Protein AF-0000000074320192 (afdb_homodimer)

Foldseek 3Di:
DDQLQVLLLCLLLVLLVVLLVLLPDPVDDPLVNLVSNLLSLLLNLLSLLQQVVPFPCSVVLNVLSVVLNVLSVVLNLLVLLLVLVVVLCVVCVVPDDNCQCVLVSVVSVVVSVVVPDPVSVNVSSVSSNVSSVVVSVVSVVDDDDRALVSRLVSQLVLLVQLLVLLVVCVVPVDLVSLVSNLSSLSSNLSVLVSLCVLPVVPSVVLSVLSVLLNVLSSSLNSLVSSLVVCVVPVVSGPDNVSSVVSNVSSVVSSVVSSVVSSVSSCVSSVDRSVVVSVVSNVSND/DDFLQVLLLCLLLVLLVVLLVLLPDPVDDPLVNLVSNLLSLLLNLLSLLQQVVPFPCSVVLNVLSVVLNVLSVVLNLLVLLLVLVVVLCVVCVVPDDNCQCVLVSVVSVVVSVVVPDPVSVNVSSVSSNVSSVVVSVVSVVDDDDRDLVSRLVSQLVLLVQLLVLLVVCVVPVDLVSLVSNLSSLSSNLSVLVSLCVLPVVPSVVLSVLSVLLSVLSSSLNSLVSSLVVCVVPVVSGPDNVSSVVSNVSSVVSSVVSSVVSSVSSCVSSVDRSVVVSVVSNVSND

pLDDT: mean 94.77, std 5.46, range [62.8, 98.77]

Sequence (570 aa):
MLNISIQIRTYLNDNAESIIEIIDDPESDLKTKIHEIRKCLKKLRGALRLIRGNFDDYKKYNVVYRDAGRMLSDVRDATSVIEAIEDLKSTYSNQLYKNTFKPFTNFLIEKRDRLQEMKRMENIFQEIKNDVAETLEKMKTWEIENSFEFIIPGLIKVYKRGKKAYSRVSEDPSPPKLHEWRKRVKYLRYQLDILTPLWPEIIDPLEDEYHKLTDFLGDDRDLFMLKNVIDNNEHRFESEEDSKLLKAIISSQRMEYQQEAIKYGKKLYSLPKKEFVNFLESSWSMLNISIQIRTYLNDNAESIIEIIDDPESDLKTKIHEIRKCLKKLRGALRLIRGNFDDYKKYNVVYRDAGRMLSDVRDATSVIEAIEDLKSTYSNQLYKNTFKPFTNFLIEKRDRLQEMKRMENIFQEIKNDVAETLEKMKTWEIENSFEFIIPGLIKVYKRGKKAYSRVSEDPSPPKLHEWRKRVKYLRYQLDILTPLWPEIIDPLEDEYHKLTDFLGDDRDLFMLKNVIDNNEHRFESEEDSKLLKAIISSQRMEYQQEAIKYGKKLYSLPKKEFVNFLESSWS

Secondary structure (DSSP, 8-state):
---HHHHHHHHHHHHHHHHHHHHH-TTS-HHHHHHHHHHHHHHHHHHHHHHGGG-TTHHHHHHHHHHHHHTTHHHHHHHHHHHHHHHHHHHTTTTS-TTTTHHHHHHHHHHHHHHT-HHHHHHHHHHHHHHHHHHHHHHTT----SSHHHHHHHHHHHHHHHHHHHHHHHH---HHHHHHHHHHHHHHHHHHHHHGGGSHHHHHHHHHHHHHHHHHHHHHHHHHHHHHHHHH-GGGSS-HHHHHHHHHHHHHHHHHHHHHHHHHHHHHT-S-HHHHHHHHHTTT-/---HHHHHHHHHHHHHHHHHHHHH-TTS-HHHHHHHHHHHHHHHHHHHHHHGGG-TTHHHHHHHHHHHHHTTHHHHHHHHHHHHHHHHHHHTTTTS-TTTTHHHHHHHHHHHHHHT-HHHHHHHHHHHHHHHHHHHHHHTT----SSHHHHHHHHHHHHHHHHHHHHHHHH---HHHHHHHHHHHHHHHHHHHHHGGGSHHHHHHHHHHHHHHHHHHHHHHHHHHHHHHHHH-GGGSS-HHHHHHHHHHHHHHHHHHHHHHHHHHHHHT-S-HHHHHHHHHTTT-

Solvent-accessible surface area (backbone atoms only — not comparable to full-atom values): 29380 Å² total; per-residue (Å²): 127,89,53,59,30,56,42,52,50,49,54,48,50,53,33,49,50,46,41,46,50,50,71,68,38,83,83,59,52,68,69,59,41,54,52,51,39,43,50,30,40,49,42,44,44,15,52,45,44,30,35,38,67,66,35,90,60,35,67,63,56,43,48,53,40,51,53,48,43,54,76,46,43,65,54,50,50,41,50,42,28,54,50,42,54,52,50,50,48,66,76,38,48,91,78,43,64,93,66,69,56,47,64,41,51,50,50,49,53,52,55,37,54,63,64,56,36,61,73,60,48,51,52,52,49,50,53,42,42,50,56,44,52,55,49,57,62,52,54,76,70,60,80,64,62,76,46,70,75,49,32,44,57,15,48,39,50,43,50,42,51,27,42,53,30,44,56,48,27,75,76,47,72,44,70,73,45,45,51,53,27,38,54,31,44,49,32,47,29,41,43,35,58,62,48,16,82,53,40,47,73,53,37,43,43,52,30,49,53,43,47,54,36,41,46,28,44,48,53,30,50,29,42,49,52,36,49,54,51,44,75,76,43,59,83,48,42,95,41,72,67,54,54,53,49,50,51,52,52,44,54,53,50,34,52,52,26,50,53,50,30,50,47,44,44,49,38,76,52,47,54,55,48,68,56,50,48,43,44,57,52,25,37,74,101,127,89,52,58,30,56,41,50,49,49,54,46,50,52,33,49,51,45,40,47,49,50,72,67,38,82,84,61,52,70,69,58,41,54,53,52,41,43,50,31,38,49,43,45,45,16,52,43,45,31,36,39,68,66,37,90,60,34,66,63,55,45,49,54,40,52,53,50,43,54,76,46,44,65,53,51,51,42,50,42,30,53,50,43,54,50,50,49,47,64,76,38,49,91,77,43,65,93,66,70,57,46,64,41,51,51,50,48,52,52,56,38,52,63,62,58,36,60,73,61,48,51,52,51,49,50,52,41,41,52,55,43,54,54,48,56,63,53,53,75,71,59,77,63,61,75,45,69,75,48,32,43,57,16,48,39,50,43,49,42,51,27,42,52,31,44,55,50,27,75,76,47,74,43,70,71,46,45,52,52,25,38,54,31,45,48,31,46,29,40,42,36,58,60,49,16,84,52,38,48,69,55,37,43,42,50,28,49,54,42,48,54,36,41,48,27,44,48,54,31,50,30,42,51,53,37,49,54,50,43,75,75,42,58,81,49,41,95,40,73,66,54,54,53,49,53,51,52,52,45,53,53,51,34,52,53,27,50,53,51,28,51,49,46,46,50,37,76,52,47,56,55,50,68,55,49,49,42,44,57,52,25,38,74,99

Organism: NCBI:txid2715131

InterPro domains:
  IPR007899 CHAD domain [PF05235] (33-227)
  IPR007899 CHAD domain [SM00880] (7-264)
  IPR038186 CHAD domain superfamily [G3DSA:1.40.20.10] (8-281)

Structure (mmCIF, N/CA/C/O backbone):
data_AF-0000000074320192-model_v1
#
loop_
_entity.id
_entity.type
_entity.pdbx_description
1 polymer 'CHAD domain-containing protein'
#
loop_
_atom_site.group_PDB
_atom_site.id
_atom_site.type_symbol
_atom_site.label_atom_id
_atom_site.label_alt_id
_atom_site.label_comp_id
_atom_site.label_asym_id
_atom_site.label_entity_id
_atom_site.label_seq_id
_atom_site.pdbx_PDB_ins_code
_atom_site.Cartn_x
_atom_site.Cartn_y
_atom_site.Cartn_z
_atom_site.occupancy
_atom_site.B_iso_or_equiv
_atom_site.auth_seq_id
_atom_site.auth_comp_id
_atom_site.auth_asym_id
_atom_site.auth_atom_id
_atom_site.pdbx_PDB_model_num
ATOM 1 N N . MET A 1 1 ? -21.113 -5.84 -0.209 1 63.88 1 MET A N 1
ATOM 2 C CA . MET A 1 1 ? -20.221 -4.82 -0.755 1 63.88 1 MET A CA 1
ATOM 3 C C . MET A 1 1 ? -20.105 -3.634 0.196 1 63.88 1 MET A C 1
ATOM 5 O O . MET A 1 1 ? -21.053 -3.316 0.917 1 63.88 1 MET A O 1
ATOM 9 N N . LEU A 1 2 ? -18.947 -3.2 0.459 1 79.5 2 LEU A N 1
ATOM 10 C CA . LEU A 1 2 ? -18.759 -2.076 1.369 1 79.5 2 LEU A CA 1
ATOM 11 C C . LEU A 1 2 ? -19.562 -0.864 0.909 1 79.5 2 LEU A C 1
ATOM 13 O O . LEU A 1 2 ? -19.666 -0.602 -0.292 1 79.5 2 LEU A O 1
ATOM 17 N N . ASN A 1 3 ? -20.393 -0.34 1.843 1 90.4 3 ASN A N 1
ATOM 18 C CA . ASN A 1 3 ? -21.254 0.817 1.617 1 90.4 3 ASN A CA 1
ATOM 19 C C . ASN A 1 3 ? -20.535 2.123 1.942 1 90.4 3 ASN A C 1
ATOM 21 O O . ASN A 1 3 ? -20.336 2.453 3.112 1 90.4 3 ASN A O 1
ATOM 25 N N . ILE A 1 4 ? -20.182 2.818 0.933 1 92.83 4 ILE A N 1
ATOM 26 C CA . ILE A 1 4 ? -19.387 4.031 1.093 1 92.83 4 ILE A CA 1
ATOM 27 C C . ILE A 1 4 ? -20.218 5.104 1.793 1 92.83 4 ILE A C 1
ATOM 29 O O . ILE A 1 4 ? -19.691 5.887 2.587 1 92.83 4 ILE A O 1
ATOM 33 N N . SER A 1 5 ? -21.544 5.156 1.501 1 94.84 5 SER A N 1
ATOM 34 C CA . SER A 1 5 ? -22.428 6.126 2.138 1 94.84 5 SER A CA 1
ATOM 35 C C . SER A 1 5 ? -22.458 5.937 3.65 1 94.84 5 SER A C 1
ATOM 37 O O . SER A 1 5 ? -22.373 6.908 4.405 1 94.84 5 SER A O 1
ATOM 39 N N . ILE A 1 6 ? -22.499 4.718 4.032 1 94.18 6 ILE A N 1
ATOM 40 C CA . ILE A 1 6 ? -22.522 4.404 5.457 1 94.18 6 ILE A CA 1
ATOM 41 C C . ILE A 1 6 ? -21.184 4.781 6.09 1 94.18 6 ILE A C 1
ATOM 43 O O . ILE A 1 6 ? -21.145 5.319 7.199 1 94.18 6 ILE A O 1
ATOM 47 N N . GLN A 1 7 ? -20.134 4.481 5.365 1 94.4 7 GLN A N 1
ATOM 48 C CA . GLN A 1 7 ? -18.803 4.799 5.871 1 94.4 7 GLN A CA 1
ATOM 49 C C . GLN A 1 7 ? -18.643 6.3 6.093 1 94.4 7 GLN A C 1
ATOM 51 O O . GLN A 1 7 ? -18.113 6.727 7.121 1 94.4 7 GLN A O 1
ATOM 56 N N . ILE A 1 8 ? -19.058 7.091 5.176 1 97.25 8 ILE A N 1
ATOM 57 C CA . ILE A 1 8 ? -18.94 8.543 5.256 1 97.25 8 ILE A CA 1
ATOM 58 C C . ILE A 1 8 ? -19.81 9.07 6.395 1 97.25 8 ILE A C 1
ATOM 60 O O . ILE A 1 8 ? -19.366 9.903 7.189 1 97.25 8 ILE A O 1
ATOM 64 N N . ARG A 1 9 ? -21 8.541 6.525 1 96.46 9 ARG A N 1
ATOM 65 C CA . ARG A 1 9 ? -21.919 8.966 7.576 1 96.46 9 ARG A CA 1
ATOM 66 C C . ARG A 1 9 ? -21.363 8.634 8.957 1 96.46 9 ARG A C 1
ATOM 68 O O . ARG A 1 9 ? -21.421 9.46 9.871 1 96.46 9 ARG A O 1
ATOM 75 N N . THR A 1 10 ? -20.891 7.443 9.03 1 96.56 10 THR A N 1
ATOM 76 C CA . THR A 1 10 ? -20.317 7.012 10.3 1 96.56 10 THR A CA 1
ATOM 77 C C . THR A 1 10 ? -19.121 7.882 10.676 1 96.56 10 THR A C 1
ATOM 79 O O . THR A 1 10 ? -18.983 8.293 11.83 1 96.56 10 THR A O 1
ATOM 82 N N . TYR A 1 11 ? -18.276 8.153 9.713 1 97.61 11 TYR A N 1
ATOM 83 C CA . TYR A 1 11 ? -17.099 8.988 9.925 1 97.61 11 TYR A CA 1
ATOM 84 C C . TYR A 1 11 ? -17.497 10.383 10.394 1 97.61 11 TYR A C 1
ATOM 86 O O . TYR A 1 11 ? -16.918 10.914 11.344 1 97.61 11 TYR A O 1
ATOM 94 N N . LEU A 1 12 ? -18.504 10.982 9.746 1 98.14 12 LEU A N 1
ATOM 95 C CA . LEU A 1 12 ? -19.002 12.306 10.102 1 98.14 12 LEU A CA 1
ATOM 96 C C . LEU A 1 12 ? -19.606 12.302 11.502 1 98.14 12 LEU A C 1
ATOM 98 O O . LEU A 1 12 ? -19.241 13.128 12.342 1 98.14 12 LEU A O 1
ATOM 102 N N . ASN A 1 13 ? -20.408 11.338 11.786 1 97.95 13 ASN A N 1
ATOM 103 C CA . ASN A 1 13 ? -21.086 11.248 13.075 1 97.95 13 ASN A CA 1
ATOM 104 C C . ASN A 1 13 ? -20.097 11.007 14.212 1 97.95 13 ASN A C 1
ATOM 106 O O . ASN A 1 13 ? -20.169 11.663 15.253 1 97.95 13 ASN A O 1
ATOM 110 N N . ASP A 1 14 ? -19.216 10.114 13.977 1 98.19 14 ASP A N 1
ATOM 111 C CA . ASP A 1 14 ? -18.259 9.745 15.016 1 98.19 14 ASP A CA 1
ATOM 112 C C . ASP A 1 14 ? -17.379 10.933 15.399 1 98.19 14 ASP A C 1
ATOM 114 O O . ASP A 1 14 ? -17.106 11.154 16.581 1 98.19 14 ASP A O 1
ATOM 118 N N . ASN A 1 15 ? -16.939 11.667 14.414 1 98.55 15 ASN A N 1
ATOM 119 C CA . ASN A 1 15 ? -16.054 12.791 14.7 1 98.55 15 ASN A CA 1
ATOM 120 C C . ASN A 1 15 ? -16.807 13.946 15.355 1 98.55 15 ASN A C 1
ATOM 122 O O . ASN A 1 15 ? -16.281 14.605 16.253 1 98.55 15 ASN A O 1
ATOM 126 N N . ALA A 1 16 ? -18.016 14.212 14.946 1 98.44 16 ALA A N 1
ATOM 127 C CA . ALA A 1 16 ? -18.823 15.252 15.578 1 98.44 16 ALA A CA 1
ATOM 128 C C . ALA A 1 16 ? -19.149 14.892 17.024 1 98.44 16 ALA A C 1
ATOM 130 O O . ALA A 1 16 ? -19.002 15.72 17.926 1 98.44 16 ALA A O 1
ATOM 131 N N . GLU A 1 17 ? -19.518 13.655 17.241 1 98.48 17 GLU A N 1
ATOM 132 C CA . GLU A 1 17 ? -19.84 13.195 18.589 1 98.48 17 GLU A CA 1
ATOM 133 C C . GLU A 1 17 ? -18.606 13.205 19.486 1 98.48 17 GLU A C 1
ATOM 135 O O . GLU A 1 17 ? -18.7 13.512 20.676 1 98.48 17 GLU A O 1
ATOM 140 N N . SER A 1 18 ? -17.532 12.839 18.905 1 98.46 18 SER A N 1
ATOM 141 C CA . SER A 1 18 ? -16.286 12.827 19.664 1 98.46 18 SER A CA 1
ATOM 142 C C . SER A 1 18 ? -15.944 14.217 20.188 1 98.46 18 SER A C 1
ATOM 144 O O . SER A 1 18 ? -15.438 14.359 21.304 1 98.46 18 SER A O 1
ATOM 146 N N . ILE A 1 19 ? -16.161 15.217 19.383 1 98.47 19 ILE A N 1
ATOM 147 C CA . ILE A 1 19 ? -15.888 16.585 19.812 1 98.47 19 ILE A CA 1
ATOM 148 C C . ILE A 1 19 ? -16.695 16.902 21.069 1 98.47 19 ILE A C 1
ATOM 150 O O . ILE A 1 19 ? -16.154 17.428 22.045 1 98.47 19 ILE A O 1
ATOM 154 N N . ILE A 1 20 ? -17.961 16.544 21.071 1 98.15 20 ILE A N 1
ATOM 155 C CA . ILE A 1 20 ? -18.849 16.805 22.198 1 98.15 20 ILE A CA 1
ATOM 156 C C . ILE A 1 20 ? -18.374 16.024 23.421 1 98.15 20 ILE A C 1
ATOM 158 O O . ILE A 1 20 ? -18.301 16.57 24.525 1 98.15 20 ILE A O 1
ATOM 162 N N . GLU A 1 21 ? -17.983 14.814 23.182 1 98.19 21 GLU A N 1
ATOM 163 C CA . GLU A 1 21 ? -17.506 13.964 24.269 1 98.19 21 GLU A CA 1
ATOM 164 C C . GLU A 1 21 ? -16.221 14.518 24.878 1 98.19 21 GLU A C 1
ATOM 166 O O . GLU A 1 21 ? -16.046 14.496 26.098 1 98.19 21 GLU A O 1
ATOM 171 N N . ILE A 1 22 ? -15.332 14.929 24.031 1 97.96 22 ILE A N 1
ATOM 172 C CA . ILE A 1 22 ? -14.054 15.471 24.481 1 97.96 22 ILE A CA 1
ATOM 173 C C . ILE A 1 22 ? -14.292 16.728 25.316 1 97.96 22 ILE A C 1
ATOM 175 O O . ILE A 1 22 ? -13.675 16.908 26.368 1 97.96 22 ILE A O 1
ATOM 179 N N . ILE A 1 23 ? -15.15 17.63 24.86 1 97.09 23 ILE A N 1
ATOM 180 C CA . ILE A 1 23 ? -15.457 18.872 25.56 1 97.09 23 ILE A CA 1
ATOM 181 C C . ILE A 1 23 ? -16.054 18.559 26.93 1 97.09 23 ILE A C 1
ATOM 183 O O . ILE A 1 23 ? -15.709 19.199 27.926 1 97.09 23 ILE A O 1
ATOM 187 N N . ASP A 1 24 ? -16.827 17.505 27.027 1 95.93 24 ASP A N 1
ATOM 188 C CA . ASP A 1 24 ? -17.559 17.185 28.248 1 95.93 24 ASP A CA 1
ATOM 189 C C . ASP A 1 24 ? -16.716 16.321 29.183 1 95.93 24 ASP A C 1
ATOM 191 O O . ASP A 1 24 ? -17.112 16.061 30.322 1 95.93 24 ASP A O 1
ATOM 195 N N . ASP A 1 25 ? -15.635 15.822 28.695 1 95.39 25 ASP A N 1
ATOM 196 C CA . ASP A 1 25 ? -14.779 14.965 29.51 1 95.39 25 ASP A CA 1
ATOM 197 C C . ASP A 1 25 ? -14.021 15.78 30.555 1 95.39 25 ASP A C 1
ATOM 199 O O . ASP A 1 25 ? -13.106 16.534 30.218 1 95.39 25 ASP A O 1
ATOM 203 N N . PRO A 1 26 ? -14.267 15.63 31.769 1 91.23 26 PRO A N 1
ATOM 204 C CA . PRO A 1 26 ? -13.6 16.421 32.806 1 91.23 26 PRO A CA 1
ATOM 205 C C . PRO A 1 26 ? -12.178 15.942 33.09 1 91.23 26 PRO A C 1
ATOM 207 O O . PRO A 1 26 ? -11.384 16.673 33.688 1 91.23 26 PRO A O 1
ATOM 210 N N . GLU A 1 27 ? -11.846 14.777 32.644 1 92.79 27 GLU A N 1
ATOM 211 C CA . GLU A 1 27 ? -10.562 14.175 32.988 1 92.79 27 GLU A CA 1
ATOM 212 C C . GLU A 1 27 ? -9.476 14.589 32 1 92.79 27 GLU A C 1
ATOM 214 O O . GLU A 1 27 ? -8.285 14.496 32.303 1 92.79 27 GLU A O 1
ATOM 219 N N . SER A 1 28 ? -9.789 15.052 30.863 1 90.58 28 SER A N 1
ATOM 220 C CA . SER A 1 28 ? -8.816 15.407 29.836 1 90.58 28 SER A CA 1
ATOM 221 C C . SER A 1 28 ? -8.213 16.784 30.098 1 90.58 28 SER A C 1
ATOM 223 O O . SER A 1 28 ? -8.923 17.715 30.483 1 90.58 28 SER A O 1
ATOM 225 N N . ASP A 1 29 ? -6.934 16.843 29.967 1 91.56 29 ASP A N 1
ATOM 226 C CA . ASP A 1 29 ? -6.296 18.144 30.146 1 91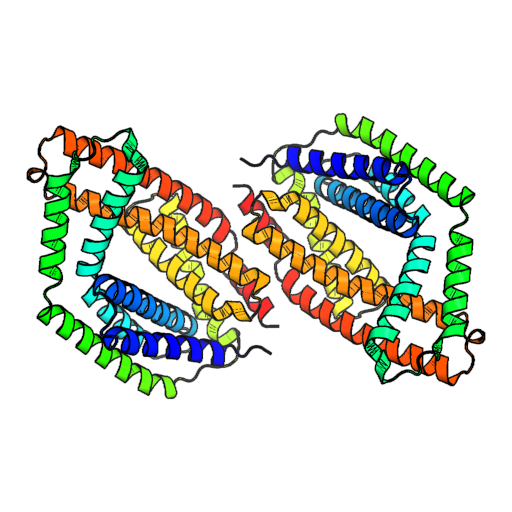.56 29 ASP A CA 1
ATOM 227 C C . ASP A 1 29 ? -6.562 19.056 28.951 1 91.56 29 ASP A C 1
ATOM 229 O O . ASP A 1 29 ? -6.889 18.581 27.862 1 91.56 29 ASP A O 1
ATOM 233 N N . LEU A 1 30 ? -6.371 20.309 29.093 1 92.75 30 LEU A N 1
ATOM 234 C CA . LEU A 1 30 ? -6.735 21.333 28.12 1 92.75 30 LEU A CA 1
ATOM 235 C C . LEU A 1 30 ? -5.971 21.14 26.815 1 92.75 30 LEU A C 1
ATOM 237 O O . LEU A 1 30 ? -6.546 21.256 25.731 1 92.75 30 LEU A O 1
ATOM 241 N N . LYS A 1 31 ? -4.699 20.861 26.863 1 91.55 31 LYS A N 1
ATOM 242 C CA . LYS A 1 31 ? -3.859 20.651 25.687 1 91.55 31 LYS A CA 1
ATOM 243 C C . LYS A 1 31 ? -4.387 19.503 24.832 1 91.55 31 LYS A C 1
ATOM 245 O O . LYS A 1 31 ? -4.539 19.646 23.617 1 91.55 31 LYS A O 1
ATOM 250 N N . THR A 1 32 ? -4.626 18.484 25.464 1 93.83 32 THR A N 1
ATOM 251 C CA . THR A 1 32 ? -5.122 17.298 24.775 1 93.83 32 THR A CA 1
ATOM 252 C C . THR A 1 32 ? -6.493 17.563 24.16 1 93.83 32 THR A C 1
ATOM 254 O O . THR A 1 32 ? -6.758 17.163 23.025 1 93.83 32 THR A O 1
ATOM 257 N N . LYS A 1 33 ? -7.357 18.241 24.903 1 95.92 33 LYS A N 1
ATOM 258 C CA . LYS A 1 33 ? -8.685 18.577 24.399 1 95.92 33 LYS A CA 1
ATOM 259 C C . LYS A 1 33 ? -8.595 19.391 23.111 1 95.92 33 LYS A C 1
ATOM 261 O O . LYS A 1 33 ? -9.234 19.054 22.112 1 95.92 33 LYS A O 1
ATOM 266 N N . ILE A 1 34 ? -7.79 20.411 23.139 1 96.74 34 ILE A N 1
ATOM 267 C CA . ILE A 1 34 ? -7.662 21.315 22.001 1 96.74 34 ILE A CA 1
ATOM 268 C C . ILE A 1 34 ? -7.13 20.549 20.791 1 96.74 34 ILE A C 1
ATOM 270 O O . ILE A 1 34 ? -7.657 20.682 19.684 1 96.74 34 ILE A O 1
ATOM 274 N N . HIS A 1 35 ? -6.185 19.757 21.015 1 95.77 35 HIS A N 1
ATOM 275 C CA . HIS A 1 35 ? -5.559 18.992 19.943 1 95.77 35 HIS A CA 1
ATOM 276 C C . HIS A 1 35 ? -6.548 18.017 19.311 1 95.77 35 HIS A C 1
ATOM 278 O O . HIS A 1 35 ? -6.645 17.932 18.085 1 95.77 35 HIS A O 1
ATOM 284 N N . GLU A 1 36 ? -7.229 17.351 20.112 1 97.3 36 GLU A N 1
ATOM 285 C CA . GLU A 1 36 ? -8.154 16.33 19.63 1 97.3 36 GLU A CA 1
ATOM 286 C C . GLU A 1 36 ? -9.364 16.96 18.945 1 97.3 36 GLU A C 1
ATOM 288 O O . GLU A 1 36 ? -9.846 16.448 17.932 1 97.3 36 GLU A O 1
ATOM 293 N N . ILE A 1 37 ? -9.821 17.986 19.521 1 98.4 37 ILE A N 1
ATOM 294 C CA . ILE A 1 37 ? -10.948 18.682 18.909 1 98.4 37 ILE A CA 1
ATOM 295 C C . ILE A 1 37 ? -10.555 19.178 17.519 1 98.4 37 ILE A C 1
ATOM 297 O O . ILE A 1 37 ? -11.293 18.98 16.551 1 98.4 37 ILE A O 1
ATOM 301 N N . ARG A 1 38 ? -9.438 19.754 17.372 1 97.49 38 ARG A N 1
ATOM 302 C CA . ARG A 1 38 ? -8.98 20.265 16.084 1 97.49 38 ARG A CA 1
ATOM 303 C C . ARG A 1 38 ? -8.814 19.134 15.074 1 97.49 38 ARG A C 1
ATOM 305 O O . ARG A 1 38 ? -9.135 19.295 13.895 1 97.49 38 ARG A O 1
ATOM 312 N N . LYS A 1 39 ? -8.346 18.082 15.496 1 97.47 39 LYS A N 1
ATOM 313 C CA . LYS A 1 39 ? -8.21 16.911 14.635 1 97.47 39 LYS A CA 1
ATOM 314 C C . LYS A 1 39 ? -9.567 16.457 14.106 1 97.47 39 LYS A C 1
ATOM 316 O O . LYS A 1 39 ? -9.721 16.208 12.909 1 97.47 39 LYS A O 1
ATOM 321 N N . CYS A 1 40 ? -10.485 16.402 14.997 1 98.63 40 CYS A N 1
ATOM 322 C CA . CYS A 1 40 ? -11.828 15.992 14.602 1 98.63 40 CYS A CA 1
ATOM 323 C C . CYS A 1 40 ? -12.441 16.994 13.632 1 98.63 40 CYS A C 1
ATOM 325 O O . CYS A 1 40 ? -13.093 16.606 12.66 1 98.63 40 CYS A O 1
ATOM 327 N N . LEU A 1 41 ? -12.255 18.247 13.941 1 98.66 41 LEU A N 1
ATOM 328 C CA . LEU A 1 41 ? -12.782 19.283 13.059 1 98.66 41 LEU A CA 1
ATOM 329 C C . LEU A 1 41 ? -12.178 19.168 11.663 1 98.66 41 LEU A C 1
ATOM 331 O O . LEU A 1 41 ? -12.88 19.331 10.663 1 98.66 41 LEU A O 1
ATOM 335 N N . LYS A 1 42 ? -10.943 18.842 11.562 1 98.14 42 LYS A N 1
ATOM 336 C CA . LYS A 1 42 ? -10.282 18.67 10.272 1 98.14 42 LYS A CA 1
ATOM 337 C C . LYS A 1 42 ? -10.796 17.425 9.553 1 98.14 42 LYS A C 1
ATOM 339 O O . LYS A 1 42 ? -10.952 17.428 8.33 1 98.14 42 LYS A O 1
ATOM 344 N N . LYS A 1 43 ? -10.978 16.454 10.308 1 98.58 43 LYS A N 1
ATOM 345 C CA . LYS A 1 43 ? -11.542 15.23 9.747 1 98.58 43 LYS A CA 1
ATOM 346 C C . LYS A 1 43 ? -12.93 15.48 9.165 1 98.58 43 LYS A C 1
ATOM 348 O O . LYS A 1 43 ? -13.256 14.979 8.086 1 98.58 43 LYS A O 1
ATOM 353 N N . LEU A 1 44 ? -13.721 16.231 9.875 1 98.65 44 LEU A N 1
ATOM 354 C CA . LEU A 1 44 ? -15.046 16.596 9.386 1 98.65 44 LEU A CA 1
ATOM 355 C C . LEU A 1 44 ? -14.947 17.371 8.076 1 98.65 44 LEU A C 1
ATOM 357 O O . LEU A 1 44 ? -15.675 17.083 7.123 1 98.65 44 LEU A O 1
ATOM 361 N N . ARG A 1 45 ? -14.048 18.257 8.041 1 98.66 45 ARG A N 1
ATOM 362 C CA . ARG A 1 45 ? -13.878 19.042 6.822 1 98.66 45 ARG A CA 1
ATOM 363 C C . ARG A 1 45 ? -13.358 18.176 5.68 1 98.66 45 ARG A C 1
ATOM 365 O O . ARG A 1 45 ? -13.736 18.372 4.524 1 98.66 45 ARG A O 1
ATOM 372 N N . GLY A 1 46 ? -12.47 17.214 5.994 1 98.44 46 GLY A N 1
ATOM 373 C CA . GLY A 1 46 ? -12.012 16.267 4.99 1 98.44 46 GLY A CA 1
ATOM 374 C C . GLY A 1 46 ? -13.138 15.455 4.378 1 98.44 46 GLY A C 1
ATOM 375 O O . GLY A 1 46 ? -13.182 15.264 3.161 1 98.44 46 GLY A O 1
ATOM 376 N N . ALA A 1 47 ? -14.028 15.047 5.223 1 98.51 47 ALA A N 1
ATOM 377 C CA . ALA A 1 47 ? -15.18 14.277 4.761 1 98.51 47 ALA A CA 1
ATOM 378 C C . ALA A 1 47 ? -16.11 15.137 3.91 1 98.51 47 ALA A C 1
ATOM 380 O O . ALA A 1 47 ? -16.634 14.675 2.893 1 98.51 47 ALA A O 1
ATOM 381 N N . LEU A 1 48 ? -16.338 16.372 4.315 1 98.43 48 LEU A N 1
ATOM 382 C CA . LEU A 1 48 ? -17.189 17.279 3.552 1 98.43 48 LEU A CA 1
ATOM 383 C C . LEU A 1 48 ? -16.588 17.563 2.18 1 98.43 48 LEU A C 1
ATOM 385 O O . LEU A 1 48 ? -17.312 17.639 1.184 1 98.43 48 LEU A O 1
ATOM 389 N N . ARG A 1 49 ? -15.302 17.667 2.156 1 98.45 49 ARG A N 1
ATOM 390 C CA . ARG A 1 49 ? -14.621 17.912 0.889 1 98.45 49 ARG A CA 1
ATOM 391 C C . ARG A 1 49 ? -14.748 16.711 -0.042 1 98.45 49 ARG A C 1
ATOM 393 O O . ARG A 1 49 ? -14.767 16.866 -1.265 1 98.45 49 ARG A O 1
ATOM 400 N N . LEU A 1 50 ? -14.885 15.556 0.507 1 98.38 50 LEU A N 1
ATOM 401 C CA . LEU A 1 50 ? -15.045 14.332 -0.272 1 98.38 50 LEU A CA 1
ATOM 402 C C . LEU A 1 50 ? -16.377 14.331 -1.015 1 98.38 50 LEU A C 1
ATOM 404 O O . LEU A 1 50 ? -16.457 13.865 -2.153 1 98.38 50 LEU A O 1
ATOM 408 N N . ILE A 1 51 ? -17.41 14.918 -0.459 1 98.11 51 ILE A N 1
ATOM 409 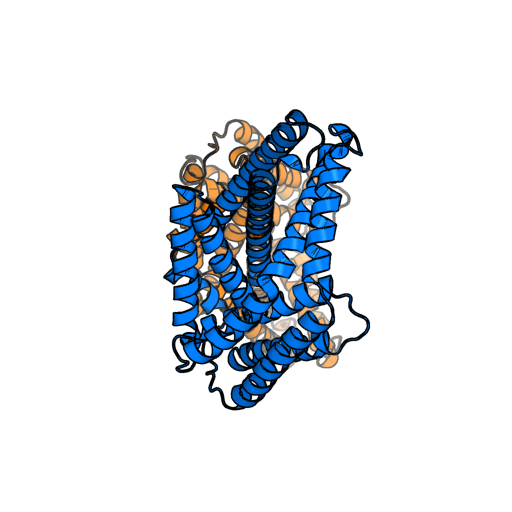C CA . ILE A 1 51 ? -18.735 14.822 -1.061 1 98.11 51 ILE A CA 1
ATOM 410 C C . ILE A 1 51 ? -19.112 16.159 -1.695 1 98.11 51 ILE A C 1
ATOM 412 O O . ILE A 1 51 ? -20.221 16.319 -2.209 1 98.11 51 ILE A O 1
ATOM 416 N N . ARG A 1 52 ? -18.237 17.112 -1.709 1 97.54 52 ARG A N 1
ATOM 417 C CA . ARG A 1 52 ? -18.526 18.498 -2.063 1 97.54 52 ARG A CA 1
ATOM 418 C C . ARG A 1 52 ? -19.114 18.592 -3.467 1 97.54 52 ARG A C 1
ATOM 420 O O . ARG A 1 52 ? -19.893 19.502 -3.759 1 97.54 52 ARG A O 1
ATOM 427 N N . GLY A 1 53 ? -18.762 17.657 -4.369 1 96.27 53 GLY A N 1
ATOM 428 C CA . GLY A 1 53 ? -19.225 17.713 -5.746 1 96.27 53 GLY A CA 1
ATOM 429 C C . GLY A 1 53 ? -20.716 17.47 -5.885 1 96.27 53 GLY A C 1
ATOM 430 O O . GLY A 1 53 ? -21.333 17.904 -6.861 1 96.27 53 GLY A O 1
ATOM 431 N N . ASN A 1 54 ? -21.317 16.817 -4.898 1 96.34 54 ASN A N 1
ATOM 432 C CA . ASN A 1 54 ? -22.726 16.443 -4.968 1 96.34 54 ASN A CA 1
ATOM 433 C C . ASN A 1 54 ? -23.461 16.785 -3.675 1 96.34 54 ASN A C 1
ATOM 435 O O . ASN A 1 54 ? -24.428 16.113 -3.311 1 96.34 54 ASN A O 1
ATOM 439 N N . PHE A 1 55 ? -22.944 17.746 -3.017 1 96.23 55 PHE A N 1
ATOM 440 C CA . PHE A 1 55 ? -23.512 18.217 -1.759 1 96.23 55 PHE A CA 1
ATOM 441 C C . PHE A 1 55 ? -23.595 19.739 -1.739 1 96.23 55 PHE A C 1
ATOM 443 O O . PHE A 1 55 ? -22.624 20.414 -1.391 1 96.23 55 PHE A O 1
ATOM 450 N N . ASP A 1 56 ? -24.667 20.323 -1.828 1 94.96 56 ASP A N 1
ATOM 451 C CA . ASP A 1 56 ? -24.884 21.746 -2.069 1 94.96 56 ASP A CA 1
ATOM 452 C C . ASP A 1 56 ? -24.547 22.57 -0.829 1 94.96 56 ASP A C 1
ATOM 454 O O . ASP A 1 56 ? -24.169 23.739 -0.938 1 94.96 56 ASP A O 1
ATOM 458 N N . ASP A 1 57 ? -24.666 21.943 0.299 1 95.59 57 ASP A N 1
ATOM 459 C CA . ASP A 1 57 ? -24.463 22.702 1.53 1 95.59 57 ASP A CA 1
ATOM 460 C C . ASP A 1 57 ? -23.009 22.627 1.988 1 95.59 57 ASP A C 1
ATOM 462 O O . ASP A 1 57 ? -22.692 22.983 3.125 1 95.59 57 ASP A O 1
ATOM 466 N N . TYR A 1 58 ? -22.146 22.132 1.203 1 96.8 58 TYR A N 1
ATOM 467 C CA . TYR A 1 58 ? -20.734 21.971 1.529 1 96.8 58 TYR A CA 1
ATOM 468 C C . TYR A 1 58 ? -20.158 23.258 2.108 1 96.8 58 TYR A C 1
ATOM 470 O O . TYR A 1 58 ? -19.544 23.245 3.177 1 96.8 58 TYR A O 1
ATOM 478 N N . LYS A 1 59 ? -20.305 24.37 1.436 1 97.47 59 LYS A N 1
ATOM 479 C CA . LYS A 1 59 ? -19.693 25.631 1.846 1 97.47 59 LYS A CA 1
ATOM 480 C C . LYS A 1 59 ? -20.161 26.042 3.239 1 97.47 59 LYS A C 1
ATOM 482 O O . LYS A 1 59 ? -19.359 26.486 4.063 1 97.47 59 LYS A O 1
ATOM 487 N N . LYS A 1 60 ? -21.433 25.885 3.431 1 97.55 60 LYS A N 1
ATOM 488 C CA . LYS A 1 60 ? -22.043 26.275 4.698 1 97.55 60 LYS A CA 1
ATOM 489 C C . LYS A 1 60 ? -21.387 25.55 5.87 1 97.55 60 LYS A C 1
ATOM 491 O O . LYS A 1 60 ? -20.893 26.187 6.803 1 97.55 60 LYS A O 1
ATOM 496 N N . TYR A 1 61 ? -21.33 24.295 5.742 1 97.43 61 TYR A N 1
ATOM 497 C CA . TYR A 1 61 ? -20.864 23.516 6.884 1 97.43 61 TYR A CA 1
ATOM 498 C C . TYR A 1 61 ? -19.342 23.508 6.955 1 97.43 61 TYR A C 1
ATOM 500 O O . TYR A 1 61 ? -18.765 23.416 8.041 1 97.43 61 TYR A O 1
ATOM 508 N N . ASN A 1 62 ? -18.657 23.614 5.818 1 97.91 62 ASN A N 1
ATOM 509 C CA . ASN A 1 62 ? -17.208 23.781 5.84 1 97.91 62 ASN A CA 1
ATOM 510 C C . ASN A 1 62 ? -16.798 25.023 6.626 1 97.91 62 ASN A C 1
ATOM 512 O O . ASN A 1 62 ? -15.806 25.001 7.356 1 97.91 62 ASN A O 1
ATOM 516 N N . VAL A 1 63 ? -17.497 26.109 6.504 1 98.1 63 VAL A N 1
ATOM 517 C CA . VAL A 1 63 ? -17.213 27.361 7.198 1 98.1 63 VAL A CA 1
ATOM 518 C C . VAL A 1 63 ? -17.421 27.179 8.699 1 98.1 63 VAL A C 1
ATOM 520 O O . VAL A 1 63 ? -16.63 27.672 9.506 1 98.1 63 VAL A O 1
ATOM 523 N N . VAL A 1 64 ? -18.467 26.459 9.048 1 97.83 64 VAL A N 1
ATOM 524 C CA . VAL A 1 64 ? -18.766 26.214 10.455 1 97.83 64 VAL A CA 1
ATOM 525 C C . VAL A 1 64 ? -17.574 25.536 11.126 1 97.83 64 VAL A C 1
ATOM 527 O O . VAL A 1 64 ? -17.081 26.007 12.153 1 97.83 64 VAL A O 1
ATOM 530 N N . TYR A 1 65 ? -17.099 24.492 10.536 1 98.19 65 TYR A N 1
ATOM 531 C CA . TYR A 1 65 ? -16.017 23.726 11.145 1 98.19 65 TYR A CA 1
ATOM 532 C C . TYR A 1 65 ? -14.691 24.469 11.031 1 98.19 65 TYR A C 1
ATOM 534 O O . TYR A 1 65 ? -13.842 24.376 11.92 1 98.19 65 TYR A O 1
ATOM 542 N N . ARG A 1 66 ? -14.466 25.151 9.923 1 97.91 66 ARG A N 1
ATOM 543 C CA . ARG A 1 66 ? -13.268 25.97 9.772 1 97.91 66 ARG A CA 1
ATOM 544 C C . ARG A 1 66 ? -13.183 27.024 10.871 1 97.91 66 ARG A C 1
ATOM 546 O O . ARG A 1 66 ? -12.139 27.181 11.508 1 97.91 66 ARG A O 1
ATOM 553 N N . ASP A 1 67 ? -14.248 27.754 11.101 1 97.88 67 ASP A N 1
ATOM 554 C CA . ASP A 1 67 ? -14.279 28.843 12.073 1 97.88 67 ASP A CA 1
ATOM 555 C C . ASP A 1 67 ? -14.137 28.311 13.498 1 97.88 67 ASP A C 1
ATOM 557 O O . ASP A 1 67 ? -13.502 28.946 14.342 1 97.88 67 ASP A O 1
ATOM 561 N N . ALA A 1 68 ? -14.754 27.163 13.738 1 97.76 68 ALA A N 1
ATOM 562 C CA . ALA A 1 68 ? -14.569 26.515 15.034 1 97.76 68 ALA A CA 1
ATOM 563 C C . ALA A 1 68 ? -13.095 26.218 15.293 1 97.76 68 ALA A C 1
ATOM 565 O O . ALA A 1 68 ? -12.59 26.461 16.392 1 97.76 68 ALA A O 1
ATOM 566 N N . GLY A 1 69 ? -12.411 25.714 14.287 1 97.17 69 GLY A N 1
ATOM 567 C CA . GLY A 1 69 ? -10.991 25.43 14.417 1 97.17 69 GLY A CA 1
ATOM 568 C C . GLY A 1 69 ? -10.15 26.674 14.63 1 97.17 69 GLY A C 1
ATOM 569 O O . GLY A 1 69 ? -9.162 26.644 15.366 1 97.17 69 GLY A O 1
ATOM 570 N N . ARG A 1 70 ? -10.546 27.744 14.036 1 96.55 70 ARG A N 1
ATOM 571 C CA . ARG A 1 70 ? -9.825 29.009 14.136 1 96.55 70 ARG A CA 1
ATOM 572 C C . ARG A 1 70 ? -9.854 29.543 15.564 1 96.55 70 ARG A C 1
ATOM 574 O O . ARG A 1 70 ? -8.891 30.165 16.019 1 96.55 70 ARG A O 1
ATOM 581 N N . MET A 1 71 ? -10.917 29.296 16.233 1 96.39 71 MET A N 1
ATOM 582 C CA . MET A 1 71 ? -11.064 29.771 17.606 1 96.39 71 MET A CA 1
ATOM 583 C C . MET A 1 71 ? -9.999 29.16 18.51 1 96.39 71 MET A C 1
ATOM 585 O O . MET A 1 71 ? -9.652 29.734 19.544 1 96.39 71 MET A O 1
ATOM 589 N N . LEU A 1 72 ? -9.471 28.019 18.052 1 96.37 72 LEU A N 1
ATOM 590 C CA . LEU A 1 72 ? -8.531 27.282 18.891 1 96.37 72 LEU A CA 1
ATOM 591 C C . LEU A 1 72 ? -7.101 27.465 18.395 1 96.37 72 LEU A C 1
ATOM 593 O O . LEU A 1 72 ? -6.156 26.974 19.016 1 96.37 72 LEU A O 1
ATOM 597 N N . SER A 1 73 ? -6.872 28.2 17.332 1 94.86 73 SER A N 1
ATOM 598 C CA . SER A 1 73 ? -5.614 28.211 16.593 1 94.86 73 SER A CA 1
ATOM 599 C C . SER A 1 73 ? -4.492 28.829 17.42 1 94.86 73 SER A C 1
ATOM 601 O O . SER A 1 73 ? -3.374 28.311 17.446 1 94.86 73 SER A O 1
ATOM 603 N N . ASP A 1 74 ? -4.787 29.896 18.122 1 93.11 74 ASP A N 1
ATOM 604 C CA . ASP A 1 74 ? -3.755 30.622 18.856 1 93.11 74 ASP A CA 1
ATOM 605 C C . ASP A 1 74 ? -3.193 29.776 19.996 1 93.11 74 ASP A C 1
ATOM 607 O O . ASP A 1 74 ? -1.979 29.726 20.199 1 93.11 74 ASP A O 1
ATOM 611 N N . VAL A 1 75 ? -4.087 29.19 20.69 1 93.86 75 VAL A N 1
ATOM 612 C CA . VAL A 1 75 ? -3.677 28.372 21.827 1 93.86 75 VAL A CA 1
ATOM 613 C C . VAL A 1 75 ? -2.893 27.158 21.334 1 93.86 75 VAL A C 1
ATOM 615 O O . VAL A 1 75 ? -1.86 26.804 21.907 1 93.86 75 VAL A O 1
ATOM 618 N N . ARG A 1 76 ? -3.38 26.584 20.304 1 94.64 76 ARG A N 1
ATOM 619 C CA . ARG A 1 76 ? -2.7 25.423 19.739 1 94.64 76 ARG A CA 1
ATOM 620 C C . ARG A 1 76 ? -1.3 25.789 19.257 1 94.64 76 ARG A C 1
ATOM 622 O O . ARG A 1 76 ? -0.35 25.03 19.459 1 94.64 76 ARG A O 1
ATOM 629 N N . ASP A 1 77 ? -1.187 26.853 18.559 1 94.34 77 ASP A N 1
ATOM 630 C CA . ASP A 1 77 ? 0.105 27.278 18.029 1 94.34 77 ASP A CA 1
ATOM 631 C C . ASP A 1 77 ? 1.101 27.542 19.156 1 94.34 77 ASP A C 1
ATOM 633 O O . ASP A 1 77 ? 2.274 27.18 19.053 1 94.34 77 ASP A O 1
ATOM 637 N N . ALA A 1 78 ? 0.611 28.176 20.239 1 95.19 78 ALA A N 1
ATOM 638 C CA . ALA A 1 78 ? 1.47 28.447 21.389 1 95.19 78 ALA A CA 1
ATOM 639 C C . ALA A 1 78 ? 1.988 27.15 22.004 1 95.19 78 ALA A C 1
ATOM 641 O O . ALA A 1 78 ? 3.149 27.07 22.413 1 95.19 78 ALA A O 1
ATOM 642 N N . THR A 1 79 ? 1.145 26.167 22.022 1 95.08 79 THR A N 1
ATOM 643 C CA . THR A 1 79 ? 1.525 24.87 22.573 1 95.08 79 THR A CA 1
ATOM 644 C C . THR A 1 79 ? 2.52 24.164 21.657 1 95.08 79 THR A C 1
ATOM 646 O O . THR A 1 79 ? 3.496 23.576 22.128 1 95.08 79 THR A O 1
ATOM 649 N N . SER A 1 80 ? 2.318 24.254 20.414 1 95.82 80 SER A N 1
ATOM 650 C CA . SER A 1 80 ? 3.159 23.565 19.44 1 95.82 80 SER A CA 1
ATOM 651 C C . SER A 1 80 ? 4.572 24.137 19.429 1 95.82 80 SER A C 1
ATOM 653 O O . SER A 1 80 ? 5.542 23.403 19.225 1 95.82 80 SER A O 1
ATOM 655 N N . VAL A 1 81 ? 4.698 25.403 19.616 1 95.79 81 VAL A N 1
ATOM 656 C CA . VAL A 1 81 ? 6.001 26.059 19.636 1 95.79 81 VAL A CA 1
ATOM 657 C C . VAL A 1 81 ? 6.807 25.57 20.838 1 95.79 81 VAL A C 1
ATOM 659 O O . VAL A 1 81 ? 8.018 25.361 20.737 1 95.79 81 VAL A O 1
ATOM 662 N N . ILE A 1 82 ? 6.15 25.369 21.937 1 95.29 82 ILE A N 1
ATOM 663 C CA . ILE A 1 82 ? 6.799 24.864 23.142 1 95.29 82 ILE A CA 1
ATOM 664 C C . ILE A 1 82 ? 7.282 23.434 22.908 1 95.29 82 ILE A C 1
ATOM 666 O O . ILE A 1 82 ? 8.408 23.085 23.271 1 95.29 82 ILE A O 1
ATOM 670 N N . GLU A 1 83 ? 6.432 22.686 22.272 1 95.53 83 GLU A N 1
ATOM 671 C CA . GLU A 1 83 ? 6.815 21.312 21.962 1 95.53 83 GLU A CA 1
ATOM 672 C C . GLU A 1 83 ? 8 21.272 21.001 1 95.53 83 GLU A C 1
ATOM 674 O O . GLU A 1 83 ? 8.886 20.426 21.135 1 95.53 83 GLU A O 1
ATOM 679 N N . ALA A 1 84 ? 7.986 22.16 20.048 1 95.85 84 ALA A N 1
ATOM 680 C CA . ALA A 1 84 ? 9.057 22.215 19.057 1 95.85 84 ALA A CA 1
ATOM 681 C C . ALA A 1 84 ? 10.404 22.492 19.718 1 95.85 84 ALA A C 1
ATOM 683 O O . ALA A 1 84 ? 11.407 21.854 19.391 1 95.85 84 ALA A O 1
ATOM 684 N N . ILE A 1 85 ? 10.478 23.457 20.646 1 93.83 85 ILE A N 1
ATOM 685 C CA . ILE A 1 85 ? 11.74 23.796 21.296 1 93.83 85 ILE A CA 1
ATOM 686 C C . ILE A 1 85 ? 12.174 22.651 22.208 1 93.83 85 ILE A C 1
ATOM 688 O O . ILE A 1 85 ? 13.367 22.36 22.325 1 93.83 85 ILE A O 1
ATOM 692 N N . GLU A 1 86 ? 11.208 22.013 22.841 1 91.88 86 GLU A N 1
ATOM 693 C CA . GLU A 1 86 ? 11.534 20.871 23.689 1 91.88 86 GLU A CA 1
ATOM 694 C C . GLU A 1 86 ? 12.11 19.72 22.868 1 91.88 86 GLU A C 1
ATOM 696 O O . GLU A 1 86 ? 13.058 19.059 23.297 1 91.88 86 GLU A O 1
ATOM 701 N N . ASP A 1 87 ? 11.54 19.524 21.78 1 9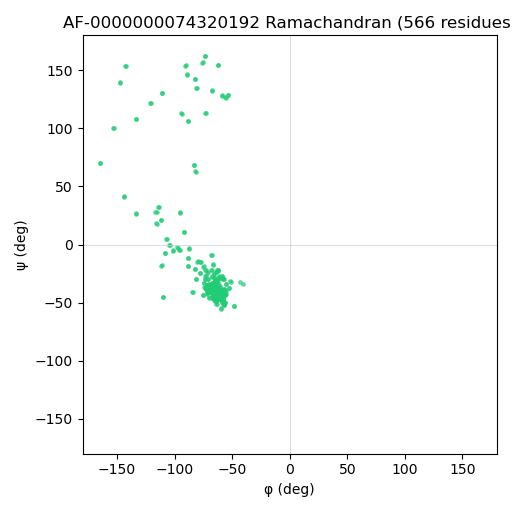2.35 87 ASP A N 1
ATOM 702 C CA . ASP A 1 87 ? 12.029 18.479 20.885 1 92.35 87 ASP A CA 1
ATOM 703 C C . ASP A 1 87 ? 13.446 18.787 20.406 1 92.35 87 ASP A C 1
ATOM 705 O O . ASP A 1 87 ? 14.28 17.885 20.298 1 92.35 87 ASP A O 1
ATOM 709 N N . LEU A 1 88 ? 13.722 19.99 20.093 1 90.37 88 LEU A N 1
ATOM 710 C CA . LEU A 1 88 ? 15.053 20.399 19.656 1 90.37 88 LEU A CA 1
ATOM 711 C C . LEU A 1 88 ? 16.079 20.179 20.763 1 90.37 88 LEU A C 1
ATOM 713 O O . LEU A 1 88 ? 17.181 19.689 20.505 1 90.37 88 LEU A O 1
ATOM 717 N N . LYS A 1 89 ? 15.663 20.536 21.949 1 87.51 89 LYS A N 1
ATOM 718 C CA . LYS A 1 89 ? 16.545 20.349 23.096 1 87.51 89 LYS A CA 1
ATOM 719 C C . LYS A 1 89 ? 16.891 18.875 23.291 1 87.51 89 LYS A C 1
ATOM 721 O O . LYS A 1 89 ? 18.031 18.537 23.613 1 87.51 89 LYS A O 1
ATOM 726 N N . SER A 1 90 ? 15.875 18.088 23.125 1 87.68 90 SER A N 1
ATOM 727 C CA . SER A 1 90 ? 16.072 16.651 23.289 1 87.68 90 SER A CA 1
ATOM 728 C C . SER A 1 90 ? 16.98 16.09 22.2 1 87.68 90 SER A C 1
ATOM 730 O O . SER A 1 90 ? 17.832 15.241 22.472 1 87.68 90 SER A O 1
ATOM 732 N N . THR A 1 91 ? 16.86 16.537 20.997 1 86.55 91 THR A N 1
ATOM 733 C CA . THR A 1 91 ? 17.63 16.066 19.851 1 86.55 91 THR A CA 1
ATOM 734 C C . THR A 1 91 ? 19.088 16.502 19.962 1 86.55 91 THR A C 1
ATOM 736 O O . THR A 1 91 ? 19.996 15.748 19.606 1 86.55 91 THR A O 1
ATOM 739 N N . TYR A 1 92 ? 19.336 17.696 20.544 1 84.46 92 TYR A N 1
ATOM 740 C CA . TYR A 1 92 ? 20.683 18.255 20.586 1 84.46 92 TYR A CA 1
ATOM 741 C C . TYR A 1 92 ? 21.215 18.289 22.014 1 84.46 92 TYR A C 1
ATOM 743 O O . TYR A 1 92 ? 22.031 19.147 22.359 1 84.46 92 TYR A O 1
ATOM 751 N N . SER A 1 93 ? 20.729 17.538 22.893 1 81.08 93 SER A N 1
ATOM 752 C CA . SER A 1 93 ? 21.038 17.514 24.319 1 81.08 93 SER A CA 1
ATOM 753 C C . SER A 1 93 ? 22.541 17.417 24.558 1 81.08 93 SER A C 1
ATOM 755 O O . SER A 1 93 ? 23.051 17.933 25.554 1 81.08 93 SER A O 1
ATOM 757 N N . ASN A 1 94 ? 23.19 16.78 23.68 1 76.46 94 ASN A N 1
ATOM 758 C CA . ASN A 1 94 ? 24.627 16.598 23.856 1 76.46 94 ASN A CA 1
ATOM 759 C C . ASN A 1 94 ? 25.405 17.84 23.434 1 76.46 94 ASN A C 1
ATOM 761 O O . ASN A 1 94 ? 26.579 17.99 23.779 1 76.46 94 ASN A O 1
ATOM 765 N N . GLN A 1 95 ? 24.749 18.714 22.732 1 76.4 95 GLN A N 1
ATOM 766 C CA . GLN A 1 95 ? 25.453 19.857 22.16 1 76.4 95 GLN A CA 1
ATOM 767 C C . GLN A 1 95 ? 25.04 21.157 22.844 1 76.4 95 GLN A C 1
ATOM 769 O O . GLN A 1 95 ? 25.75 22.161 22.761 1 76.4 95 GLN A O 1
ATOM 774 N N . LEU A 1 96 ? 23.936 21.135 23.523 1 75.7 96 LEU A N 1
ATOM 775 C CA . LEU A 1 96 ? 23.395 22.341 24.141 1 75.7 96 LEU A CA 1
ATOM 776 C C . LEU A 1 96 ? 23.486 22.26 25.661 1 75.7 96 LEU A C 1
ATOM 778 O O . LEU A 1 96 ? 23.286 21.191 26.243 1 75.7 96 LEU A O 1
ATOM 782 N N . TYR A 1 97 ? 24.006 23.288 26.247 1 70.62 97 TYR A N 1
ATOM 783 C CA . TYR A 1 97 ? 23.935 23.325 27.703 1 70.62 97 TYR A CA 1
ATOM 784 C C . TYR A 1 97 ? 22.49 23.265 28.181 1 70.62 97 TYR A C 1
ATOM 786 O O . TYR A 1 97 ? 21.604 23.874 27.577 1 70.62 97 TYR A O 1
ATOM 794 N N . LYS A 1 98 ? 22.14 22.381 29.06 1 65.05 98 LYS A N 1
ATOM 795 C CA . LYS A 1 98 ? 20.814 22.016 29.551 1 65.05 98 LYS A CA 1
ATOM 796 C C . LYS A 1 98 ? 19.945 23.253 29.761 1 65.05 98 LYS A C 1
ATOM 798 O O . LYS A 1 98 ? 18.737 23.217 29.521 1 65.05 98 LYS A O 1
ATOM 803 N N . ASN A 1 99 ? 20.637 24.349 30.165 1 71.79 99 ASN A N 1
ATOM 804 C CA . ASN A 1 99 ? 19.796 25.476 30.554 1 71.79 99 ASN A CA 1
ATOM 805 C C . ASN A 1 99 ? 19.994 26.67 29.625 1 71.79 99 ASN A C 1
ATOM 807 O O . ASN A 1 99 ? 19.648 27.799 29.976 1 71.79 99 ASN A O 1
ATOM 811 N N . THR A 1 100 ? 20.35 26.343 28.467 1 77.57 100 THR A N 1
ATOM 812 C CA . THR A 1 100 ? 20.737 27.395 27.534 1 77.57 100 THR A CA 1
ATOM 813 C C . THR A 1 100 ? 19.525 28.222 27.117 1 77.57 100 THR A C 1
ATOM 815 O O . THR A 1 100 ? 19.604 29.449 27.027 1 77.57 100 THR A O 1
ATOM 818 N N . PHE A 1 101 ? 18.338 27.608 26.991 1 85.91 101 PHE A N 1
ATOM 819 C CA . PHE A 1 101 ? 17.193 28.338 26.459 1 85.91 101 PHE A CA 1
ATOM 820 C C . PHE A 1 101 ? 16.097 28.468 27.511 1 85.91 101 PHE A C 1
ATOM 822 O O . PHE A 1 101 ? 14.948 28.769 27.184 1 85.91 101 PHE A O 1
ATOM 829 N N . LYS A 1 102 ? 16.434 28.292 28.686 1 88.77 102 LYS A N 1
ATOM 830 C CA . LYS A 1 102 ? 15.45 28.184 29.76 1 88.77 102 LYS A CA 1
ATOM 831 C C . LYS A 1 102 ? 14.651 29.476 29.906 1 88.77 102 LYS A C 1
ATOM 833 O O . LYS A 1 102 ? 13.425 29.443 30.032 1 88.77 102 LYS A O 1
ATOM 838 N N . PRO A 1 103 ? 15.29 30.708 29.896 1 90.19 103 PRO A N 1
ATOM 839 C CA . PRO A 1 103 ? 14.509 31.94 30.029 1 90.19 103 PRO A CA 1
ATOM 840 C C . PRO A 1 103 ? 13.493 32.119 28.904 1 90.19 103 PRO A C 1
ATOM 842 O O . PRO A 1 103 ? 12.355 32.527 29.154 1 90.19 103 PRO A O 1
ATOM 845 N N . PHE A 1 104 ? 13.917 31.848 27.779 1 93.15 104 PHE A N 1
ATOM 846 C CA . PHE A 1 104 ? 13.026 31.974 26.632 1 93.15 104 PHE A CA 1
ATOM 847 C C . PHE A 1 104 ? 11.894 30.956 26.711 1 93.15 104 PHE A C 1
ATOM 849 O O . PHE A 1 104 ? 10.741 31.279 26.42 1 93.15 104 PHE A O 1
ATOM 856 N N . THR A 1 105 ? 12.143 29.714 27.067 1 93.6 105 THR A N 1
ATOM 857 C CA . THR A 1 105 ? 11.129 28.676 27.211 1 93.6 105 THR A CA 1
ATOM 858 C C . THR A 1 105 ? 10.101 29.066 28.27 1 93.6 105 THR A C 1
ATOM 860 O O . THR A 1 105 ? 8.904 28.829 28.097 1 93.6 105 THR A O 1
ATOM 863 N N . ASN A 1 106 ? 10.59 29.646 29.31 1 94.28 106 ASN A N 1
ATOM 864 C CA . ASN A 1 106 ? 9.688 30.115 30.356 1 94.28 106 ASN A CA 1
ATOM 865 C C . ASN A 1 106 ? 8.749 31.202 29.841 1 94.28 106 ASN A C 1
ATOM 867 O O . ASN A 1 106 ? 7.572 31.235 30.203 1 94.28 106 ASN A O 1
ATOM 871 N N . PHE A 1 107 ? 9.267 32.039 29.05 1 94.48 107 PHE A N 1
ATOM 872 C CA . PHE A 1 107 ? 8.464 33.084 28.427 1 94.48 107 PHE A CA 1
ATOM 873 C C . PHE A 1 107 ? 7.361 32.479 27.567 1 94.48 107 PHE A C 1
ATOM 875 O O . PHE A 1 107 ? 6.213 32.925 27.615 1 94.48 107 PHE A O 1
ATOM 882 N N . LEU A 1 108 ? 7.704 31.46 26.821 1 95.65 108 LEU A N 1
ATOM 883 C CA . LEU A 1 108 ? 6.732 30.786 25.969 1 95.65 108 LEU A CA 1
ATOM 884 C C . LEU A 1 108 ? 5.628 30.146 26.804 1 95.65 108 LEU A C 1
ATOM 886 O O . LEU A 1 108 ? 4.454 30.192 26.43 1 95.65 108 LEU A O 1
ATOM 890 N N . ILE A 1 109 ? 6.003 29.525 27.866 1 94.92 109 ILE A N 1
ATOM 891 C CA . ILE A 1 109 ? 5.062 28.85 28.753 1 94.92 109 ILE A CA 1
ATOM 892 C C . ILE A 1 109 ? 4.104 29.872 29.362 1 94.92 109 ILE A C 1
ATOM 894 O O . ILE A 1 109 ? 2.894 29.638 29.424 1 94.92 109 ILE A O 1
ATOM 898 N N . GLU A 1 110 ? 4.608 30.988 29.751 1 94.82 110 GLU A N 1
ATOM 899 C CA . GLU A 1 110 ? 3.784 32.052 30.316 1 94.82 110 GLU A CA 1
ATOM 900 C C . GLU A 1 110 ? 2.788 32.583 29.289 1 94.82 110 GLU A C 1
ATOM 902 O O . GLU A 1 110 ? 1.627 32.838 29.617 1 94.82 110 GLU A O 1
ATOM 907 N N . LYS A 1 111 ? 3.282 32.843 28.171 1 93.02 111 LYS A N 1
ATOM 908 C CA . LYS A 1 111 ? 2.426 33.323 27.091 1 93.02 111 LYS A CA 1
ATOM 909 C C . LYS A 1 111 ? 1.288 32.345 26.815 1 93.02 111 LYS A C 1
ATOM 911 O O . LYS A 1 111 ? 0.134 32.752 26.666 1 93.02 111 LYS A O 1
ATOM 916 N N . ARG A 1 112 ? 1.57 31.054 26.651 1 93.34 112 ARG A N 1
ATOM 917 C CA . ARG A 1 112 ? 0.566 30.017 26.436 1 93.34 112 ARG A CA 1
ATOM 918 C C . ARG A 1 112 ? -0.456 30.001 27.567 1 93.34 112 ARG A C 1
ATOM 920 O O . ARG A 1 112 ? -1.661 29.914 27.32 1 93.34 112 ARG A O 1
ATOM 927 N N . ASP A 1 113 ? -0 30.124 28.796 1 92.35 113 ASP A N 1
ATOM 928 C CA . ASP A 1 113 ? -0.868 30.07 29.969 1 92.35 113 ASP A CA 1
ATOM 929 C C . ASP A 1 113 ? -1.833 31.252 29.994 1 92.35 113 ASP A C 1
ATOM 931 O O . ASP A 1 113 ? -2.971 31.122 30.451 1 92.35 113 ASP A O 1
ATOM 935 N N . ARG A 1 114 ? -1.434 32.323 29.528 1 93.04 114 ARG A N 1
ATOM 936 C CA . ARG A 1 114 ? -2.304 33.49 29.434 1 93.04 114 ARG A CA 1
ATOM 937 C C . ARG A 1 114 ? -3.422 33.26 28.423 1 93.04 114 ARG A C 1
ATOM 939 O O . ARG A 1 114 ? -4.554 33.702 28.63 1 93.04 114 ARG A O 1
ATOM 946 N N . LEU A 1 115 ? -3.063 32.574 27.389 1 91.17 115 LEU A N 1
ATOM 947 C CA . LEU A 1 115 ? -4.038 32.273 26.346 1 91.17 115 LEU A CA 1
ATOM 948 C C . LEU A 1 115 ? -5.028 31.213 26.817 1 91.17 115 LEU A C 1
ATOM 950 O O . LEU A 1 115 ? -6.134 31.11 26.282 1 91.17 115 LEU A O 1
ATOM 954 N N . GLN A 1 116 ? -4.635 30.454 27.788 1 89.56 116 GLN A N 1
ATOM 955 C CA . GLN A 1 116 ? -5.44 29.333 28.262 1 89.56 116 GLN A CA 1
ATOM 956 C C . GLN A 1 116 ? -6.296 29.737 29.459 1 89.56 116 GLN A C 1
ATOM 958 O O . GLN A 1 116 ? -6.623 28.903 30.305 1 89.56 116 GLN A O 1
ATOM 963 N N . GLU A 1 117 ? -6.572 30.961 29.445 1 88.73 117 GLU A N 1
ATOM 964 C CA . GLU A 1 117 ? -7.477 31.396 30.505 1 88.73 117 GLU A CA 1
ATOM 965 C C . GLU A 1 117 ? -8.754 30.56 30.518 1 88.73 117 GLU A C 1
ATOM 967 O O . GLU A 1 117 ? -9.449 30.464 29.504 1 88.73 117 GLU A O 1
ATOM 972 N N . MET A 1 118 ? -9.09 30.048 31.643 1 84.66 118 MET A N 1
ATOM 973 C CA . MET A 1 118 ? -10.12 29.022 31.778 1 84.66 118 MET A CA 1
ATOM 974 C C . MET A 1 118 ? -11.463 29.528 31.261 1 84.66 118 MET A C 1
ATOM 976 O O . MET A 1 118 ? -12.134 28.841 30.489 1 84.66 118 MET A O 1
ATOM 980 N N . LYS A 1 119 ? -11.937 30.645 31.775 1 88.34 119 LYS A N 1
ATOM 981 C CA . LYS A 1 119 ? -13.244 31.164 31.382 1 88.34 119 LYS A CA 1
ATOM 982 C C . LYS A 1 119 ? -13.321 31.375 29.873 1 88.34 119 LYS A C 1
ATOM 984 O O . LYS A 1 119 ? -14.343 31.075 29.251 1 88.34 119 LYS A O 1
ATOM 989 N N . ARG A 1 120 ? -12.307 31.811 29.315 1 91.14 120 ARG A N 1
ATOM 990 C CA . ARG A 1 120 ? -12.255 32.029 27.873 1 91.14 120 ARG A CA 1
ATOM 991 C C . ARG A 1 120 ? -12.342 30.707 27.117 1 91.14 120 ARG A C 1
ATOM 993 O O . ARG A 1 120 ? -13.099 30.588 26.151 1 91.14 120 ARG A O 1
ATOM 1000 N N . MET A 1 121 ? -11.639 29.778 27.589 1 94.15 121 MET A N 1
ATOM 1001 C CA . MET A 1 121 ? -11.616 28.476 26.929 1 94.15 121 MET A CA 1
ATOM 1002 C C . MET A 1 121 ? -12.966 27.777 27.058 1 94.15 121 MET A C 1
ATOM 1004 O O . MET A 1 121 ? -13.43 27.136 26.114 1 94.15 121 MET A O 1
ATOM 1008 N N . GLU A 1 122 ? -13.526 27.896 28.142 1 93.65 122 GLU A N 1
ATOM 1009 C CA . GLU A 1 122 ? -14.85 27.317 28.352 1 93.65 122 GLU A CA 1
ATOM 1010 C C . GLU A 1 122 ? -15.867 27.898 27.374 1 93.65 122 GLU A C 1
ATOM 1012 O O . GLU A 1 122 ? -16.712 27.173 26.846 1 93.65 122 GLU A O 1
ATOM 1017 N N . ASN A 1 123 ? -15.811 29.161 27.216 1 96.06 123 ASN A N 1
ATOM 1018 C CA . ASN A 1 123 ? -16.715 29.816 26.275 1 96.06 123 ASN A CA 1
ATOM 1019 C C . ASN A 1 123 ? -16.489 29.325 24.848 1 96.06 123 ASN A C 1
ATOM 1021 O O . ASN A 1 123 ? -17.447 29.08 24.112 1 96.06 123 ASN A O 1
ATOM 1025 N N . ILE A 1 124 ? -15.276 29.211 24.505 1 96.84 124 ILE A N 1
ATOM 1026 C CA . ILE A 1 124 ? -14.92 28.745 23.169 1 96.84 124 ILE A CA 1
ATOM 1027 C C . ILE A 1 124 ? -15.426 27.319 22.968 1 96.84 124 ILE A C 1
ATOM 1029 O O . ILE A 1 124 ? -16.043 27.01 21.946 1 96.84 124 ILE A O 1
ATOM 1033 N N . PHE A 1 125 ? -15.225 26.437 23.949 1 97.39 125 PHE A N 1
ATOM 1034 C CA . PHE A 1 125 ? -15.657 25.046 23.864 1 97.39 125 PHE A CA 1
ATOM 1035 C C . PHE A 1 125 ? -17.172 24.957 23.731 1 97.39 125 PHE A C 1
ATOM 1037 O O . PHE A 1 125 ? -17.686 24.144 22.959 1 97.39 125 PHE A O 1
ATOM 1044 N N . GLN A 1 126 ? -17.809 25.787 24.475 1 97.29 126 GLN A N 1
ATOM 1045 C CA . GLN A 1 126 ? -19.267 25.76 24.421 1 97.29 126 GLN A CA 1
ATOM 1046 C C . GLN A 1 126 ? -19.775 26.217 23.056 1 97.29 126 GLN A C 1
ATOM 1048 O O . GLN A 1 126 ? -20.75 25.671 22.536 1 97.29 126 GLN A O 1
ATOM 1053 N N . GLU A 1 127 ? -19.184 27.232 22.565 1 97.98 127 GLU A N 1
ATOM 1054 C CA . GLU A 1 127 ? -19.555 27.698 21.232 1 97.98 127 GLU A CA 1
ATOM 1055 C C . GLU A 1 127 ? -19.339 26.607 20.187 1 97.98 127 GLU A C 1
ATOM 1057 O O . GLU A 1 127 ? -20.203 26.372 19.34 1 97.98 127 GLU A O 1
ATOM 1062 N N . ILE A 1 128 ? -18.232 25.942 20.224 1 98.47 128 ILE A N 1
ATOM 1063 C CA . ILE A 1 128 ? -17.917 24.858 19.301 1 98.47 128 ILE A CA 1
ATOM 1064 C C . ILE A 1 128 ? -18.925 23.724 19.473 1 98.47 128 ILE A C 1
ATOM 1066 O O . ILE A 1 128 ? -19.435 23.183 18.489 1 98.47 128 ILE A O 1
ATOM 1070 N N . LYS A 1 129 ? -19.189 23.342 20.696 1 98.27 129 LYS A N 1
ATOM 1071 C CA . LYS A 1 129 ? -20.142 22.277 20.995 1 98.27 129 LYS A CA 1
ATOM 1072 C C . LYS A 1 129 ? -21.511 22.579 20.392 1 98.27 129 LYS A C 1
ATOM 1074 O O . LYS A 1 129 ? -22.143 21.7 19.802 1 98.27 129 LYS A O 1
ATOM 1079 N N . ASN A 1 130 ? -21.925 23.839 20.545 1 97.95 130 ASN A N 1
ATOM 1080 C CA . ASN A 1 130 ? -23.22 24.237 20.001 1 97.95 130 ASN A CA 1
ATOM 1081 C C . ASN A 1 130 ? -23.247 24.124 18.48 1 97.95 130 ASN A C 1
ATOM 1083 O O . ASN A 1 130 ? -24.204 23.598 17.909 1 97.95 130 ASN A O 1
ATOM 1087 N N . ASP A 1 131 ? -22.231 24.648 17.869 1 97.39 131 ASP A N 1
ATOM 1088 C CA . ASP A 1 131 ? -22.137 24.583 16.414 1 97.39 131 ASP A CA 1
ATOM 1089 C C . ASP A 1 131 ? -22.144 23.135 15.927 1 97.39 131 ASP A C 1
ATOM 1091 O O . ASP A 1 131 ? -22.841 22.801 14.966 1 97.39 131 ASP A O 1
ATOM 1095 N N . VAL A 1 132 ? -21.433 22.266 16.591 1 98.07 132 VAL A N 1
ATOM 1096 C CA . VAL A 1 132 ? -21.282 20.87 16.193 1 98.07 132 VAL A CA 1
ATOM 1097 C C . VAL A 1 132 ? -22.587 20.118 16.441 1 98.07 132 VAL A C 1
ATOM 1099 O O . VAL A 1 132 ? -23.003 19.295 15.621 1 98.07 132 VAL A O 1
ATOM 1102 N N . ALA A 1 133 ? -23.21 20.374 17.561 1 97.45 133 ALA A N 1
ATOM 1103 C CA . ALA A 1 133 ? -24.485 19.737 17.88 1 97.45 133 ALA A CA 1
ATOM 1104 C C . ALA A 1 133 ? -25.55 20.094 16.848 1 97.45 133 ALA A C 1
ATOM 1106 O O . ALA A 1 133 ? -26.337 19.238 16.436 1 97.45 133 ALA A O 1
ATOM 1107 N N . GLU A 1 134 ? -25.579 21.308 16.495 1 96.95 134 GLU A N 1
ATOM 1108 C CA . GLU A 1 134 ? -26.54 21.75 15.49 1 96.95 134 GLU A CA 1
ATOM 1109 C C . GLU A 1 134 ? -26.305 21.048 14.155 1 96.95 134 GLU A C 1
ATOM 1111 O O . GLU A 1 134 ? -27.254 20.603 13.506 1 96.95 134 GLU A O 1
ATOM 1116 N N . THR A 1 135 ? -25.087 20.981 13.741 1 96.57 135 THR A N 1
ATOM 1117 C CA . THR A 1 135 ? -24.758 20.353 12.466 1 96.57 135 THR A CA 1
ATOM 1118 C C . THR A 1 135 ? -25.03 18.853 12.515 1 96.57 135 THR A C 1
ATOM 1120 O O . THR A 1 135 ? -25.423 18.255 11.511 1 96.57 135 THR A O 1
ATOM 1123 N N . LEU A 1 136 ? -24.777 18.232 13.656 1 96.3 136 LEU A N 1
ATOM 1124 C CA . LEU A 1 136 ? -25.037 16.81 13.853 1 96.3 136 LEU A CA 1
ATOM 1125 C C . LEU A 1 136 ? -26.502 16.483 13.587 1 96.3 136 LEU A C 1
ATOM 1127 O O . LEU A 1 136 ? -26.812 15.471 12.954 1 96.3 136 LEU A O 1
ATOM 1131 N N . GLU A 1 137 ? -27.339 17.314 14.013 1 95.75 137 GLU A N 1
ATOM 1132 C CA . GLU A 1 137 ? -28.769 17.13 13.785 1 95.75 137 GLU A CA 1
ATOM 1133 C C . GLU A 1 137 ? -29.11 17.24 12.301 1 95.75 137 GLU A C 1
ATOM 1135 O O . GLU A 1 137 ? -29.942 16.486 11.792 1 95.75 137 GLU A O 1
ATOM 1140 N N . LYS A 1 138 ? -28.479 18.121 11.65 1 95.96 138 LYS A N 1
ATOM 1141 C CA . LYS A 1 138 ? -28.738 18.349 10.231 1 95.96 138 LYS A CA 1
ATOM 1142 C C . LYS A 1 138 ? -28.167 17.218 9.38 1 95.96 138 LYS A C 1
ATOM 1144 O O . LYS A 1 138 ? -28.703 16.904 8.316 1 95.96 138 LYS A O 1
ATOM 1149 N N . MET A 1 139 ? -27.093 16.58 9.826 1 95.08 139 MET A N 1
ATOM 1150 C CA . MET A 1 139 ? -26.412 15.51 9.102 1 95.08 139 MET A CA 1
ATOM 1151 C C . MET A 1 139 ? -27.362 14.348 8.83 1 95.08 139 MET A C 1
ATOM 1153 O O . MET A 1 139 ? -27.217 13.645 7.828 1 95.08 139 MET A O 1
ATOM 1157 N N . LYS A 1 140 ? -28.308 14.207 9.651 1 92.29 140 LYS A N 1
ATOM 1158 C CA . LYS A 1 140 ? -29.273 13.118 9.531 1 92.29 140 LYS A CA 1
ATOM 1159 C C . LYS A 1 140 ? -30.063 13.224 8.23 1 92.29 140 LYS A C 1
ATOM 1161 O O . LYS A 1 140 ? -30.567 12.221 7.72 1 92.29 140 LYS A O 1
ATOM 1166 N N . THR A 1 141 ? -30.108 14.392 7.678 1 93.92 141 THR A N 1
ATOM 1167 C CA . THR A 1 141 ? -30.926 14.62 6.493 1 93.92 141 THR A CA 1
ATOM 1168 C C . THR A 1 141 ? -30.064 14.626 5.233 1 93.92 141 THR A C 1
ATOM 1170 O O . THR A 1 141 ? -30.583 14.731 4.12 1 93.92 141 THR A O 1
ATOM 1173 N N . TRP A 1 142 ? -28.782 14.54 5.438 1 95.41 142 TRP A N 1
ATOM 1174 C CA . TRP A 1 142 ? -27.894 14.606 4.281 1 95.41 142 TRP A CA 1
ATOM 1175 C C . TRP A 1 142 ? -28.061 13.376 3.396 1 95.41 142 TRP A C 1
ATOM 1177 O O . TRP A 1 142 ? -28.129 12.25 3.894 1 95.41 142 TRP A O 1
ATOM 1187 N N . GLU A 1 143 ? -28.186 13.619 2.14 1 94.58 143 GLU A N 1
ATOM 1188 C CA . GLU A 1 143 ? -28.277 12.531 1.17 1 94.58 143 GLU A CA 1
ATOM 1189 C C . GLU A 1 143 ? -26.91 12.206 0.576 1 94.58 143 GLU A C 1
ATOM 1191 O O . GLU A 1 143 ? -26.329 13.023 -0.142 1 94.58 143 GLU A O 1
ATOM 1196 N N . ILE A 1 144 ? -26.458 11.094 0.883 1 95.84 144 ILE A N 1
ATOM 1197 C CA . ILE A 1 144 ? -25.199 10.583 0.35 1 95.84 144 ILE A CA 1
ATOM 1198 C C . ILE A 1 144 ? -25.447 9.272 -0.392 1 95.84 144 ILE A C 1
ATOM 1200 O O . ILE A 1 144 ? -25.946 8.306 0.192 1 95.84 144 ILE A O 1
ATOM 1204 N N . GLU A 1 145 ? -25.079 9.271 -1.645 1 95.75 145 GLU A N 1
ATOM 1205 C CA . GLU A 1 145 ? -25.32 8.095 -2.476 1 95.75 145 GLU A CA 1
ATOM 1206 C C . GLU A 1 145 ? -24.237 7.041 -2.268 1 95.75 145 GLU A C 1
ATOM 1208 O O . GLU A 1 145 ? -23.064 7.376 -2.088 1 95.75 145 GLU A O 1
ATOM 1213 N N . ASN A 1 146 ? -24.725 5.836 -2.3 1 94.23 146 ASN A N 1
ATOM 1214 C CA . ASN A 1 146 ? -23.777 4.729 -2.226 1 94.23 146 ASN A CA 1
ATOM 1215 C C . ASN A 1 146 ? -23.178 4.412 -3.593 1 94.23 146 ASN A C 1
ATOM 1217 O O . ASN A 1 146 ? -23.409 3.334 -4.143 1 94.23 146 ASN A O 1
ATOM 1221 N N . SER A 1 147 ? -22.393 5.274 -4.103 1 94.37 147 SER A N 1
ATOM 1222 C CA . SER A 1 147 ? -21.697 5.143 -5.379 1 94.37 147 SER A CA 1
ATOM 1223 C C . SER A 1 147 ? -20.344 5.847 -5.346 1 94.37 147 SER A C 1
ATOM 1225 O O . SER A 1 147 ? -20.211 6.92 -4.753 1 94.37 147 SER A O 1
ATOM 1227 N N . PHE A 1 148 ? -19.434 5.237 -5.905 1 94.57 148 PHE A N 1
ATOM 1228 C CA . PHE A 1 148 ? -18.123 5.871 -5.973 1 94.57 148 PHE A CA 1
ATOM 1229 C C . PHE A 1 148 ? -18.175 7.134 -6.824 1 94.57 148 PHE A C 1
ATOM 1231 O O . PHE A 1 148 ? -17.454 8.098 -6.559 1 94.57 148 PHE A O 1
ATOM 1238 N N . GLU A 1 149 ? -19.047 7.126 -7.798 1 94.98 149 GLU A N 1
ATOM 1239 C CA . GLU A 1 149 ? -19.236 8.283 -8.668 1 94.98 149 GLU A CA 1
ATOM 1240 C C . GLU A 1 149 ? -19.617 9.522 -7.864 1 94.98 149 GLU A C 1
ATOM 1242 O O . GLU A 1 149 ? -19.255 10.642 -8.23 1 94.98 149 GLU A O 1
ATOM 1247 N N . PHE A 1 150 ? -20.267 9.285 -6.779 1 96.58 150 PHE A N 1
ATOM 1248 C CA . PHE A 1 150 ? -20.739 10.368 -5.925 1 96.58 150 PHE A CA 1
ATOM 1249 C C . PHE A 1 150 ? -19.566 11.132 -5.322 1 96.58 150 PHE A C 1
ATOM 1251 O O . PHE A 1 150 ? -19.657 12.34 -5.094 1 96.58 150 PHE A O 1
ATOM 1258 N N . ILE A 1 151 ? -18.42 10.449 -5.124 1 97.31 151 ILE A N 1
ATOM 1259 C CA . ILE A 1 151 ? -17.345 11.078 -4.364 1 97.31 151 ILE A CA 1
ATOM 1260 C C . ILE A 1 151 ? -16.197 11.445 -5.302 1 97.31 151 ILE A C 1
ATOM 1262 O O . ILE A 1 151 ? -15.262 12.145 -4.905 1 97.31 151 ILE A O 1
ATOM 1266 N N . ILE A 1 152 ? -16.199 11.074 -6.565 1 97.64 152 ILE A N 1
ATOM 1267 C CA . ILE A 1 152 ? -15.106 11.232 -7.518 1 97.64 152 ILE A CA 1
ATOM 1268 C C . ILE A 1 152 ? -14.756 12.711 -7.662 1 97.64 152 ILE A C 1
ATOM 1270 O O . ILE A 1 152 ? -13.585 13.089 -7.582 1 97.64 152 ILE A O 1
ATOM 1274 N N . PRO A 1 153 ? -15.736 13.629 -7.795 1 97.87 153 PRO A N 1
ATOM 1275 C CA . PRO A 1 153 ? -15.368 15.035 -7.978 1 97.87 153 PRO A CA 1
ATOM 1276 C C . PRO A 1 153 ? -14.578 15.597 -6.798 1 97.87 153 PRO A C 1
ATOM 1278 O O . PRO A 1 153 ? -13.611 16.337 -6.995 1 97.87 153 PRO A O 1
ATOM 1281 N N . GLY A 1 154 ? -15.008 15.247 -5.596 1 98.01 154 GLY A N 1
ATOM 1282 C CA . GLY A 1 154 ? -14.3 15.713 -4.414 1 98.01 154 GLY A CA 1
ATOM 1283 C C . GLY A 1 154 ? -12.904 15.134 -4.288 1 98.01 154 GLY A C 1
ATOM 1284 O O . GLY A 1 154 ? -11.954 15.853 -3.969 1 98.01 154 GLY A O 1
ATOM 1285 N N . LEU A 1 155 ? -12.779 13.879 -4.579 1 97.86 155 LEU A N 1
ATOM 1286 C CA . LEU A 1 155 ? -11.504 13.175 -4.495 1 97.86 155 LEU A CA 1
ATOM 1287 C C . LEU A 1 155 ? -10.511 13.726 -5.513 1 97.86 155 LEU A C 1
ATOM 1289 O O . LEU A 1 155 ? -9.348 13.969 -5.183 1 97.86 155 LEU A O 1
ATOM 1293 N N . ILE A 1 156 ? -10.955 13.927 -6.738 1 98.3 156 ILE A N 1
ATOM 1294 C CA . ILE A 1 156 ? -10.11 14.444 -7.809 1 98.3 156 ILE A CA 1
ATOM 1295 C C . ILE A 1 156 ? -9.616 15.843 -7.446 1 98.3 156 ILE A C 1
ATOM 1297 O O . ILE A 1 156 ? -8.438 16.158 -7.629 1 98.3 156 ILE A O 1
ATOM 1301 N N . LYS A 1 157 ? -10.481 16.651 -6.933 1 98.34 157 LYS A N 1
ATOM 1302 C CA . LYS A 1 157 ? -10.137 18.033 -6.608 1 98.34 157 LYS A CA 1
ATOM 1303 C C . LYS A 1 157 ? -9.08 18.092 -5.509 1 98.34 157 LYS A C 1
ATOM 1305 O O . LYS A 1 157 ? -8.122 18.862 -5.603 1 98.34 157 LYS A O 1
ATOM 1310 N N . VAL A 1 158 ? -9.273 17.311 -4.472 1 98.43 158 VAL A N 1
ATOM 1311 C CA . VAL A 1 158 ? -8.34 17.336 -3.35 1 98.43 158 VAL A CA 1
ATOM 1312 C C . VAL A 1 158 ? -6.972 16.832 -3.805 1 98.43 158 VAL A C 1
ATOM 1314 O O . VAL A 1 158 ? -5.946 17.444 -3.502 1 98.43 158 VAL A O 1
ATOM 1317 N N . TYR A 1 159 ? -6.947 15.771 -4.544 1 98.64 159 TYR A N 1
ATOM 1318 C CA . TYR A 1 159 ? -5.68 15.24 -5.036 1 98.64 159 TYR A CA 1
ATOM 1319 C C . TYR A 1 159 ? -4.999 16.233 -5.97 1 98.64 159 TYR A C 1
ATOM 1321 O O . TYR A 1 159 ? -3.795 16.473 -5.859 1 98.64 159 TYR A O 1
ATOM 1329 N N . LYS A 1 160 ? -5.748 16.768 -6.911 1 98.59 160 LYS A N 1
ATOM 1330 C CA . LYS A 1 160 ? -5.215 17.722 -7.879 1 98.59 160 LYS A CA 1
ATOM 1331 C C . LYS A 1 160 ? -4.594 18.927 -7.178 1 98.59 160 LYS A C 1
ATOM 1333 O O . LYS A 1 160 ? -3.502 19.368 -7.54 1 98.59 160 LYS A O 1
ATOM 1338 N N . ARG A 1 161 ? -5.242 19.44 -6.179 1 98.53 161 ARG A N 1
ATOM 1339 C CA . ARG A 1 161 ? -4.745 20.596 -5.441 1 98.53 161 ARG A CA 1
ATOM 1340 C C . ARG A 1 161 ? -3.5 20.239 -4.637 1 98.53 161 ARG A C 1
ATOM 1342 O O . ARG A 1 161 ? -2.594 21.062 -4.487 1 98.53 161 ARG A O 1
ATOM 1349 N N . GLY A 1 162 ? -3.535 19.02 -4.055 1 98.61 162 GLY A N 1
ATOM 1350 C CA . GLY A 1 162 ? -2.334 18.558 -3.379 1 98.61 162 GLY A CA 1
ATOM 1351 C C . GLY A 1 162 ? -1.136 18.442 -4.302 1 98.61 162 GLY A C 1
ATOM 1352 O O . GLY A 1 162 ? -0.032 18.865 -3.953 1 98.61 162 GLY A O 1
ATOM 1353 N N . LYS A 1 163 ? -1.359 17.962 -5.5 1 97.92 163 LYS A N 1
ATOM 1354 C CA . LYS A 1 163 ? -0.301 17.801 -6.493 1 97.92 163 LYS A CA 1
ATOM 1355 C C . LYS A 1 163 ? 0.235 19.156 -6.949 1 97.92 163 LYS A C 1
ATOM 1357 O O . LYS A 1 163 ? 1.446 19.335 -7.089 1 97.92 163 LYS A O 1
ATOM 1362 N N . LYS A 1 164 ? -0.655 20.043 -7.221 1 98.5 164 LYS A N 1
ATOM 1363 C CA . LYS A 1 164 ? -0.261 21.395 -7.61 1 98.5 164 LYS A CA 1
ATOM 1364 C C . LYS A 1 164 ? 0.542 22.072 -6.503 1 98.5 164 LYS A C 1
ATOM 1366 O O . LYS A 1 164 ? 1.537 22.747 -6.774 1 98.5 164 LYS A O 1
ATOM 1371 N N . ALA A 1 165 ? 0.063 21.927 -5.297 1 98.64 165 ALA A N 1
ATOM 1372 C CA . ALA A 1 165 ? 0.77 22.513 -4.162 1 98.64 165 ALA A CA 1
ATOM 1373 C C . ALA A 1 165 ? 2.168 21.917 -4.02 1 98.64 165 ALA A C 1
ATOM 1375 O O . ALA A 1 165 ? 3.133 22.638 -3.756 1 98.64 165 ALA A O 1
ATOM 1376 N N . TYR A 1 166 ? 2.269 20.674 -4.196 1 98.42 166 TYR A N 1
ATOM 1377 C CA . TYR A 1 166 ? 3.572 20.019 -4.174 1 98.42 166 TYR A CA 1
ATOM 1378 C C . TYR A 1 166 ? 4.499 20.612 -5.228 1 98.42 166 TYR A C 1
ATOM 1380 O O . TYR A 1 166 ? 5.663 20.906 -4.946 1 98.42 166 TYR A O 1
ATOM 1388 N N . SER A 1 167 ? 3.976 20.737 -6.449 1 98.04 167 SER A N 1
ATOM 1389 C CA . SER A 1 167 ? 4.774 21.291 -7.538 1 98.04 167 SER A CA 1
ATOM 1390 C C . SER A 1 167 ? 5.316 22.67 -7.179 1 98.04 167 SER A C 1
ATOM 1392 O O . SER A 1 167 ? 6.479 22.975 -7.451 1 98.04 167 SER A O 1
ATOM 1394 N N . ARG A 1 168 ? 4.546 23.48 -6.534 1 98.08 168 ARG A N 1
ATOM 1395 C CA . ARG A 1 168 ? 4.948 24.825 -6.136 1 98.08 168 ARG A CA 1
ATOM 1396 C C . ARG A 1 168 ? 6.039 24.778 -5.072 1 98.08 168 ARG A C 1
ATOM 1398 O O . ARG A 1 168 ? 6.988 25.563 -5.113 1 98.08 168 ARG A O 1
ATOM 1405 N N . VAL A 1 169 ? 5.868 23.884 -4.207 1 98.08 169 VAL A N 1
ATOM 1406 C CA . VAL A 1 169 ? 6.812 23.765 -3.101 1 98.08 169 VAL A CA 1
ATOM 1407 C C . VAL A 1 169 ? 8.149 23.237 -3.617 1 98.08 169 VAL A C 1
ATOM 1409 O O . VAL A 1 169 ? 9.21 23.652 -3.145 1 98.08 169 VAL A O 1
ATOM 1412 N N . SER A 1 170 ? 8.054 22.303 -4.56 1 95.57 170 SER A N 1
ATOM 1413 C CA . SER A 1 170 ? 9.27 21.735 -5.134 1 95.57 170 SER A CA 1
ATOM 1414 C C . SER A 1 170 ? 10.103 22.803 -5.834 1 95.57 170 SER A C 1
ATOM 1416 O O . SER A 1 170 ? 11.332 22.713 -5.873 1 95.57 170 SER A O 1
ATOM 1418 N N . GLU A 1 171 ? 9.436 23.818 -6.312 1 95.58 171 GLU A N 1
ATOM 1419 C CA . GLU A 1 171 ? 10.116 24.935 -6.961 1 95.58 171 GLU A CA 1
ATOM 1420 C C . GLU A 1 171 ? 10.617 25.947 -5.935 1 95.58 171 GLU A C 1
ATOM 1422 O O . GLU A 1 171 ? 11.726 26.47 -6.062 1 95.58 171 GLU A O 1
ATOM 1427 N N . ASP A 1 172 ? 9.785 26.19 -4.941 1 96.3 172 ASP A N 1
ATOM 1428 C CA . ASP A 1 172 ? 10.067 27.181 -3.907 1 96.3 172 ASP A CA 1
ATOM 1429 C C . ASP A 1 172 ? 9.356 26.831 -2.602 1 96.3 172 ASP A C 1
ATOM 1431 O O . ASP A 1 172 ? 8.195 27.196 -2.404 1 96.3 172 ASP A O 1
ATOM 1435 N N . PRO A 1 173 ? 10.098 26.257 -1.711 1 96.44 173 PRO A N 1
ATOM 1436 C CA . PRO A 1 173 ? 9.463 25.83 -0.462 1 96.44 173 PRO A CA 1
ATOM 1437 C C . PRO A 1 173 ? 9.311 26.97 0.542 1 96.44 173 PRO A C 1
ATOM 1439 O O . PRO A 1 173 ? 9.789 26.868 1.675 1 96.44 173 PRO A O 1
ATOM 1442 N N . SER A 1 174 ? 8.52 28.035 0.187 1 97.25 174 SER A N 1
ATOM 1443 C CA . SER A 1 174 ? 8.233 29.123 1.116 1 97.25 174 SER A CA 1
ATOM 1444 C C . SER A 1 174 ? 7.221 28.696 2.173 1 97.25 174 SER A C 1
ATOM 1446 O O . SER A 1 174 ? 6.41 27.798 1.936 1 97.25 174 SER A O 1
ATOM 1448 N N . PRO A 1 175 ? 7.172 29.344 3.356 1 96.67 175 PRO A N 1
ATOM 1449 C CA . PRO A 1 175 ? 6.295 28.934 4.456 1 96.67 175 PRO A CA 1
ATOM 1450 C C . PRO A 1 175 ? 4.818 28.946 4.068 1 96.67 175 PRO A C 1
ATOM 1452 O O . PRO A 1 175 ? 4.094 27.989 4.353 1 96.67 175 PRO A O 1
ATOM 1455 N N . PRO A 1 176 ? 4.36 29.991 3.39 1 97.19 176 PRO A N 1
ATOM 1456 C CA . PRO A 1 176 ? 2.948 29.952 3 1 97.19 176 PRO A CA 1
ATOM 1457 C C . PRO A 1 176 ? 2.628 28.792 2.06 1 97.19 176 PRO A C 1
ATOM 1459 O O . PRO A 1 176 ? 1.56 28.183 2.165 1 97.19 176 PRO A O 1
ATOM 1462 N N . LYS A 1 177 ? 3.485 28.46 1.137 1 98.37 177 LYS A N 1
ATOM 1463 C CA . LYS A 1 177 ? 3.281 27.355 0.205 1 98.37 177 LYS A CA 1
ATOM 1464 C C . LYS A 1 177 ? 3.315 26.012 0.929 1 98.37 177 LYS A C 1
ATOM 1466 O O . LYS A 1 177 ? 2.498 25.132 0.653 1 98.37 177 LYS A O 1
ATOM 1471 N N . LEU A 1 178 ? 4.243 25.912 1.832 1 98.58 178 LEU A N 1
ATOM 1472 C CA . LEU A 1 178 ? 4.35 24.691 2.623 1 98.58 178 LEU A CA 1
ATOM 1473 C C . LEU A 1 178 ? 3.1 24.482 3.471 1 98.58 178 LEU A C 1
ATOM 1475 O O . LEU A 1 178 ? 2.612 23.356 3.599 1 98.58 178 LEU A O 1
ATOM 1479 N N . HIS A 1 179 ? 2.651 25.535 3.987 1 97.45 179 HIS A N 1
ATOM 1480 C CA . HIS A 1 179 ? 1.453 25.473 4.817 1 97.45 179 HIS A CA 1
ATOM 1481 C C . HIS A 1 179 ? 0.238 25.046 4 1 97.45 179 HIS A C 1
ATOM 1483 O O . HIS A 1 179 ? -0.57 24.235 4.458 1 97.45 179 HIS A O 1
ATOM 1489 N N . GLU A 1 180 ? 0.096 25.582 2.886 1 97.87 180 GLU A N 1
ATOM 1490 C CA . GLU A 1 180 ? -1 25.209 1.996 1 97.87 180 GLU A CA 1
ATOM 1491 C C . GLU A 1 180 ? -0.916 23.736 1.604 1 97.87 180 GLU A C 1
ATOM 1493 O O . GLU A 1 180 ? -1.932 23.039 1.57 1 97.87 180 GLU A O 1
ATOM 1498 N N . TRP A 1 181 ? 0.246 23.319 1.261 1 98.73 181 TRP A N 1
ATOM 1499 C CA . TRP A 1 181 ? 0.448 21.919 0.901 1 98.73 181 TRP A CA 1
ATOM 1500 C C . TRP A 1 181 ? 0.065 20.999 2.056 1 98.73 181 TRP A C 1
ATOM 1502 O O . TRP A 1 181 ? -0.604 19.984 1.853 1 98.73 181 TRP A O 1
ATOM 1512 N N . ARG A 1 182 ? 0.407 21.34 3.241 1 98.43 182 ARG A N 1
ATOM 1513 C CA . ARG A 1 182 ? 0.066 20.546 4.417 1 98.43 182 ARG A CA 1
ATOM 1514 C C . ARG A 1 182 ? -1.444 20.37 4.54 1 98.43 182 ARG A C 1
ATOM 1516 O O . ARG A 1 182 ? -1.925 19.272 4.825 1 98.43 182 ARG A O 1
ATOM 1523 N N . LYS A 1 183 ? -2.113 21.406 4.373 1 97.72 183 LYS A N 1
ATOM 1524 C CA . LYS A 1 183 ? -3.569 21.344 4.457 1 97.72 183 LYS A CA 1
ATOM 1525 C C . LYS A 1 183 ? -4.136 20.346 3.452 1 97.72 183 LYS A C 1
ATOM 1527 O O . LYS A 1 183 ? -5.007 19.542 3.792 1 97.72 183 LYS A O 1
ATOM 1532 N N . ARG A 1 184 ? -3.611 20.443 2.233 1 98.42 184 ARG A N 1
ATOM 1533 C CA . ARG A 1 184 ? -4.094 19.564 1.174 1 98.42 184 ARG A CA 1
ATOM 1534 C C . ARG A 1 184 ? -3.782 18.104 1.489 1 98.42 184 ARG A C 1
ATOM 1536 O O . ARG A 1 184 ? -4.62 17.225 1.278 1 98.42 184 ARG A O 1
ATOM 1543 N N . VAL A 1 185 ? -2.588 17.857 1.998 1 98.76 185 VAL A N 1
ATOM 1544 C CA . VAL A 1 185 ? -2.165 16.503 2.342 1 98.76 185 VAL A CA 1
ATOM 1545 C C . VAL A 1 185 ? -3.063 15.945 3.443 1 98.76 185 VAL A C 1
ATOM 1547 O O . VAL A 1 185 ? -3.483 14.787 3.383 1 98.76 185 VAL A O 1
ATOM 1550 N N . LYS A 1 186 ? -3.403 16.705 4.401 1 98.46 186 LYS A N 1
ATOM 1551 C CA . LYS A 1 186 ? -4.229 16.256 5.517 1 98.46 186 LYS A CA 1
ATOM 1552 C C . LYS A 1 186 ? -5.626 15.863 5.044 1 98.46 186 LYS A C 1
ATOM 1554 O O . LYS A 1 186 ? -6.174 14.851 5.484 1 98.46 186 LYS A O 1
ATOM 1559 N N . TYR A 1 187 ? -6.116 16.712 4.195 1 98.39 187 TYR A N 1
ATOM 1560 C CA . TYR A 1 187 ? -7.454 16.404 3.704 1 98.39 187 TYR A CA 1
ATOM 1561 C C . TYR A 1 187 ? -7.462 15.09 2.931 1 98.39 187 TYR A C 1
ATOM 1563 O O . TYR A 1 187 ? -8.379 14.28 3.081 1 98.39 187 TYR A O 1
ATOM 1571 N N . LEU A 1 188 ? -6.483 14.918 2.113 1 98.74 188 LEU A N 1
ATOM 1572 C CA . LEU A 1 188 ? -6.41 13.664 1.37 1 98.74 188 LEU A CA 1
ATOM 1573 C C . LEU A 1 188 ? -6.238 12.481 2.316 1 98.74 188 LEU A C 1
ATOM 1575 O O . LEU A 1 188 ? -6.864 11.435 2.129 1 98.74 188 LEU A O 1
ATOM 1579 N N . ARG A 1 189 ? -5.402 12.658 3.28 1 98.61 189 ARG A N 1
ATOM 1580 C CA . ARG A 1 189 ? -5.179 11.608 4.269 1 98.61 189 ARG A CA 1
ATOM 1581 C C . ARG A 1 189 ? -6.488 11.191 4.93 1 98.61 189 ARG A C 1
ATOM 1583 O O . ARG A 1 189 ? -6.771 9.998 5.062 1 98.61 189 ARG A O 1
ATOM 1590 N N . TYR A 1 190 ? -7.297 12.124 5.262 1 98.32 190 TYR A N 1
ATOM 1591 C CA . TYR A 1 190 ? -8.551 11.828 5.947 1 98.32 190 TYR A CA 1
ATOM 1592 C C . TYR A 1 190 ? -9.544 11.162 5.002 1 98.32 190 TYR A C 1
ATOM 1594 O O . TYR A 1 190 ? -10.339 10.317 5.421 1 98.32 190 TYR A O 1
ATOM 1602 N N . GLN A 1 191 ? -9.475 11.588 3.775 1 98.47 191 GLN A N 1
ATOM 1603 C CA . GLN A 1 191 ? -10.333 10.922 2.8 1 98.47 191 GLN A CA 1
ATOM 1604 C C . GLN A 1 191 ? -9.907 9.471 2.593 1 98.47 191 GLN A C 1
ATOM 1606 O O . GLN A 1 191 ? -10.751 8.579 2.494 1 98.47 191 GLN A O 1
ATOM 1611 N N . LEU A 1 192 ? -8.622 9.235 2.569 1 98.28 192 LEU A N 1
ATOM 1612 C CA . LEU A 1 192 ? -8.128 7.864 2.49 1 98.28 192 LEU A CA 1
ATOM 1613 C C . LEU A 1 192 ? -8.543 7.065 3.721 1 98.28 192 LEU A C 1
ATOM 1615 O O . LEU A 1 192 ? -8.882 5.884 3.614 1 98.28 192 LEU A O 1
ATOM 1619 N N . ASP A 1 193 ? -8.506 7.712 4.827 1 97.75 193 ASP A N 1
ATOM 1620 C CA . ASP A 1 193 ? -8.947 7.075 6.065 1 97.75 193 ASP A CA 1
ATOM 1621 C C . ASP A 1 193 ? -10.387 6.581 5.945 1 97.75 193 ASP A C 1
ATOM 1623 O O . ASP A 1 193 ? -10.702 5.464 6.36 1 97.75 193 ASP A O 1
ATOM 1627 N N . ILE A 1 194 ? -11.221 7.352 5.341 1 97.32 194 ILE A N 1
ATOM 1628 C CA . ILE A 1 194 ? -12.622 7.005 5.13 1 97.32 194 ILE A CA 1
ATOM 1629 C C . ILE A 1 194 ? -12.721 5.797 4.201 1 97.32 194 ILE A C 1
ATOM 1631 O O . ILE A 1 194 ? -13.584 4.935 4.383 1 97.32 194 ILE A O 1
ATOM 1635 N N . LEU A 1 195 ? -11.805 5.659 3.277 1 96.34 195 LEU A N 1
ATOM 1636 C CA . LEU A 1 195 ? -11.905 4.67 2.209 1 96.34 195 LEU A CA 1
ATOM 1637 C C . LEU A 1 195 ? -11.141 3.401 2.571 1 96.34 195 LEU A C 1
ATOM 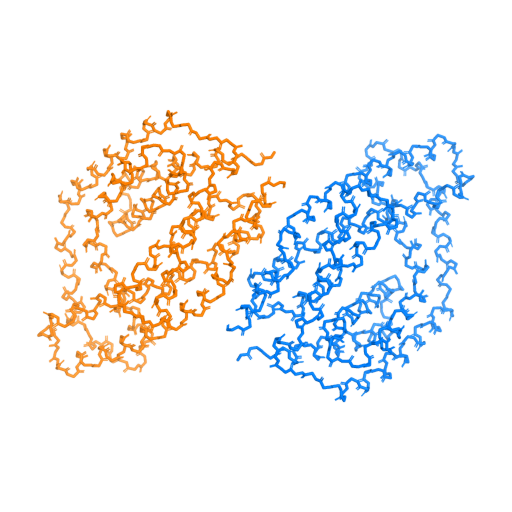1639 O O . LEU A 1 195 ? -11.197 2.409 1.84 1 96.34 195 LEU A O 1
ATOM 1643 N N . THR A 1 196 ? -10.439 3.356 3.665 1 95.96 196 THR A N 1
ATOM 1644 C CA . THR A 1 196 ? -9.562 2.263 4.068 1 95.96 196 THR A CA 1
ATOM 1645 C C . THR A 1 196 ? -10.307 0.932 4.035 1 95.96 196 THR A C 1
ATOM 1647 O O . THR A 1 196 ? -9.778 -0.07 3.547 1 95.96 196 THR A O 1
ATOM 1650 N N . PRO A 1 197 ? -11.577 0.873 4.411 1 94.59 197 PRO A N 1
ATOM 1651 C CA . PRO A 1 197 ? -12.276 -0.414 4.458 1 94.59 197 PRO A CA 1
ATOM 1652 C C . PRO A 1 197 ? -12.466 -1.033 3.076 1 94.59 197 PRO A C 1
ATOM 1654 O O . PRO A 1 197 ? -12.709 -2.237 2.963 1 94.59 197 PRO A O 1
ATOM 1657 N N . LEU A 1 198 ? -12.332 -0.257 2.053 1 91.73 198 LEU A N 1
ATOM 1658 C CA . LEU A 1 198 ? -12.525 -0.771 0.702 1 91.73 198 LEU A CA 1
ATOM 1659 C C . LEU A 1 198 ? -11.382 -1.7 0.306 1 91.73 198 LEU A C 1
ATOM 1661 O O . LEU A 1 198 ? -11.57 -2.613 -0.501 1 91.73 198 LEU A O 1
ATOM 1665 N N . TRP A 1 199 ? -10.23 -1.457 0.843 1 94.36 199 TRP A N 1
ATOM 1666 C CA . TRP A 1 199 ? -9.024 -2.23 0.567 1 94.36 199 TRP A CA 1
ATOM 1667 C C . TRP A 1 199 ? -7.946 -1.946 1.608 1 94.36 199 TRP A C 1
ATOM 1669 O O . TRP A 1 199 ? -6.909 -1.356 1.292 1 94.36 199 TRP A O 1
ATOM 1679 N N . PRO A 1 200 ? -8.175 -2.41 2.784 1 96.23 200 PRO A N 1
ATOM 1680 C CA . PRO A 1 200 ? -7.332 -2.036 3.922 1 96.23 200 PRO A CA 1
ATOM 1681 C C . PRO A 1 200 ? -5.852 -2.323 3.679 1 96.23 200 PRO A C 1
ATOM 1683 O O . PRO A 1 200 ? -4.992 -1.538 4.089 1 96.23 200 PRO A O 1
ATOM 1686 N N . GLU A 1 201 ? -5.514 -3.351 2.97 1 96.56 201 GLU A N 1
ATOM 1687 C CA . GLU A 1 201 ? -4.142 -3.809 2.778 1 96.56 201 GLU A CA 1
ATOM 1688 C C . GLU A 1 201 ? -3.324 -2.79 1.99 1 96.56 201 GLU A C 1
ATOM 1690 O O . GLU A 1 201 ? -2.103 -2.715 2.141 1 96.56 201 GLU A O 1
ATOM 1695 N N . ILE A 1 202 ? -4.027 -2.029 1.227 1 96.95 202 ILE A N 1
ATOM 1696 C CA . ILE A 1 202 ? -3.315 -1.102 0.354 1 96.95 202 ILE A CA 1
ATOM 1697 C C . ILE A 1 202 ? -3.532 0.33 0.836 1 96.95 202 ILE A C 1
ATOM 1699 O O . ILE A 1 202 ? -2.58 1.108 0.938 1 96.95 202 ILE A O 1
ATOM 1703 N N . ILE A 1 203 ? -4.777 0.675 1.171 1 96.82 203 ILE A N 1
ATOM 1704 C CA . ILE A 1 203 ? -5.122 2.064 1.453 1 96.82 203 ILE A CA 1
ATOM 1705 C C . ILE A 1 203 ? -4.578 2.463 2.823 1 96.82 203 ILE A C 1
ATOM 1707 O O . ILE A 1 203 ? -4.149 3.603 3.019 1 96.82 203 ILE A O 1
ATOM 1711 N N . ASP A 1 204 ? -4.549 1.505 3.734 1 97.69 204 ASP A N 1
ATOM 1712 C CA . ASP A 1 204 ? -4.045 1.816 5.068 1 97.69 204 ASP A CA 1
ATOM 1713 C C . ASP A 1 204 ? -2.57 2.208 5.019 1 97.69 204 ASP A C 1
ATOM 1715 O O . ASP A 1 204 ? -2.186 3.263 5.53 1 97.69 204 ASP A O 1
ATOM 1719 N N . PRO A 1 205 ? -1.734 1.424 4.391 1 97.99 205 PRO A N 1
ATOM 1720 C CA . PRO A 1 205 ? -0.339 1.855 4.274 1 97.99 205 PRO A CA 1
ATOM 1721 C C . PRO A 1 205 ? -0.189 3.167 3.508 1 97.99 205 PRO A C 1
ATOM 1723 O O . PRO A 1 205 ? 0.694 3.971 3.82 1 97.99 205 PRO A O 1
ATOM 1726 N N . LEU A 1 206 ? -0.984 3.335 2.484 1 97.44 206 LEU A N 1
ATOM 1727 C CA . LEU A 1 206 ? -0.944 4.577 1.72 1 97.44 206 LEU A CA 1
ATOM 1728 C C . LEU A 1 206 ? -1.291 5.771 2.604 1 97.44 206 LEU A C 1
ATOM 1730 O O . LEU A 1 206 ? -0.611 6.798 2.562 1 97.44 206 LEU A O 1
ATOM 1734 N N . GLU A 1 207 ? -2.346 5.633 3.364 1 98.43 207 GLU A N 1
ATOM 1735 C CA . GLU A 1 207 ? -2.726 6.668 4.321 1 98.43 207 GLU A CA 1
ATOM 1736 C C . GLU A 1 207 ? -1.598 6.944 5.311 1 98.43 207 GLU A C 1
ATOM 1738 O O . GLU A 1 207 ? -1.326 8.1 5.644 1 98.43 207 GLU A O 1
ATOM 1743 N N . ASP A 1 208 ? -0.924 5.951 5.765 1 98.36 208 ASP A N 1
ATOM 1744 C CA . ASP A 1 208 ? 0.201 6.082 6.686 1 98.36 208 ASP A CA 1
ATOM 1745 C C . ASP A 1 208 ? 1.331 6.895 6.06 1 98.36 208 ASP A C 1
ATOM 1747 O O . ASP A 1 208 ? 2.001 7.668 6.747 1 98.36 208 ASP A O 1
ATOM 1751 N N . GLU A 1 209 ? 1.566 6.639 4.834 1 98.1 209 GLU A N 1
ATOM 1752 C CA . GLU A 1 209 ? 2.61 7.393 4.146 1 98.1 209 GLU A CA 1
ATOM 1753 C C . GLU A 1 209 ? 2.263 8.877 4.075 1 98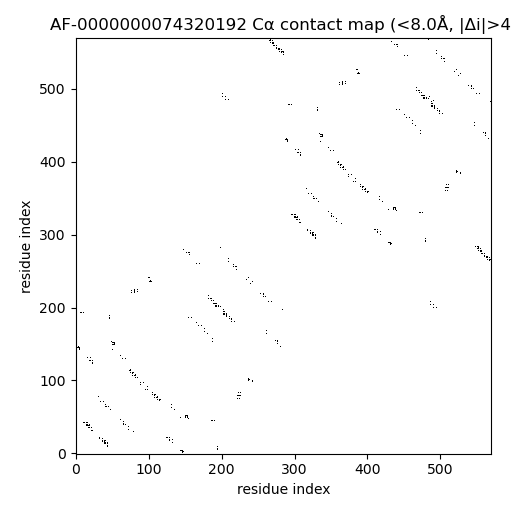.1 209 GLU A C 1
ATOM 1755 O O . GLU A 1 209 ? 3.133 9.733 4.249 1 98.1 209 GLU A O 1
ATOM 1760 N N . TYR A 1 210 ? 0.998 9.16 3.825 1 98.54 210 TYR A N 1
ATOM 1761 C CA . TYR A 1 210 ? 0.562 10.551 3.861 1 98.54 210 TYR A CA 1
ATOM 1762 C C . TYR A 1 210 ? 0.68 11.123 5.269 1 98.54 210 TYR A C 1
ATOM 1764 O O . TYR A 1 210 ? 0.977 12.307 5.442 1 98.54 210 TYR A O 1
ATOM 1772 N N . HIS A 1 211 ? 0.44 10.288 6.251 1 98.39 211 HIS A N 1
ATOM 1773 C CA . HIS A 1 211 ? 0.587 10.715 7.638 1 98.39 211 HIS A CA 1
ATOM 1774 C C . HIS A 1 211 ? 2.026 11.118 7.941 1 98.39 211 HIS A C 1
ATOM 1776 O O . HIS A 1 211 ? 2.266 12.143 8.584 1 98.39 211 HIS A O 1
ATOM 1782 N N . LYS A 1 212 ? 2.969 10.405 7.537 1 98.24 212 LYS A N 1
ATOM 1783 C CA . LYS A 1 212 ? 4.378 10.749 7.706 1 98.24 212 LYS A CA 1
ATOM 1784 C C . LYS A 1 212 ? 4.703 12.081 7.036 1 98.24 212 LYS A C 1
ATOM 1786 O O . LYS A 1 212 ? 5.419 12.909 7.603 1 98.24 212 LYS A O 1
ATOM 1791 N N . LEU A 1 213 ? 4.126 12.2 5.787 1 98.61 213 LEU A N 1
ATOM 1792 C CA . LEU A 1 213 ? 4.317 13.457 5.072 1 98.61 213 LEU A CA 1
ATOM 1793 C C . LEU A 1 213 ? 3.762 14.629 5.874 1 98.61 213 LEU A C 1
ATOM 1795 O O . LEU A 1 213 ? 4.424 15.66 6.014 1 98.61 213 LEU A O 1
ATOM 1799 N N . THR A 1 214 ? 2.571 14.45 6.443 1 98.25 214 THR A N 1
ATOM 1800 C CA . THR A 1 214 ? 1.966 15.514 7.237 1 98.25 214 THR A CA 1
ATOM 1801 C C . THR A 1 214 ? 2.806 15.809 8.476 1 98.25 214 THR A C 1
ATOM 1803 O O . THR A 1 214 ? 2.878 16.955 8.926 1 98.25 214 THR A O 1
ATOM 1806 N N . ASP A 1 215 ? 3.42 14.803 8.982 1 97.62 215 ASP A N 1
ATOM 1807 C CA . ASP A 1 215 ? 4.274 14.99 10.151 1 97.62 215 ASP A CA 1
ATOM 1808 C C . ASP A 1 215 ? 5.481 15.864 9.815 1 97.62 215 ASP A C 1
ATOM 1810 O O . ASP A 1 215 ? 5.805 16.795 10.556 1 97.62 215 ASP A O 1
ATOM 1814 N N . PHE A 1 216 ? 6.127 15.578 8.724 1 98.31 216 PHE A N 1
ATOM 1815 C CA . PHE A 1 216 ? 7.266 16.389 8.311 1 98.31 216 PHE A CA 1
ATOM 1816 C C . PHE A 1 216 ? 6.845 17.836 8.081 1 98.31 216 PHE A C 1
ATOM 1818 O O . PHE A 1 216 ? 7.53 18.764 8.516 1 98.31 216 PHE A O 1
ATOM 1825 N N . LEU A 1 217 ? 5.732 18.005 7.419 1 98.59 217 LEU A N 1
ATOM 1826 C CA . LEU A 1 217 ? 5.234 19.344 7.124 1 98.59 217 LEU A CA 1
ATOM 1827 C C . LEU A 1 217 ? 4.802 20.057 8.401 1 98.59 217 LEU A C 1
ATOM 1829 O O . LEU A 1 217 ? 4.977 21.271 8.529 1 98.59 217 LEU A O 1
ATOM 1833 N N . GLY A 1 218 ? 4.23 19.309 9.297 1 97.59 218 GLY A N 1
ATOM 1834 C CA . GLY A 1 218 ? 3.812 19.864 10.575 1 97.59 218 GLY A CA 1
ATOM 1835 C C . GLY A 1 218 ? 4.976 20.295 11.447 1 97.59 218 GLY A C 1
ATOM 1836 O O . GLY A 1 218 ? 4.944 21.372 12.047 1 97.59 218 GLY A O 1
ATOM 1837 N N . ASP A 1 219 ? 5.96 19.465 11.515 1 97.25 219 ASP A N 1
ATOM 1838 C CA . ASP A 1 219 ? 7.159 19.787 12.283 1 97.25 219 ASP A CA 1
ATOM 1839 C C . ASP A 1 219 ? 7.859 21.02 11.716 1 97.25 219 ASP A C 1
ATOM 1841 O O . ASP A 1 219 ? 8.32 21.88 12.47 1 97.25 219 ASP A O 1
ATOM 1845 N N . ASP A 1 220 ? 7.925 21.099 10.435 1 98.15 220 ASP A N 1
ATOM 1846 C CA . ASP A 1 220 ? 8.499 22.275 9.789 1 98.15 220 ASP A CA 1
ATOM 1847 C C . ASP A 1 220 ? 7.725 23.538 10.161 1 98.15 220 ASP A C 1
ATOM 1849 O O . ASP A 1 220 ? 8.323 24.567 10.481 1 98.15 220 ASP A O 1
ATOM 1853 N N . ARG A 1 221 ? 6.423 23.478 10.066 1 97.82 221 ARG A N 1
ATOM 1854 C CA . ARG A 1 221 ? 5.575 24.625 10.372 1 97.82 221 ARG A CA 1
ATOM 1855 C C . ARG A 1 221 ? 5.775 25.084 11.813 1 97.82 221 ARG A C 1
ATOM 1857 O O . ARG A 1 221 ? 5.871 26.284 12.08 1 97.82 221 ARG A O 1
ATOM 1864 N N . ASP A 1 222 ? 5.848 24.157 12.706 1 97.48 222 ASP A N 1
ATOM 1865 C CA . ASP A 1 222 ? 6.017 24.495 14.116 1 97.48 222 ASP A CA 1
ATOM 1866 C C . ASP A 1 222 ? 7.349 25.203 14.355 1 97.48 222 ASP A C 1
ATOM 1868 O O . ASP A 1 222 ? 7.416 26.169 15.117 1 97.48 222 ASP A O 1
ATOM 1872 N N . LEU A 1 223 ? 8.353 24.758 13.713 1 97.66 223 LEU A N 1
ATOM 1873 C CA . LEU A 1 223 ? 9.665 25.381 13.846 1 97.66 223 LEU A CA 1
ATOM 1874 C C . LEU A 1 223 ? 9.674 26.77 13.214 1 97.66 223 LEU A C 1
ATOM 1876 O O . LEU A 1 223 ? 10.333 27.682 13.719 1 97.66 223 LEU A O 1
ATOM 1880 N N . PHE A 1 224 ? 8.967 26.909 12.15 1 97.82 224 PHE A N 1
ATOM 1881 C CA . PHE A 1 224 ? 8.829 28.223 11.533 1 97.82 224 PHE A CA 1
ATOM 1882 C C . PHE A 1 224 ? 8.149 29.2 12.486 1 97.82 224 PHE A C 1
ATOM 1884 O O . PHE A 1 224 ? 8.594 30.34 12.636 1 97.82 224 PHE A O 1
ATOM 1891 N N . MET A 1 225 ? 7.138 28.741 13.08 1 97.1 225 MET A N 1
ATOM 1892 C CA . MET A 1 225 ? 6.435 29.582 14.045 1 97.1 225 MET A CA 1
ATOM 1893 C C . MET A 1 225 ? 7.341 29.939 15.218 1 97.1 225 MET A C 1
ATOM 1895 O O . MET A 1 225 ? 7.323 31.073 15.699 1 97.1 225 MET A O 1
ATOM 1899 N N . LEU A 1 226 ? 8.094 28.952 15.65 1 97.01 226 LEU A N 1
ATOM 1900 C CA . LEU A 1 226 ? 9.039 29.196 16.734 1 97.01 226 LEU A CA 1
ATOM 1901 C C . LEU A 1 226 ? 10.05 30.268 16.344 1 97.01 226 LEU A C 1
ATOM 1903 O O . LEU A 1 226 ? 10.333 31.176 17.128 1 97.01 226 LEU A O 1
ATOM 1907 N N . LYS A 1 227 ? 10.55 30.155 15.16 1 97.15 227 LYS A N 1
ATOM 1908 C CA . LYS A 1 227 ? 11.504 31.147 14.674 1 97.15 227 LYS A CA 1
ATOM 1909 C C . LYS A 1 227 ? 10.889 32.544 14.67 1 97.15 227 LYS A C 1
ATOM 1911 O O . LYS A 1 227 ? 11.549 33.519 15.036 1 97.15 227 LYS A O 1
ATOM 1916 N N . ASN A 1 228 ? 9.662 32.628 14.247 1 96.41 228 ASN A N 1
ATOM 1917 C CA . ASN A 1 228 ? 8.96 33.908 14.235 1 96.41 228 ASN A CA 1
ATOM 1918 C C . ASN A 1 228 ? 8.831 34.489 15.64 1 96.41 228 ASN A C 1
ATOM 1920 O O . ASN A 1 228 ? 8.966 35.699 15.83 1 96.41 228 ASN A O 1
ATOM 1924 N N . VAL A 1 229 ? 8.566 33.629 16.574 1 96.05 229 VAL A N 1
ATOM 1925 C CA . VAL A 1 229 ? 8.448 34.078 17.958 1 96.05 229 VAL A CA 1
ATOM 1926 C C . VAL A 1 229 ? 9.802 34.581 18.455 1 96.05 229 VAL A C 1
ATOM 1928 O O . VAL A 1 229 ? 9.875 35.596 19.152 1 96.05 229 VAL A O 1
ATOM 1931 N N . ILE A 1 230 ? 10.863 33.918 18.121 1 95.22 230 ILE A N 1
ATOM 1932 C CA . ILE A 1 230 ? 12.211 34.333 18.496 1 95.22 230 ILE A CA 1
ATOM 1933 C C . ILE A 1 230 ? 12.512 35.706 17.901 1 95.22 230 ILE A C 1
ATOM 1935 O O . ILE A 1 230 ? 12.973 36.607 18.606 1 95.22 230 ILE A O 1
ATOM 1939 N N . ASP A 1 231 ? 12.203 35.87 16.667 1 95.82 231 ASP A N 1
ATOM 1940 C CA . ASP A 1 231 ? 12.506 37.109 15.958 1 95.82 231 ASP A CA 1
ATOM 1941 C C . ASP A 1 231 ? 11.802 38.299 16.607 1 95.82 231 ASP A C 1
ATOM 1943 O O . ASP A 1 231 ? 12.334 39.411 16.618 1 95.82 231 ASP A O 1
ATOM 1947 N N . ASN A 1 232 ? 10.704 38.039 17.206 1 95.16 232 ASN A N 1
ATOM 1948 C CA . ASN A 1 232 ? 9.905 39.12 17.773 1 95.16 232 ASN A CA 1
ATOM 1949 C C . ASN A 1 232 ? 10.175 39.292 19.265 1 95.16 232 ASN A C 1
ATOM 1951 O O . ASN A 1 232 ? 9.662 40.223 19.889 1 95.16 232 ASN A O 1
ATOM 1955 N N . ASN A 1 233 ? 11.042 38.411 19.86 1 94.46 233 ASN A N 1
ATOM 1956 C CA . ASN A 1 233 ? 11.267 38.455 21.301 1 94.46 233 ASN A CA 1
ATOM 1957 C C . ASN A 1 233 ? 12.718 38.14 21.651 1 94.46 233 ASN A C 1
ATOM 1959 O O . ASN A 1 233 ? 12.986 37.404 22.603 1 94.46 233 ASN A O 1
ATOM 1963 N N . GLU A 1 234 ? 13.612 38.621 20.939 1 90.13 234 GLU A N 1
ATOM 1964 C CA . GLU A 1 234 ? 15.03 38.329 21.123 1 90.13 234 GLU A CA 1
ATOM 1965 C C . GLU A 1 234 ? 15.515 38.789 22.495 1 90.13 234 GLU A C 1
ATOM 1967 O O . GLU A 1 234 ? 16.446 38.209 23.057 1 90.13 234 GLU A O 1
ATOM 1972 N N . HIS A 1 235 ? 14.926 39.788 23.031 1 89.65 235 HIS A N 1
ATOM 1973 C CA . HIS A 1 235 ? 15.318 40.377 24.307 1 89.65 235 HIS A CA 1
ATOM 1974 C C . HIS A 1 235 ? 15.041 39.421 25.463 1 89.65 235 HIS A C 1
ATOM 1976 O O . HIS A 1 235 ? 15.501 39.647 26.584 1 89.65 235 HIS A O 1
ATOM 1982 N N . ARG A 1 236 ? 14.341 38.332 25.153 1 91.3 236 ARG A N 1
ATOM 1983 C CA . ARG A 1 236 ? 13.998 37.361 26.187 1 91.3 236 ARG A CA 1
ATOM 1984 C C . ARG A 1 236 ? 15.11 36.332 26.362 1 91.3 236 ARG A C 1
ATOM 1986 O O . ARG A 1 236 ? 15.039 35.477 27.247 1 91.3 236 ARG A O 1
ATOM 1993 N N . PHE A 1 237 ? 16.147 36.421 25.534 1 90.83 237 PHE A N 1
ATOM 1994 C CA . PHE A 1 237 ? 17.31 35.55 25.653 1 90.83 237 PHE A CA 1
ATOM 1995 C C . PHE A 1 237 ? 18.359 36.169 26.568 1 90.83 237 PHE A C 1
ATOM 1997 O O . PHE A 1 237 ? 18.403 37.39 26.734 1 90.83 237 PHE A O 1
ATOM 2004 N N . GLU A 1 238 ? 19.16 35.278 27.145 1 86.95 238 GLU A N 1
ATOM 2005 C CA . GLU A 1 238 ? 20.24 35.764 27.998 1 86.95 238 GLU A CA 1
ATOM 2006 C C . GLU A 1 238 ? 21.339 36.427 27.173 1 86.95 238 GLU A C 1
ATOM 2008 O O . GLU A 1 238 ? 22.022 37.334 27.654 1 86.95 238 GLU A O 1
ATOM 2013 N N . SER A 1 239 ? 21.548 35.92 26.051 1 88.32 239 SER A N 1
ATOM 2014 C CA . SER A 1 239 ? 22.568 36.476 25.167 1 88.32 239 SER A CA 1
ATOM 2015 C C . SER A 1 239 ? 22.13 36.411 23.708 1 88.32 239 SER A C 1
ATOM 2017 O O . SER A 1 239 ? 21.341 35.542 23.329 1 88.32 239 SER A O 1
ATOM 2019 N N . GLU A 1 240 ? 22.688 37.327 22.984 1 89.99 240 GLU A N 1
ATOM 2020 C CA . GLU A 1 240 ? 22.419 37.343 21.549 1 89.99 240 GLU A CA 1
ATOM 2021 C C . GLU A 1 240 ? 22.956 36.085 20.873 1 89.99 240 GLU A C 1
ATOM 2023 O O . GLU A 1 240 ? 22.389 35.616 19.884 1 89.99 240 GLU A O 1
ATOM 2028 N N . GLU A 1 241 ? 23.983 35.582 21.39 1 88.96 241 GLU A N 1
ATOM 2029 C CA . GLU A 1 241 ? 24.593 34.371 20.851 1 88.96 241 GLU A CA 1
ATOM 2030 C C . GLU A 1 241 ? 23.655 33.175 20.983 1 88.96 241 GLU A C 1
ATOM 2032 O O . GLU A 1 241 ? 23.609 32.315 20.1 1 88.96 241 GLU A O 1
ATOM 2037 N N . ASP A 1 242 ? 22.885 33.195 22.004 1 88.05 242 ASP A N 1
ATOM 2038 C CA . ASP A 1 242 ? 21.95 32.099 22.237 1 88.05 242 ASP A CA 1
ATOM 2039 C C . ASP A 1 242 ? 20.825 32.107 21.204 1 88.05 242 ASP A C 1
ATOM 2041 O O . ASP A 1 242 ? 20.443 31.055 20.687 1 88.05 242 ASP A O 1
ATOM 2045 N N . SER A 1 243 ? 20.286 33.262 20.963 1 92.27 243 SER A N 1
ATOM 2046 C CA . SER A 1 243 ? 19.212 33.374 19.981 1 92.27 243 SER A CA 1
ATOM 2047 C C . SER A 1 243 ? 19.702 33.02 18.582 1 92.27 243 SER A C 1
ATOM 2049 O O . SER A 1 243 ? 19.013 32.322 17.834 1 92.27 243 SER A O 1
ATOM 2051 N N . LYS A 1 244 ? 20.918 33.439 18.258 1 93.16 244 LYS A N 1
ATOM 2052 C CA . LYS A 1 244 ? 21.502 33.127 16.956 1 93.16 244 LYS A CA 1
ATOM 2053 C C . LYS A 1 244 ? 21.719 31.625 16.796 1 93.16 244 LYS A C 1
ATOM 2055 O O . LYS A 1 244 ? 21.482 31.069 15.722 1 93.16 244 LYS A O 1
ATOM 2060 N N . LEU A 1 245 ? 22.14 31.053 17.83 1 90.28 245 LEU A N 1
ATOM 2061 C CA . LEU A 1 245 ? 22.381 29.614 17.819 1 90.28 245 LEU A CA 1
ATOM 2062 C C . LEU A 1 245 ? 21.079 28.847 17.614 1 90.28 245 LEU A C 1
ATOM 2064 O O . LEU A 1 245 ? 21.021 27.919 16.804 1 90.28 245 LEU A O 1
ATOM 2068 N N . LEU A 1 246 ? 20.055 29.192 18.362 1 92.12 246 LEU A N 1
ATOM 2069 C CA . LEU A 1 246 ? 18.768 28.514 18.245 1 92.12 246 LEU A CA 1
ATOM 2070 C C . LEU A 1 246 ? 18.191 28.681 16.844 1 92.12 246 LEU A C 1
ATOM 2072 O O . LEU A 1 246 ? 17.668 27.726 16.265 1 92.12 246 LEU A O 1
ATOM 2076 N N . LYS A 1 247 ? 18.277 29.83 16.283 1 95.6 247 LYS A N 1
ATOM 2077 C CA . LYS A 1 247 ? 17.775 30.098 14.938 1 95.6 247 LYS A CA 1
ATOM 2078 C C . LYS A 1 247 ? 18.511 29.257 13.899 1 95.6 247 LYS A C 1
ATOM 2080 O O . LYS A 1 247 ? 17.905 28.775 12.94 1 95.6 247 LYS A O 1
ATOM 2085 N N . ALA A 1 248 ? 19.795 29.058 14.099 1 94.46 248 ALA A N 1
ATOM 2086 C CA . ALA A 1 248 ? 20.592 28.25 13.18 1 94.46 248 ALA A CA 1
ATOM 2087 C C . ALA A 1 248 ? 20.161 26.787 13.221 1 94.46 248 ALA A C 1
ATOM 2089 O O . ALA A 1 248 ? 20.058 26.134 12.179 1 94.46 248 ALA A O 1
ATOM 2090 N N . ILE A 1 249 ? 19.892 26.338 14.419 1 93.71 249 ILE A N 1
ATOM 2091 C CA . ILE A 1 249 ? 19.455 24.958 14.6 1 93.71 249 ILE A CA 1
ATOM 2092 C C . ILE A 1 249 ? 18.086 24.762 13.954 1 93.71 249 ILE A C 1
ATOM 2094 O O . ILE A 1 249 ? 17.851 23.76 13.274 1 93.71 249 ILE A O 1
ATOM 2098 N N . ILE A 1 250 ? 17.217 25.669 14.179 1 96.89 250 ILE A N 1
ATOM 2099 C CA . ILE A 1 250 ? 15.872 25.628 13.616 1 96.89 250 ILE A CA 1
ATOM 2100 C C . ILE A 1 250 ? 15.953 25.583 12.091 1 96.89 250 ILE A C 1
ATOM 2102 O O . ILE A 1 250 ? 15.287 24.765 11.452 1 96.89 250 ILE A O 1
ATOM 2106 N N . SER A 1 251 ? 16.8 26.44 11.525 1 97.04 251 SER A N 1
ATOM 2107 C CA . SER A 1 251 ? 16.936 26.512 10.074 1 97.04 251 SER A CA 1
ATOM 2108 C C . SER A 1 251 ? 17.444 25.193 9.5 1 97.04 251 SER A C 1
ATOM 2110 O O . SER A 1 251 ? 16.964 24.736 8.461 1 97.04 251 SER A O 1
ATOM 2112 N N . SER A 1 252 ? 18.347 24.661 10.209 1 96.25 252 SER A N 1
ATOM 2113 C CA . SER A 1 252 ? 18.904 23.388 9.763 1 96.25 252 SER A CA 1
ATOM 2114 C C . SER A 1 252 ? 17.862 22.276 9.824 1 96.25 252 SER A C 1
ATOM 2116 O O . SER A 1 252 ? 17.723 21.496 8.879 1 96.25 252 SER A O 1
ATOM 2118 N N . GLN A 1 253 ? 17.106 22.244 10.892 1 96.62 253 GLN A N 1
ATOM 2119 C CA . GLN A 1 253 ? 16.09 21.213 11.07 1 96.62 253 GLN A CA 1
ATOM 2120 C C . GLN A 1 253 ? 14.956 21.377 10.062 1 96.62 253 GLN A C 1
ATOM 2122 O O . GLN A 1 253 ? 14.445 20.39 9.528 1 96.62 253 GLN A O 1
ATOM 2127 N N . ARG A 1 254 ? 14.598 22.54 9.839 1 97.89 254 ARG A N 1
ATOM 2128 C CA . ARG A 1 254 ? 13.546 22.806 8.863 1 97.89 254 ARG A CA 1
ATOM 2129 C C . ARG A 1 254 ? 13.954 22.329 7.474 1 97.89 254 ARG A C 1
ATOM 2131 O O . ARG A 1 254 ? 13.148 21.735 6.754 1 97.89 254 ARG A O 1
ATOM 2138 N N . MET A 1 255 ? 15.175 22.58 7.12 1 97.58 255 MET A N 1
ATOM 2139 C CA . MET A 1 255 ? 15.669 22.138 5.819 1 97.58 255 MET A CA 1
ATOM 2140 C C . MET A 1 255 ? 15.567 20.622 5.685 1 97.58 255 MET A C 1
ATOM 2142 O O . MET A 1 255 ? 15.192 20.112 4.628 1 97.58 255 MET A O 1
ATOM 2146 N N . GLU A 1 256 ? 15.865 19.996 6.772 1 96.88 256 GLU A N 1
ATOM 2147 C CA . GLU A 1 256 ? 15.79 18.538 6.765 1 96.88 256 GLU A CA 1
ATOM 2148 C C . GLU A 1 256 ? 14.35 18.06 6.598 1 96.88 256 GLU A C 1
ATOM 2150 O O . GLU A 1 256 ? 14.08 17.152 5.81 1 96.88 256 GLU A O 1
ATOM 2155 N N . TYR A 1 257 ? 13.409 18.625 7.327 1 98.01 257 TYR A N 1
ATOM 2156 C CA . TYR A 1 257 ? 12.003 18.25 7.235 1 98.01 257 TYR A CA 1
ATOM 2157 C C . TYR A 1 257 ? 11.453 18.531 5.842 1 98.01 257 TYR A C 1
ATOM 2159 O O . TYR A 1 257 ? 10.692 17.73 5.295 1 98.01 257 TYR A O 1
ATOM 2167 N N . GLN A 1 258 ? 11.845 19.641 5.28 1 98.3 258 GLN A N 1
ATOM 2168 C CA . GLN A 1 258 ? 11.372 20.027 3.955 1 98.3 258 GLN A CA 1
ATOM 2169 C C . GLN A 1 258 ? 11.879 19.062 2.887 1 98.3 258 GLN A C 1
ATOM 2171 O O . GLN A 1 258 ? 11.126 18.662 1.997 1 98.3 258 GLN A O 1
ATOM 2176 N N . GLN A 1 259 ? 13.1 18.692 2.986 1 96.97 259 GLN A N 1
ATOM 2177 C CA . GLN A 1 259 ? 13.667 17.745 2.031 1 96.97 259 GLN A CA 1
ATOM 2178 C C . GLN A 1 259 ? 12.949 16.4 2.098 1 96.97 259 GLN A C 1
ATOM 2180 O O . GLN A 1 259 ? 12.625 15.812 1.064 1 96.97 259 GLN A O 1
ATOM 2185 N N . GLU A 1 260 ? 12.705 16.005 3.306 1 96.9 260 GLU A N 1
ATOM 2186 C CA . GLU A 1 260 ? 11.997 14.739 3.467 1 96.9 260 GLU A CA 1
ATOM 2187 C C . GLU A 1 260 ? 10.573 14.831 2.928 1 96.9 260 GLU A C 1
ATOM 2189 O O . GLU A 1 260 ? 10.094 13.908 2.264 1 96.9 260 GLU A O 1
ATOM 2194 N N . ALA A 1 261 ? 9.935 15.867 3.226 1 98.2 261 ALA A N 1
ATOM 2195 C CA . ALA A 1 261 ? 8.574 16.068 2.736 1 98.2 261 ALA A CA 1
ATOM 2196 C C . ALA A 1 261 ? 8.531 16.034 1.211 1 98.2 261 ALA A C 1
ATOM 2198 O O . ALA A 1 261 ? 7.642 15.413 0.622 1 98.2 261 ALA A O 1
ATOM 2199 N N . ILE A 1 262 ? 9.481 16.691 0.611 1 97.18 262 ILE A N 1
ATOM 2200 C CA . ILE A 1 262 ? 9.526 16.772 -0.845 1 97.18 262 ILE A CA 1
ATOM 2201 C C . ILE A 1 262 ? 9.76 15.382 -1.432 1 97.18 262 ILE A C 1
ATOM 2203 O O . ILE A 1 262 ? 9.158 15.02 -2.446 1 97.18 262 ILE A O 1
ATOM 2207 N N . LYS A 1 263 ? 10.575 14.628 -0.762 1 94.66 263 LYS A N 1
ATOM 2208 C CA . LYS A 1 263 ? 10.803 13.252 -1.195 1 94.66 263 LYS A CA 1
ATOM 2209 C C . LYS A 1 263 ? 9.515 12.436 -1.132 1 94.66 263 LYS A C 1
ATOM 2211 O O . LYS A 1 263 ? 9.198 11.694 -2.064 1 94.66 263 LYS A O 1
ATOM 2216 N N . TYR A 1 264 ? 8.791 12.596 -0.072 1 96.55 264 TYR A N 1
ATOM 2217 C CA . TYR A 1 264 ? 7.512 11.906 0.062 1 96.55 264 TYR A CA 1
ATOM 2218 C C . TYR A 1 264 ? 6.524 12.379 -0.998 1 96.55 264 TYR A C 1
ATOM 2220 O O . TYR A 1 264 ? 5.797 11.572 -1.582 1 96.55 264 TYR A O 1
ATOM 2228 N N . GLY A 1 265 ? 6.516 13.688 -1.17 1 97.15 265 GLY A N 1
ATOM 2229 C CA . GLY A 1 265 ? 5.621 14.24 -2.173 1 97.15 265 GLY A CA 1
ATOM 2230 C C . GLY A 1 265 ? 5.856 13.672 -3.56 1 97.15 265 GLY A C 1
ATOM 2231 O O . GLY A 1 265 ? 4.904 13.396 -4.293 1 97.15 265 GLY A O 1
ATOM 2232 N N . LYS A 1 266 ? 7.105 13.507 -3.943 1 95 266 LYS A N 1
ATOM 2233 C CA . LYS A 1 266 ? 7.464 12.955 -5.246 1 95 266 LYS A CA 1
ATOM 2234 C C . LYS A 1 266 ? 6.85 11.572 -5.446 1 95 266 LYS A C 1
ATOM 2236 O O . LYS A 1 266 ? 6.338 11.264 -6.524 1 95 266 LYS A O 1
ATOM 2241 N N . LYS A 1 267 ? 6.875 10.787 -4.385 1 95.54 267 LYS A N 1
ATOM 2242 C CA . LYS A 1 267 ? 6.346 9.428 -4.447 1 95.54 267 LYS A CA 1
ATOM 2243 C C . LYS A 1 267 ? 4.82 9.432 -4.439 1 95.54 267 LYS A C 1
ATOM 2245 O O . LYS A 1 267 ? 4.188 8.777 -5.271 1 95.54 267 LYS A O 1
ATOM 2250 N N . LEU A 1 268 ? 4.252 10.224 -3.604 1 97.46 268 LEU A N 1
ATOM 2251 C CA . LEU A 1 268 ? 2.83 10.134 -3.292 1 97.46 268 LEU A CA 1
ATOM 2252 C C . LEU A 1 268 ? 1.995 10.846 -4.352 1 97.46 268 LEU A C 1
ATOM 2254 O O . LEU A 1 268 ? 0.805 10.562 -4.504 1 97.46 268 LEU A O 1
ATOM 2258 N N . TYR A 1 269 ? 2.643 11.772 -5.087 1 97.37 269 TYR A N 1
ATOM 2259 C CA . TYR A 1 269 ? 1.918 12.494 -6.127 1 97.37 269 TYR A CA 1
ATOM 2260 C C . TYR A 1 269 ? 2.451 12.139 -7.51 1 97.37 269 TYR A C 1
ATOM 2262 O O . TYR A 1 269 ? 2.464 12.98 -8.412 1 97.37 269 TYR A O 1
ATOM 2270 N N . SER A 1 270 ? 2.902 10.928 -7.695 1 94.61 270 SER A N 1
ATOM 2271 C CA . SER A 1 270 ? 3.517 10.479 -8.94 1 94.61 270 SER A CA 1
ATOM 2272 C C . SER A 1 270 ? 2.463 10.186 -10.003 1 94.61 270 SER A C 1
ATOM 2274 O O . SER A 1 270 ? 2.74 10.277 -11.201 1 94.61 270 SER A O 1
ATOM 2276 N N . LEU A 1 271 ? 1.211 9.873 -9.605 1 95.47 271 LEU A N 1
ATOM 2277 C CA . LEU A 1 271 ? 0.156 9.52 -10.548 1 95.47 271 LEU A CA 1
ATOM 2278 C C . LEU A 1 271 ? -0.598 10.763 -11.01 1 95.47 271 LEU A C 1
ATOM 2280 O O . LEU A 1 271 ? -0.817 11.688 -10.225 1 95.47 271 LEU A O 1
ATOM 2284 N N . PRO A 1 272 ? -1.037 10.736 -12.255 1 96.47 272 PRO A N 1
ATOM 2285 C CA . PRO A 1 272 ? -2.016 11.755 -12.641 1 96.47 272 PRO A CA 1
ATOM 2286 C C . PRO A 1 272 ? -3.32 11.648 -11.853 1 96.47 272 PRO A C 1
ATOM 2288 O O . PRO A 1 272 ? -3.682 10.562 -11.395 1 96.47 272 PRO A O 1
ATOM 2291 N N . LYS A 1 273 ? -4.02 12.764 -11.734 1 96.2 273 LYS A N 1
ATOM 2292 C CA . LYS A 1 273 ? -5.195 12.837 -10.87 1 96.2 273 LYS A CA 1
ATOM 2293 C C . LYS A 1 273 ? -6.23 11.786 -11.261 1 96.2 273 LYS A C 1
ATOM 2295 O O . LYS A 1 273 ? -6.844 11.159 -10.395 1 96.2 273 LYS A O 1
ATOM 2300 N N . LYS A 1 274 ? -6.455 11.557 -12.541 1 95.19 274 LYS A N 1
ATOM 2301 C CA . LYS A 1 274 ? -7.469 10.611 -12.998 1 95.19 274 LYS A CA 1
ATOM 2302 C C . LYS A 1 274 ? -7.084 9.178 -12.644 1 95.19 274 LYS A C 1
ATOM 2304 O O . LYS A 1 274 ? -7.934 8.384 -12.236 1 95.19 274 LYS A O 1
ATOM 2309 N N . GLU A 1 275 ? -5.801 8.863 -12.791 1 95.7 275 GLU A N 1
ATOM 2310 C CA . GLU A 1 275 ? -5.324 7.508 -12.529 1 95.7 275 GLU A CA 1
ATOM 2311 C C . GLU A 1 275 ? -5.308 7.208 -11.033 1 95.7 275 GLU A C 1
ATOM 2313 O O . GLU A 1 275 ? -5.553 6.073 -10.619 1 95.7 275 GLU A O 1
ATOM 2318 N N . PHE A 1 276 ? -4.958 8.223 -10.242 1 96.51 276 PHE A N 1
ATOM 2319 C CA . PHE A 1 276 ? -5.027 8.054 -8.795 1 96.51 276 PHE A CA 1
ATOM 2320 C C . PHE A 1 276 ? -6.442 7.69 -8.36 1 96.51 276 PHE A C 1
ATOM 2322 O O . PHE A 1 276 ? -6.635 6.757 -7.577 1 96.51 276 PHE A O 1
ATOM 2329 N N . VAL A 1 277 ? -7.388 8.369 -8.926 1 95.76 277 VAL A N 1
ATOM 2330 C CA . VAL A 1 277 ? -8.781 8.154 -8.551 1 95.76 277 VAL A CA 1
ATOM 2331 C C . VAL A 1 277 ? -9.261 6.808 -9.09 1 95.76 277 VAL A C 1
ATOM 2333 O O . VAL A 1 277 ? -9.992 6.085 -8.41 1 95.76 277 VAL A O 1
ATOM 2336 N N . ASN A 1 278 ? -8.884 6.447 -10.287 1 91.56 278 ASN A N 1
ATOM 2337 C CA . ASN A 1 278 ? -9.219 5.141 -10.845 1 91.56 278 ASN A CA 1
ATOM 2338 C C . ASN A 1 278 ? -8.679 4.007 -9.979 1 91.56 278 ASN A C 1
ATOM 2340 O O . ASN A 1 278 ? -9.337 2.977 -9.817 1 91.56 278 ASN A O 1
ATOM 2344 N N . PHE A 1 279 ? -7.512 4.189 -9.516 1 93.16 279 PHE A N 1
ATOM 2345 C CA . PHE A 1 279 ? -6.894 3.209 -8.63 1 93.16 279 PHE A CA 1
ATOM 2346 C C . PHE A 1 279 ? -7.74 2.999 -7.38 1 93.16 279 PHE A C 1
ATOM 2348 O O . PHE A 1 279 ? -8.034 1.862 -7.007 1 93.16 279 PHE A O 1
ATOM 2355 N N . LEU A 1 280 ? -8.188 4.071 -6.813 1 94.97 280 LEU A N 1
ATOM 2356 C CA . LEU A 1 280 ? -9.022 3.965 -5.621 1 94.97 280 LEU A CA 1
ATOM 2357 C C . LEU A 1 280 ? -10.396 3.4 -5.967 1 94.97 280 LEU A C 1
ATOM 2359 O O . LEU A 1 280 ? -10.982 2.654 -5.179 1 94.97 280 LEU A O 1
ATOM 2363 N N . GLU A 1 281 ? -10.912 3.785 -7.121 1 93.58 281 GLU A N 1
ATOM 2364 C CA . GLU A 1 281 ? -12.22 3.307 -7.559 1 93.58 281 GLU A CA 1
ATOM 2365 C C . GLU A 1 281 ? -12.221 1.791 -7.738 1 93.58 281 GLU A C 1
ATOM 2367 O O . GLU A 1 281 ? -13.238 1.134 -7.503 1 93.58 281 GLU A O 1
ATOM 2372 N N . SER A 1 282 ? -11.118 1.263 -8.129 1 90.17 282 SER A N 1
ATOM 2373 C CA . SER A 1 282 ? -11.019 -0.175 -8.354 1 90.17 282 SER A CA 1
ATOM 2374 C C . SER A 1 282 ? -11.231 -0.953 -7.059 1 90.17 282 SER A C 1
ATOM 2376 O O . SER A 1 282 ? -11.557 -2.141 -7.089 1 90.17 282 SER A O 1
ATOM 2378 N N . SER A 1 283 ? -10.995 -0.338 -5.958 1 85.4 283 SER A N 1
ATOM 2379 C CA . SER A 1 283 ? -11.189 -0.961 -4.652 1 85.4 283 SER A CA 1
ATOM 2380 C C . SER A 1 283 ? -12.671 -1.13 -4.335 1 85.4 283 SER A C 1
ATOM 2382 O O . SER A 1 283 ? -13.035 -1.876 -3.424 1 85.4 283 SER A O 1
ATOM 2384 N N . TRP A 1 284 ? -13.507 -0.33 -4.93 1 82.34 284 TRP A N 1
ATOM 2385 C CA . TRP A 1 284 ? -14.947 -0.387 -4.704 1 82.34 284 TRP A CA 1
ATOM 2386 C C . TRP A 1 284 ? -15.561 -1.597 -5.4 1 82.34 284 TRP A C 1
ATOM 2388 O O . TRP A 1 284 ? -16.551 -2.158 -4.926 1 82.34 284 TRP A O 1
ATOM 2398 N N . SER A 1 285 ? -14.906 -2.246 -6.413 1 68.02 285 SER A N 1
ATOM 2399 C CA . SER A 1 285 ? -15.519 -3.322 -7.184 1 68.02 285 SER A CA 1
ATOM 2400 C C . SER A 1 285 ? -15.285 -4.677 -6.524 1 68.02 285 SER A C 1
ATOM 2402 O O . SER A 1 285 ? -14.287 -4.87 -5.826 1 68.02 285 SER A O 1
ATOM 2404 N N . MET B 1 1 ? 21.109 5.945 -1.576 1 63.8 1 MET B N 1
ATOM 2405 C CA . MET B 1 1 ? 19.984 5.581 -2.433 1 63.8 1 MET B CA 1
ATOM 2406 C C . MET B 1 1 ? 19.994 4.086 -2.738 1 63.8 1 MET B C 1
ATOM 2408 O O . MET B 1 1 ? 21.06 3.474 -2.826 1 63.8 1 MET B O 1
ATOM 2412 N N . LEU B 1 2 ? 18.896 3.455 -2.593 1 79.32 2 LEU B N 1
ATOM 2413 C CA . LEU B 1 2 ? 18.839 2.02 -2.847 1 79.32 2 LEU B CA 1
ATOM 2414 C C . LEU B 1 2 ? 19.316 1.698 -4.26 1 79.32 2 LEU B C 1
ATOM 2416 O O . LEU B 1 2 ? 19.04 2.449 -5.198 1 79.32 2 LEU B O 1
ATOM 2420 N N . ASN B 1 3 ? 20.292 0.77 -4.327 1 90.17 3 ASN B N 1
ATOM 2421 C CA . ASN B 1 3 ? 20.91 0.317 -5.569 1 90.17 3 ASN B CA 1
ATOM 2422 C C . ASN B 1 3 ? 20.144 -0.852 -6.182 1 90.17 3 ASN B C 1
ATOM 2424 O O . ASN B 1 3 ? 20.21 -1.975 -5.68 1 90.17 3 ASN B O 1
ATOM 2428 N N . ILE B 1 4 ? 19.463 -0.573 -7.218 1 92.97 4 ILE B N 1
ATOM 2429 C CA . ILE B 1 4 ? 18.596 -1.567 -7.843 1 92.97 4 ILE B CA 1
ATOM 2430 C C . ILE B 1 4 ? 19.444 -2.678 -8.458 1 92.97 4 ILE B C 1
ATOM 2432 O O . ILE B 1 4 ? 19.05 -3.846 -8.446 1 92.97 4 ILE B O 1
ATOM 2436 N N . SER B 1 5 ? 20.621 -2.31 -9.019 1 94.87 5 SER B N 1
ATOM 2437 C CA . SER B 1 5 ? 21.514 -3.301 -9.61 1 94.87 5 SER B CA 1
ATOM 2438 C C . SER B 1 5 ? 21.963 -4.327 -8.575 1 94.87 5 SER B C 1
ATOM 2440 O O . SER B 1 5 ? 21.964 -5.53 -8.845 1 94.87 5 SER B O 1
ATOM 2442 N N . ILE B 1 6 ? 22.25 -3.84 -7.419 1 94.17 6 ILE B N 1
ATOM 2443 C CA . ILE B 1 6 ? 22.682 -4.721 -6.34 1 94.17 6 ILE B CA 1
ATOM 2444 C C . ILE B 1 6 ? 21.522 -5.615 -5.906 1 94.17 6 ILE B C 1
ATOM 2446 O O . ILE B 1 6 ? 21.71 -6.806 -5.65 1 94.17 6 ILE B O 1
ATOM 2450 N N . GLN B 1 7 ? 20.368 -5.013 -5.838 1 94.4 7 GLN B N 1
ATOM 2451 C CA . GLN B 1 7 ? 19.189 -5.773 -5.437 1 94.4 7 GLN B CA 1
ATOM 2452 C C . GLN B 1 7 ? 18.916 -6.918 -6.409 1 94.4 7 GLN B C 1
ATOM 2454 O O . GLN B 1 7 ? 18.625 -8.04 -5.988 1 94.4 7 GLN B O 1
ATOM 2459 N N . ILE B 1 8 ? 18.978 -6.664 -7.66 1 97.3 8 ILE B N 1
ATOM 2460 C CA . ILE B 1 8 ? 18.712 -7.662 -8.69 1 97.3 8 ILE B CA 1
ATOM 2461 C C . ILE B 1 8 ? 19.779 -8.753 -8.638 1 97.3 8 ILE B C 1
ATOM 2463 O O . ILE B 1 8 ? 19.461 -9.944 -8.684 1 97.3 8 ILE B O 1
ATOM 2467 N N . ARG B 1 9 ? 21.016 -8.358 -8.476 1 96.46 9 ARG B N 1
ATOM 2468 C CA . ARG B 1 9 ? 22.12 -9.311 -8.413 1 96.46 9 ARG B CA 1
ATOM 2469 C C . ARG B 1 9 ? 21.99 -10.219 -7.195 1 96.46 9 ARG B C 1
ATOM 2471 O O . ARG B 1 9 ? 22.185 -11.432 -7.295 1 96.46 9 ARG B O 1
ATOM 2478 N N . THR B 1 10 ? 21.702 -9.58 -6.12 1 96.57 10 THR B N 1
ATOM 2479 C CA . THR B 1 10 ? 21.538 -10.344 -4.888 1 96.57 10 THR B CA 1
ATOM 2480 C C . THR B 1 10 ? 20.387 -11.337 -5.016 1 96.57 10 THR B C 1
ATOM 2482 O O . THR B 1 10 ? 20.509 -12.494 -4.608 1 96.57 10 THR B O 1
ATOM 2485 N N . TYR B 1 11 ? 19.3 -10.893 -5.578 1 97.63 11 TYR B N 1
ATOM 2486 C CA . TYR B 1 11 ? 18.127 -11.737 -5.781 1 97.63 11 TYR B CA 1
ATOM 2487 C C . TYR B 1 11 ? 18.462 -12.93 -6.667 1 97.63 11 TYR B C 1
ATOM 2489 O O . TYR B 1 11 ? 18.094 -14.066 -6.355 1 97.63 11 TYR B O 1
ATOM 2497 N N . LEU B 1 12 ? 19.178 -12.681 -7.769 1 98.15 12 LEU B N 1
ATOM 2498 C CA . LEU B 1 12 ? 19.587 -13.732 -8.695 1 98.15 12 LEU B CA 1
ATOM 2499 C C . LEU B 1 12 ? 20.532 -14.717 -8.016 1 98.15 12 LEU B C 1
ATOM 2501 O O . LEU B 1 12 ? 20.302 -15.928 -8.048 1 98.15 12 LEU B O 1
ATOM 2505 N N . ASN B 1 13 ? 21.503 -14.212 -7.32 1 97.97 13 ASN B N 1
ATOM 2506 C CA . ASN B 1 13 ? 22.502 -15.05 -6.664 1 97.97 13 ASN B CA 1
ATOM 2507 C C . ASN B 1 13 ? 21.885 -15.886 -5.547 1 97.97 13 ASN B C 1
ATOM 2509 O O . ASN B 1 13 ? 22.145 -17.087 -5.449 1 97.97 13 ASN B O 1
ATOM 2513 N N . ASP B 1 14 ? 21.087 -15.247 -4.78 1 98.2 14 ASP B N 1
ATOM 2514 C CA . ASP B 1 14 ? 20.49 -15.925 -3.633 1 98.2 14 ASP B CA 1
ATOM 2515 C C . ASP B 1 14 ? 19.606 -17.087 -4.081 1 98.2 14 ASP B C 1
ATOM 2517 O O . ASP B 1 14 ? 19.633 -18.162 -3.478 1 98.2 14 ASP B O 1
ATOM 2521 N N . ASN B 1 15 ? 18.835 -16.865 -5.109 1 98.54 15 ASN B N 1
ATOM 2522 C CA . ASN B 1 15 ? 17.926 -17.912 -5.564 1 98.54 15 ASN B CA 1
ATOM 2523 C C . ASN B 1 15 ? 18.679 -19.048 -6.249 1 98.54 15 ASN B C 1
ATOM 2525 O O . ASN B 1 15 ? 18.334 -20.219 -6.078 1 98.54 15 ASN B O 1
ATOM 2529 N N . ALA B 1 16 ? 19.693 -18.75 -7.012 1 98.44 16 ALA B N 1
ATOM 2530 C CA . ALA B 1 16 ? 20.505 -19.79 -7.639 1 98.44 16 ALA B CA 1
ATOM 2531 C C . ALA B 1 16 ? 21.243 -20.617 -6.59 1 98.44 16 ALA B C 1
ATOM 2533 O O . ALA B 1 16 ? 21.236 -21.849 -6.644 1 98.44 16 ALA B O 1
ATOM 2534 N N . GLU B 1 17 ? 21.812 -19.948 -5.621 1 98.47 17 GLU B N 1
ATOM 2535 C CA . GLU B 1 17 ? 22.533 -20.635 -4.554 1 98.47 17 GLU B CA 1
ATOM 2536 C C . GLU B 1 17 ? 21.588 -21.48 -3.705 1 98.47 17 GLU B C 1
ATOM 2538 O O . GLU B 1 17 ? 21.954 -22.567 -3.254 1 98.47 17 GLU B O 1
ATOM 2543 N N . SER B 1 18 ? 20.444 -20.948 -3.485 1 98.46 18 SER B N 1
ATOM 2544 C CA . SER B 1 18 ? 19.454 -21.676 -2.699 1 98.46 18 SER B CA 1
ATOM 2545 C C . SER B 1 18 ? 19.094 -23.004 -3.356 1 98.46 18 SER B C 1
ATOM 2547 O O . SER B 1 18 ? 18.888 -24.007 -2.669 1 98.46 18 SER B O 1
ATOM 2549 N N . ILE B 1 19 ? 18.965 -23 -4.648 1 98.46 19 ILE B N 1
ATOM 2550 C CA . ILE B 1 19 ? 18.649 -24.233 -5.362 1 98.46 19 ILE B CA 1
ATOM 2551 C C . ILE B 1 19 ? 19.712 -25.287 -5.066 1 98.46 19 ILE B C 1
ATOM 2553 O O . ILE B 1 19 ? 19.387 -26.431 -4.739 1 98.46 19 ILE B O 1
ATOM 2557 N N . ILE B 1 20 ? 20.971 -24.896 -5.136 1 98.15 20 ILE B N 1
ATOM 2558 C CA . ILE B 1 20 ? 22.086 -25.805 -4.896 1 98.15 20 ILE B CA 1
ATOM 2559 C C . ILE B 1 20 ? 22.048 -26.299 -3.451 1 98.15 20 ILE B C 1
ATOM 2561 O O . ILE B 1 20 ? 22.2 -27.495 -3.193 1 98.15 20 ILE B O 1
ATOM 2565 N N . GLU B 1 21 ? 21.759 -25.394 -2.563 1 98.18 21 GLU B N 1
ATOM 2566 C CA . GLU B 1 21 ? 21.692 -25.741 -1.147 1 98.18 21 GLU B CA 1
ATOM 2567 C C . GLU B 1 21 ? 20.554 -26.72 -0.872 1 98.18 21 GLU B C 1
ATOM 2569 O O . GLU B 1 21 ? 20.711 -27.656 -0.085 1 98.18 21 GLU B O 1
ATOM 2574 N N . ILE B 1 22 ? 19.432 -26.458 -1.463 1 97.94 22 ILE B N 1
ATOM 2575 C CA . ILE B 1 22 ? 18.262 -27.308 -1.273 1 97.94 22 ILE B CA 1
ATOM 2576 C C . ILE B 1 22 ? 18.555 -28.713 -1.795 1 97.94 22 ILE B C 1
ATOM 2578 O O . ILE B 1 22 ? 18.224 -29.706 -1.143 1 97.94 22 ILE B O 1
ATOM 2582 N N . ILE B 1 23 ? 19.15 -28.833 -2.971 1 97.07 23 ILE B N 1
ATOM 2583 C CA . ILE B 1 23 ? 19.473 -30.118 -3.58 1 97.07 23 ILE B CA 1
ATOM 2584 C C . ILE B 1 23 ? 20.445 -30.884 -2.685 1 97.07 23 ILE B C 1
ATOM 2586 O O . ILE B 1 23 ? 20.298 -32.092 -2.489 1 97.07 23 ILE B O 1
ATOM 2590 N N . ASP B 1 24 ? 21.336 -30.181 -2.03 1 95.87 24 ASP B N 1
ATOM 2591 C CA . ASP B 1 24 ? 22.397 -30.811 -1.251 1 95.87 24 ASP B CA 1
ATOM 2592 C C . ASP B 1 24 ? 21.943 -31.079 0.182 1 95.87 24 ASP B C 1
ATOM 2594 O O . ASP B 1 24 ? 22.653 -31.727 0.954 1 95.87 24 ASP B O 1
ATOM 2598 N N . ASP B 1 25 ? 20.843 -30.537 0.552 1 95.25 25 ASP B N 1
ATOM 2599 C CA . ASP B 1 25 ? 20.342 -30.72 1.911 1 95.25 25 ASP B CA 1
ATOM 2600 C C . ASP B 1 25 ? 19.79 -32.13 2.107 1 95.25 25 ASP B C 1
ATOM 2602 O O . ASP B 1 25 ? 18.736 -32.471 1.566 1 95.25 25 ASP B O 1
ATOM 2606 N N . PRO B 1 26 ? 20.365 -32.918 2.881 1 91.19 26 PRO B N 1
ATOM 2607 C CA . PRO B 1 26 ? 19.901 -34.295 3.069 1 91.19 26 PRO B CA 1
ATOM 2608 C C . PRO B 1 26 ? 18.675 -34.386 3.975 1 91.19 26 PRO B C 1
ATOM 2610 O O . PRO B 1 26 ? 17.983 -35.407 3.982 1 91.19 26 PRO B O 1
ATOM 2613 N N . GLU B 1 27 ? 18.382 -33.351 4.685 1 92.71 27 GLU B N 1
ATOM 2614 C CA . GLU B 1 27 ? 17.32 -33.392 5.686 1 92.71 27 GLU B CA 1
ATOM 2615 C C . GLU B 1 27 ? 15.967 -33.044 5.07 1 92.71 27 GLU B C 1
ATOM 2617 O O . GLU B 1 27 ? 14.921 -33.368 5.636 1 92.71 27 GLU B O 1
ATOM 2622 N N . SER B 1 28 ? 15.905 -32.437 3.958 1 90.58 28 SER B N 1
ATOM 2623 C CA . SER B 1 28 ? 14.658 -32.009 3.334 1 90.58 28 SER B CA 1
ATOM 2624 C C . SER B 1 28 ? 13.984 -33.161 2.597 1 90.58 28 SER B C 1
ATOM 2626 O O . SER B 1 28 ? 14.652 -33.954 1.93 1 90.58 28 SER B O 1
ATOM 2628 N N . ASP B 1 29 ? 12.718 -33.257 2.812 1 91.57 29 ASP B N 1
ATOM 2629 C CA . ASP B 1 29 ? 11.997 -34.303 2.094 1 91.57 29 ASP B CA 1
ATOM 2630 C C . ASP B 1 29 ? 11.829 -33.941 0.62 1 91.57 29 ASP B C 1
ATOM 2632 O O . ASP B 1 29 ? 11.914 -32.768 0.25 1 91.57 29 ASP B O 1
ATOM 2636 N N . LEU B 1 30 ? 11.537 -34.876 -0.206 1 92.73 30 LEU B N 1
ATOM 2637 C CA . LEU B 1 30 ? 11.504 -34.74 -1.658 1 92.73 30 LEU B CA 1
ATOM 2638 C C . LEU B 1 30 ? 10.452 -33.722 -2.085 1 92.73 30 LEU B C 1
ATOM 2640 O O . LEU B 1 30 ? 10.705 -32.893 -2.963 1 92.73 30 LEU B O 1
ATOM 2644 N N . LYS B 1 31 ? 9.277 -33.749 -1.512 1 91.6 31 LYS B N 1
ATOM 2645 C CA . LYS B 1 31 ? 8.189 -32.829 -1.829 1 91.6 31 LYS B CA 1
ATOM 2646 C C . LYS B 1 31 ? 8.609 -31.38 -1.599 1 91.6 31 LYS B C 1
ATOM 2648 O O . LYS B 1 31 ? 8.419 -30.528 -2.469 1 91.6 31 LYS B O 1
ATOM 2653 N N . THR B 1 32 ? 9.138 -31.173 -0.505 1 93.87 32 THR B N 1
ATOM 2654 C CA . THR B 1 32 ? 9.575 -29.831 -0.139 1 93.87 32 THR B CA 1
ATOM 2655 C C . THR B 1 32 ? 10.693 -29.355 -1.062 1 93.87 32 THR B C 1
ATOM 2657 O O . THR B 1 32 ? 10.697 -28.202 -1.498 1 93.87 32 THR B O 1
ATOM 2660 N N . LYS B 1 33 ? 11.625 -30.247 -1.36 1 95.93 33 LYS B N 1
ATOM 2661 C CA . LYS B 1 33 ? 12.723 -29.907 -2.261 1 95.93 33 LYS B CA 1
ATOM 2662 C C . LYS B 1 33 ? 12.199 -29.458 -3.621 1 95.93 33 LYS B C 1
ATOM 2664 O O . LYS B 1 33 ? 12.591 -28.403 -4.126 1 95.93 33 LYS B O 1
ATOM 2669 N N . ILE B 1 34 ? 11.303 -30.227 -4.17 1 96.74 34 ILE B N 1
ATOM 2670 C CA . ILE B 1 34 ? 10.772 -29.953 -5.501 1 96.74 34 ILE B CA 1
ATOM 2671 C C . ILE B 1 34 ? 10.037 -28.615 -5.498 1 96.74 34 ILE B C 1
ATOM 2673 O O . ILE B 1 34 ? 10.233 -27.79 -6.394 1 96.74 34 ILE B O 1
ATOM 2677 N N . HIS B 1 35 ? 9.297 -28.408 -4.518 1 95.81 35 HIS B N 1
ATOM 2678 C CA . HIS B 1 35 ? 8.509 -27.185 -4.408 1 95.81 35 HIS B CA 1
ATOM 2679 C C . HIS B 1 35 ? 9.408 -25.958 -4.301 1 95.81 35 HIS B C 1
ATOM 2681 O O . HIS B 1 35 ? 9.188 -24.96 -4.991 1 95.81 35 HIS B O 1
ATOM 2687 N N . GLU B 1 36 ? 10.348 -26.054 -3.498 1 97.3 36 GLU B N 1
ATOM 2688 C CA . GLU B 1 36 ? 11.232 -24.92 -3.251 1 97.3 36 GLU B CA 1
ATOM 2689 C C . GLU B 1 36 ? 12.13 -24.646 -4.454 1 97.3 36 GLU B C 1
ATOM 2691 O O . GLU B 1 36 ? 12.384 -23.489 -4.795 1 97.3 36 GLU B O 1
ATOM 2696 N N . ILE B 1 37 ? 12.593 -25.678 -5.02 1 98.4 37 ILE B N 1
ATOM 2697 C CA . ILE B 1 37 ? 13.424 -25.514 -6.208 1 98.4 37 ILE B CA 1
ATOM 2698 C C . ILE B 1 37 ? 12.621 -24.823 -7.307 1 98.4 37 ILE B C 1
ATOM 2700 O O . ILE B 1 37 ? 13.095 -23.866 -7.924 1 98.4 37 ILE B O 1
ATOM 2704 N N . ARG B 1 38 ? 11.442 -25.223 -7.531 1 97.52 38 ARG B N 1
ATOM 2705 C CA . ARG B 1 38 ? 10.602 -24.627 -8.565 1 97.52 38 ARG B CA 1
ATOM 2706 C C . ARG B 1 38 ? 10.316 -23.161 -8.261 1 97.52 38 ARG B C 1
ATOM 2708 O O . ARG B 1 38 ? 10.296 -22.326 -9.167 1 97.52 38 ARG B O 1
ATOM 2715 N N . LYS B 1 39 ? 10.109 -22.873 -7.09 1 97.48 39 LYS B N 1
ATOM 2716 C CA . LYS B 1 39 ? 9.898 -21.489 -6.674 1 97.48 39 LYS B CA 1
ATOM 2717 C C . LYS B 1 39 ? 11.114 -20.626 -6.999 1 97.48 39 LYS B C 1
ATOM 2719 O O . LYS B 1 39 ? 10.976 -19.538 -7.563 1 97.48 39 LYS B O 1
ATOM 2724 N N . CYS B 1 40 ? 12.231 -21.151 -6.676 1 98.64 40 CYS B N 1
ATOM 2725 C CA . CYS B 1 40 ? 13.463 -20.42 -6.951 1 98.64 40 CYS B CA 1
ATOM 2726 C C . CYS B 1 40 ? 13.669 -20.245 -8.451 1 98.64 40 CYS B C 1
ATOM 2728 O O . CYS B 1 40 ? 14.088 -19.178 -8.904 1 98.64 40 CYS B O 1
ATOM 2730 N N . LEU B 1 41 ? 13.412 -21.295 -9.167 1 98.67 41 LEU B N 1
ATOM 2731 C CA . LEU B 1 41 ? 13.555 -21.219 -10.617 1 98.67 41 LEU B CA 1
ATOM 2732 C C . LEU B 1 41 ? 12.625 -20.162 -11.201 1 98.67 41 LEU B C 1
ATOM 2734 O O . LEU B 1 41 ? 13.014 -19.416 -12.103 1 98.67 41 LEU B O 1
ATOM 2738 N N . LYS B 1 42 ? 11.461 -20.037 -10.691 1 98.13 42 LYS B N 1
ATOM 2739 C CA . LYS B 1 42 ? 10.51 -19.029 -11.152 1 98.13 42 LYS B CA 1
ATOM 2740 C C . LYS B 1 42 ? 10.969 -17.625 -10.769 1 98.13 42 LYS B C 1
ATOM 2742 O O . LYS B 1 42 ? 10.799 -16.679 -11.541 1 98.13 42 LYS B O 1
ATOM 2747 N N . LYS B 1 43 ? 11.459 -17.558 -9.62 1 98.59 43 LYS B N 1
ATOM 2748 C CA . LYS B 1 43 ? 12.003 -16.28 -9.17 1 98.59 43 LYS B CA 1
ATOM 2749 C C . LYS B 1 43 ? 13.147 -15.822 -10.069 1 98.59 43 LYS B C 1
ATOM 2751 O O . LYS B 1 43 ? 13.237 -14.642 -10.416 1 98.59 43 LYS B O 1
ATOM 2756 N N . LEU B 1 44 ? 13.996 -16.736 -10.435 1 98.66 44 LEU B N 1
ATOM 2757 C CA . LEU B 1 44 ? 15.09 -16.431 -11.35 1 98.66 44 LEU B CA 1
ATOM 2758 C C . LEU B 1 44 ? 14.556 -15.942 -12.693 1 98.66 44 LEU B C 1
ATOM 2760 O O . LEU B 1 44 ? 15.038 -14.943 -13.231 1 98.66 44 LEU B O 1
ATOM 2764 N N . ARG B 1 45 ? 13.575 -16.594 -13.148 1 98.67 45 ARG B N 1
ATOM 2765 C CA . ARG B 1 45 ? 12.996 -16.191 -14.425 1 98.67 45 ARG B CA 1
ATOM 2766 C C . ARG B 1 45 ? 12.305 -14.836 -14.309 1 98.67 45 ARG B C 1
ATOM 2768 O O . ARG B 1 45 ? 12.341 -14.033 -15.245 1 98.67 45 ARG B O 1
ATOM 2775 N N . GLY B 1 46 ? 11.657 -14.576 -13.16 1 98.46 46 GLY B N 1
ATOM 2776 C CA . GLY B 1 46 ? 11.073 -13.267 -12.917 1 98.46 46 GLY B CA 1
ATOM 2777 C C . GLY B 1 46 ? 12.091 -12.143 -12.957 1 98.46 46 GLY B C 1
ATOM 2778 O O . GLY B 1 46 ? 11.837 -11.09 -13.546 1 98.46 46 GLY B O 1
ATOM 2779 N N . ALA B 1 47 ? 13.217 -12.412 -12.374 1 98.52 47 ALA B N 1
ATOM 2780 C CA . ALA B 1 47 ? 14.294 -11.426 -12.364 1 98.52 47 ALA B CA 1
ATOM 2781 C C . ALA B 1 47 ? 14.852 -11.208 -13.767 1 98.52 47 ALA B C 1
ATOM 2783 O O . ALA B 1 47 ? 15.141 -10.075 -14.159 1 98.52 47 ALA B O 1
ATOM 2784 N N . LEU B 1 48 ? 15.021 -12.269 -14.531 1 98.44 48 LEU B N 1
ATOM 2785 C CA . LEU B 1 48 ? 15.521 -12.161 -15.897 1 98.44 48 LEU B CA 1
ATOM 2786 C C . LEU B 1 48 ? 14.551 -11.373 -16.77 1 98.44 48 LEU B C 1
ATOM 2788 O O . LEU B 1 48 ? 14.973 -10.575 -17.61 1 98.44 48 LEU B O 1
ATOM 2792 N N . ARG B 1 49 ? 13.305 -11.583 -16.52 1 98.45 49 ARG B N 1
ATOM 2793 C CA . ARG B 1 49 ? 12.291 -10.862 -17.283 1 98.45 49 ARG B CA 1
ATOM 2794 C C . ARG B 1 49 ? 12.314 -9.373 -16.954 1 98.45 49 ARG B C 1
ATOM 2796 O O . ARG B 1 49 ? 11.988 -8.54 -17.802 1 98.45 49 ARG B O 1
ATOM 2803 N N . LEU B 1 50 ? 12.738 -9.044 -15.788 1 98.39 50 LEU B N 1
ATOM 2804 C CA . LEU B 1 50 ? 12.838 -7.652 -15.362 1 98.39 50 LEU B CA 1
ATOM 2805 C C . LEU B 1 50 ? 13.919 -6.919 -16.149 1 98.39 50 LEU B C 1
ATOM 2807 O O . LEU B 1 50 ? 13.754 -5.747 -16.494 1 98.39 50 LEU B O 1
ATOM 2811 N N . ILE B 1 51 ? 14.976 -7.585 -16.53 1 98.1 51 ILE B N 1
ATOM 2812 C CA . ILE B 1 51 ? 16.098 -6.899 -17.162 1 98.1 51 ILE B CA 1
ATOM 2813 C C . ILE B 1 51 ? 16.128 -7.225 -18.654 1 98.1 51 ILE B C 1
ATOM 2815 O O . ILE B 1 51 ? 17.034 -6.795 -19.371 1 98.1 51 ILE B O 1
ATOM 2819 N N . ARG B 1 52 ? 15.167 -7.935 -19.163 1 97.56 52 ARG B N 1
ATOM 2820 C CA . ARG B 1 52 ? 15.175 -8.511 -20.504 1 97.56 52 ARG B CA 1
ATOM 2821 C C . ARG B 1 52 ? 15.361 -7.43 -21.563 1 97.56 52 ARG B C 1
ATOM 2823 O O . ARG B 1 52 ? 15.919 -7.689 -22.631 1 97.56 52 ARG B O 1
ATOM 2830 N N . GLY B 1 53 ? 14.897 -6.193 -21.293 1 96.2 53 GLY B N 1
ATOM 2831 C CA . GLY B 1 53 ? 14.97 -5.122 -22.274 1 96.2 53 GLY B CA 1
ATOM 2832 C C . GLY B 1 53 ? 16.39 -4.673 -22.562 1 96.2 53 GLY B C 1
ATOM 2833 O O . GLY B 1 53 ? 16.67 -4.129 -23.632 1 96.2 53 GLY B O 1
ATOM 2834 N N . ASN B 1 54 ? 17.311 -4.93 -21.629 1 96.3 54 ASN B N 1
ATOM 2835 C CA . ASN B 1 54 ? 18.687 -4.461 -21.756 1 96.3 54 ASN B CA 1
ATOM 2836 C C . ASN B 1 54 ? 19.688 -5.568 -21.441 1 96.3 54 ASN B C 1
ATOM 2838 O O . ASN B 1 54 ? 20.793 -5.295 -20.968 1 96.3 54 ASN B O 1
ATOM 2842 N N . PHE B 1 55 ? 19.243 -6.752 -21.658 1 96.19 55 PHE B N 1
ATOM 2843 C CA . PHE B 1 55 ? 20.059 -7.936 -21.42 1 96.19 55 PHE B CA 1
ATOM 2844 C C . PHE B 1 55 ? 19.963 -8.905 -22.592 1 96.19 55 PHE B C 1
ATOM 2846 O O . PHE B 1 55 ? 19.044 -9.725 -22.653 1 96.19 55 PHE B O 1
ATOM 2853 N N . ASP B 1 56 ? 20.9 -9.064 -23.366 1 94.94 56 ASP B N 1
ATOM 2854 C CA . ASP B 1 56 ? 20.874 -9.755 -24.651 1 94.94 56 ASP B CA 1
ATOM 2855 C C . ASP B 1 56 ? 20.769 -11.266 -24.46 1 94.94 56 ASP B C 1
ATOM 2857 O O . ASP B 1 56 ? 20.228 -11.969 -25.316 1 94.94 56 ASP B O 1
ATOM 2861 N N . ASP B 1 57 ? 21.253 -11.716 -23.344 1 95.57 57 ASP B N 1
ATOM 2862 C CA . ASP B 1 57 ? 21.284 -13.161 -23.144 1 95.57 57 ASP B CA 1
ATOM 2863 C C . ASP B 1 57 ? 20.022 -13.645 -22.434 1 95.57 57 ASP B C 1
ATOM 2865 O O . ASP B 1 57 ? 19.974 -14.775 -21.943 1 95.57 57 ASP B O 1
ATOM 2869 N N . TYR B 1 58 ? 19.056 -12.855 -22.299 1 96.78 58 TYR B N 1
ATOM 2870 C CA . TYR B 1 58 ? 17.81 -13.178 -21.613 1 96.78 58 TYR B CA 1
ATOM 2871 C C . TYR B 1 58 ? 17.25 -14.51 -22.096 1 96.78 58 TYR B C 1
ATOM 2873 O O . TYR B 1 58 ? 16.944 -15.391 -21.29 1 96.78 58 TYR B O 1
ATOM 2881 N N . LYS B 1 59 ? 17.077 -14.687 -23.386 1 97.45 59 LYS B N 1
ATOM 2882 C CA . LYS B 1 59 ? 16.444 -15.88 -23.94 1 97.45 59 LYS B CA 1
ATOM 2883 C C . LYS B 1 59 ? 17.206 -17.141 -23.542 1 97.45 59 LYS B C 1
ATOM 2885 O O . LYS B 1 59 ? 16.6 -18.149 -23.174 1 97.45 59 LYS B O 1
ATOM 2890 N N . LYS B 1 60 ? 18.492 -17.02 -23.645 1 97.53 60 LYS B N 1
ATOM 2891 C CA . LYS B 1 60 ? 19.361 -18.154 -23.344 1 97.53 60 LYS B CA 1
ATOM 2892 C C . LYS B 1 60 ? 19.13 -18.662 -21.924 1 97.53 60 LYS B C 1
ATOM 2894 O O . LYS B 1 60 ? 18.822 -19.839 -21.722 1 97.53 60 LYS B O 1
ATOM 2899 N N . TYR B 1 61 ? 19.197 -17.77 -21.028 1 97.42 61 TYR B N 1
ATOM 2900 C CA . TYR B 1 61 ? 19.148 -18.198 -19.635 1 97.42 61 TYR B CA 1
ATOM 2901 C C . TYR B 1 61 ? 17.71 -18.441 -19.189 1 97.42 61 TYR B C 1
ATOM 2903 O O . TYR B 1 61 ? 17.456 -19.279 -18.321 1 97.42 61 TYR B O 1
ATOM 2911 N N . ASN B 1 62 ? 16.755 -17.736 -19.765 1 97.9 62 ASN B N 1
ATOM 2912 C CA . ASN B 1 62 ? 15.353 -18.043 -19.499 1 97.9 62 ASN B CA 1
ATOM 2913 C C . ASN B 1 62 ? 15.015 -19.485 -19.866 1 97.9 62 ASN B C 1
ATOM 2915 O O . ASN B 1 62 ? 14.262 -20.151 -19.154 1 97.9 62 ASN B O 1
ATOM 2919 N N . VAL B 1 63 ? 15.516 -19.991 -20.948 1 98.09 63 VAL B N 1
ATOM 2920 C CA . VAL B 1 63 ? 15.272 -21.353 -21.413 1 98.09 63 VAL B CA 1
ATOM 2921 C C . VAL B 1 63 ? 15.89 -22.351 -20.436 1 98.09 63 VAL B C 1
ATOM 2923 O O . VAL B 1 63 ? 15.284 -23.378 -20.122 1 98.09 63 VAL B O 1
ATOM 2926 N N . VAL B 1 64 ? 17.067 -22.029 -19.957 1 97.81 64 VAL B N 1
ATOM 2927 C CA . VAL B 1 64 ? 17.754 -22.903 -19.011 1 97.81 64 VAL B CA 1
ATOM 2928 C C . VAL B 1 64 ? 16.874 -23.131 -17.785 1 97.81 64 VAL B C 1
ATOM 2930 O O . VAL B 1 64 ? 16.616 -24.275 -17.403 1 97.81 64 VAL B O 1
ATOM 2933 N N . TYR B 1 65 ? 16.392 -22.073 -17.218 1 98.18 65 TYR B N 1
ATOM 2934 C CA . TYR B 1 65 ? 15.613 -22.184 -15.99 1 98.18 65 TYR B CA 1
ATOM 2935 C C . TYR B 1 65 ? 14.222 -22.738 -16.276 1 98.18 65 TYR B C 1
ATOM 2937 O O . TYR B 1 65 ? 13.654 -23.461 -15.454 1 98.18 65 TYR B O 1
ATOM 2945 N N . ARG B 1 66 ? 13.634 -22.367 -17.398 1 97.92 66 ARG B N 1
ATOM 2946 C CA . ARG B 1 66 ? 12.347 -22.927 -17.798 1 97.92 66 ARG B CA 1
ATOM 2947 C C . ARG B 1 66 ? 12.424 -24.445 -17.921 1 97.92 66 ARG B C 1
ATOM 2949 O O . ARG B 1 66 ? 11.574 -25.16 -17.386 1 97.92 66 ARG B O 1
ATOM 2956 N N . ASP B 1 67 ? 13.408 -24.948 -18.613 1 97.89 67 ASP B N 1
ATOM 2957 C CA . ASP B 1 67 ? 13.557 -26.377 -18.87 1 97.89 67 ASP B CA 1
ATOM 2958 C C . ASP B 1 67 ? 13.865 -27.138 -17.581 1 97.89 67 ASP B C 1
ATOM 2960 O O . ASP B 1 67 ? 13.399 -28.263 -17.393 1 97.89 67 ASP B O 1
ATOM 2964 N N . ALA B 1 68 ? 14.659 -26.512 -16.731 1 97.77 68 ALA B N 1
ATOM 2965 C CA . ALA B 1 68 ? 14.905 -27.104 -15.418 1 97.77 68 ALA B CA 1
ATOM 2966 C C . ALA B 1 68 ? 13.599 -27.299 -14.652 1 97.77 68 ALA B C 1
ATOM 2968 O O . ALA B 1 68 ? 13.376 -28.354 -14.052 1 97.77 68 ALA B O 1
ATOM 2969 N N . GLY B 1 69 ? 12.748 -26.305 -14.692 1 97.17 69 GLY B N 1
ATOM 2970 C CA . GLY B 1 69 ? 11.46 -26.402 -14.024 1 97.17 69 GLY B CA 1
ATOM 2971 C C . GLY B 1 69 ? 10.557 -27.465 -14.622 1 97.17 69 GLY B C 1
ATOM 2972 O O . GLY B 1 69 ? 9.814 -28.133 -13.9 1 97.17 69 GLY B O 1
ATOM 2973 N N . ARG B 1 70 ? 10.641 -27.646 -15.89 1 96.54 70 ARG B N 1
ATOM 2974 C CA . ARG B 1 70 ? 9.82 -28.619 -16.604 1 96.54 70 ARG B CA 1
ATOM 2975 C C . ARG B 1 70 ? 10.155 -30.042 -16.169 1 96.54 70 ARG B C 1
ATOM 2977 O O . ARG B 1 70 ? 9.275 -30.904 -16.118 1 96.54 70 ARG B O 1
ATOM 2984 N N . MET B 1 71 ? 11.376 -30.258 -15.868 1 96.35 71 MET B N 1
ATOM 2985 C CA . MET B 1 71 ? 11.819 -31.586 -15.452 1 96.35 71 MET B CA 1
ATOM 2986 C C . MET B 1 71 ? 11.115 -32.018 -14.17 1 96.35 71 MET B C 1
ATOM 2988 O O . MET B 1 71 ? 10.987 -33.213 -13.898 1 96.35 71 MET B O 1
ATOM 2992 N N . LEU B 1 72 ? 10.636 -31.008 -13.429 1 96.36 72 LEU B N 1
ATOM 2993 C CA . LEU B 1 72 ? 10.051 -31.294 -12.124 1 96.36 72 LEU B CA 1
ATOM 2994 C C . LEU B 1 72 ? 8.529 -31.214 -12.181 1 96.36 72 LEU B C 1
ATOM 2996 O O . LEU B 1 72 ? 7.851 -31.495 -11.19 1 96.36 72 LEU B O 1
ATOM 3000 N N . SER B 1 73 ? 7.932 -30.904 -13.31 1 94.83 73 SER B N 1
ATOM 3001 C CA . SER B 1 73 ? 6.532 -30.509 -13.426 1 94.83 73 SER B CA 1
ATOM 3002 C C . SER B 1 73 ? 5.601 -31.674 -13.112 1 94.83 73 SER B C 1
ATOM 3004 O O . SER B 1 73 ? 4.604 -31.507 -12.407 1 94.83 73 SER B O 1
ATOM 3006 N N . ASP B 1 74 ? 5.94 -32.844 -13.587 1 93.1 74 ASP B N 1
ATOM 3007 C CA . ASP B 1 74 ? 5.054 -33.994 -13.435 1 93.1 74 ASP B CA 1
ATOM 3008 C C . ASP B 1 74 ? 4.922 -34.395 -11.967 1 93.1 74 ASP B C 1
ATOM 3010 O O . ASP B 1 74 ? 3.818 -34.667 -11.49 1 93.1 74 ASP B O 1
ATOM 3014 N N . VAL B 1 75 ? 6.028 -34.441 -11.345 1 93.87 75 VAL B N 1
ATOM 3015 C CA . VAL B 1 75 ? 6.036 -34.835 -9.94 1 93.87 75 VAL B CA 1
ATOM 3016 C C . VAL B 1 75 ? 5.306 -33.786 -9.105 1 93.87 75 VAL B C 1
ATOM 3018 O O . VAL B 1 75 ? 4.511 -34.127 -8.226 1 93.87 75 VAL B O 1
ATOM 3021 N N . ARG B 1 76 ? 5.575 -32.575 -9.396 1 94.67 76 ARG B N 1
ATOM 3022 C CA . ARG B 1 76 ? 4.92 -31.491 -8.671 1 94.67 76 ARG B CA 1
ATOM 3023 C C . ARG B 1 76 ? 3.409 -31.533 -8.872 1 94.67 76 ARG B C 1
ATOM 3025 O O . ARG B 1 76 ? 2.646 -31.325 -7.927 1 94.67 76 ARG B O 1
ATOM 3032 N N . ASP B 1 77 ? 2.978 -31.696 -10.064 1 94.28 77 ASP B N 1
ATOM 3033 C CA . ASP B 1 77 ? 1.55 -31.727 -10.366 1 94.28 77 ASP B CA 1
ATOM 3034 C C . ASP B 1 77 ? 0.86 -32.879 -9.639 1 94.28 77 ASP B C 1
ATOM 3036 O O . ASP B 1 77 ? -0.245 -32.717 -9.117 1 94.28 77 ASP B O 1
ATOM 3040 N N . ALA B 1 78 ? 1.539 -34.037 -9.618 1 95.08 78 ALA B N 1
ATOM 3041 C CA . ALA B 1 78 ? 0.985 -35.193 -8.918 1 95.08 78 ALA B CA 1
ATOM 3042 C C . ALA B 1 78 ? 0.812 -34.902 -7.43 1 95.08 78 ALA B C 1
ATOM 3044 O O . ALA B 1 78 ? -0.181 -35.308 -6.822 1 95.08 78 ALA B O 1
ATOM 3045 N N . THR B 1 79 ? 1.739 -34.189 -6.891 1 95.04 79 THR B N 1
ATOM 3046 C CA . THR B 1 79 ? 1.682 -33.831 -5.478 1 95.04 79 THR B CA 1
ATOM 3047 C C . THR B 1 79 ? 0.576 -32.811 -5.222 1 95.04 79 THR B C 1
ATOM 3049 O O . THR B 1 79 ? -0.16 -32.918 -4.24 1 95.04 79 THR B O 1
ATOM 3052 N N . SER B 1 80 ? 0.438 -31.897 -6.079 1 95.74 80 SER B N 1
ATOM 3053 C CA . SER B 1 80 ? -0.539 -30.826 -5.912 1 95.74 80 SER B CA 1
ATOM 3054 C C . SER B 1 80 ? -1.965 -31.362 -5.986 1 95.74 80 SER B C 1
ATOM 3056 O O . SER B 1 80 ? -2.857 -30.867 -5.294 1 95.74 80 SER B O 1
ATOM 3058 N N . VAL B 1 81 ? -2.187 -32.318 -6.795 1 95.64 81 VAL B N 1
ATOM 3059 C CA . VAL B 1 81 ? -3.508 -32.92 -6.944 1 95.64 81 VAL B CA 1
ATOM 3060 C C . VAL B 1 81 ? -3.902 -33.628 -5.65 1 95.64 81 VAL B C 1
ATOM 3062 O O . VAL B 1 81 ? -5.061 -33.572 -5.232 1 95.64 81 VAL B O 1
ATOM 3065 N N . ILE B 1 82 ? -2.966 -34.252 -5.028 1 95.16 82 ILE B N 1
ATOM 3066 C CA . ILE B 1 82 ? -3.207 -34.932 -3.76 1 95.16 82 ILE B CA 1
ATOM 3067 C C . ILE B 1 82 ? -3.553 -33.906 -2.682 1 95.16 82 ILE B C 1
ATOM 3069 O O . ILE B 1 82 ? -4.492 -34.104 -1.907 1 95.16 82 ILE B O 1
ATOM 3073 N N . GLU B 1 83 ? -2.815 -32.847 -2.705 1 95.44 83 GLU B N 1
ATOM 3074 C CA . GLU B 1 83 ? -3.093 -31.786 -1.741 1 95.44 83 GLU B CA 1
ATOM 3075 C C . GLU B 1 83 ? -4.475 -31.181 -1.969 1 95.44 83 GLU B C 1
ATOM 3077 O O . GLU B 1 83 ? -5.182 -30.859 -1.012 1 95.44 83 GLU B O 1
ATOM 3082 N N . ALA B 1 84 ? -4.818 -31.02 -3.218 1 95.76 84 ALA B N 1
ATOM 3083 C CA . ALA B 1 84 ? -6.112 -30.438 -3.566 1 95.76 84 ALA B CA 1
ATOM 3084 C C . ALA B 1 84 ? -7.259 -31.29 -3.03 1 95.76 84 ALA B C 1
ATOM 3086 O O . ALA B 1 84 ? -8.223 -30.763 -2.471 1 95.76 84 ALA B O 1
ATOM 3087 N N . ILE B 1 85 ? -7.202 -32.609 -3.197 1 93.6 85 ILE B N 1
ATOM 3088 C CA . ILE B 1 85 ? -8.279 -33.48 -2.739 1 93.6 85 ILE B CA 1
ATOM 3089 C C . ILE B 1 85 ? -8.312 -33.502 -1.212 1 93.6 85 ILE B C 1
ATOM 3091 O O . ILE B 1 85 ? -9.385 -33.561 -0.609 1 93.6 85 ILE B O 1
ATOM 3095 N N . GLU B 1 86 ? -7.138 -33.465 -0.607 1 91.72 86 GLU B N 1
ATOM 3096 C CA . GLU B 1 86 ? -7.085 -33.426 0.851 1 91.72 86 GLU B CA 1
ATOM 3097 C C . GLU B 1 86 ? -7.712 -32.144 1.392 1 91.72 86 GLU B C 1
ATOM 3099 O O . GLU B 1 86 ? -8.42 -32.171 2.401 1 91.72 86 GLU B O 1
ATOM 3104 N N . ASP B 1 87 ? -7.433 -31.115 0.745 1 92.18 87 ASP B N 1
ATOM 3105 C CA . ASP B 1 87 ? -8.01 -29.833 1.137 1 92.18 87 ASP B CA 1
ATOM 3106 C C . ASP B 1 87 ? -9.53 -29.847 0.988 1 92.18 87 ASP B C 1
ATOM 3108 O O . ASP B 1 87 ? -10.247 -29.299 1.828 1 92.18 87 ASP B O 1
ATOM 3112 N N . LEU B 1 88 ? -10.026 -30.413 -0.035 1 90.19 88 LEU B N 1
ATOM 3113 C CA . LEU B 1 88 ? -11.464 -30.513 -0.258 1 90.19 88 LEU B CA 1
ATOM 3114 C C . LEU B 1 88 ? -12.126 -31.35 0.832 1 90.19 88 LEU B C 1
ATOM 3116 O O . LEU B 1 88 ? -13.19 -30.988 1.339 1 90.19 88 LEU B O 1
ATOM 3120 N N . LYS B 1 89 ? -11.462 -32.427 1.15 1 86.97 89 LYS B N 1
ATOM 3121 C CA . LYS B 1 89 ? -11.98 -33.298 2.201 1 86.97 89 LYS B CA 1
ATOM 3122 C C . LYS B 1 89 ? -12.081 -32.554 3.53 1 86.97 89 LYS B C 1
ATOM 3124 O O . LYS B 1 89 ? -13.048 -32.732 4.275 1 86.97 89 LYS B O 1
ATOM 3129 N N . SER B 1 90 ? -11.053 -31.796 3.772 1 87.39 90 SER B N 1
ATOM 3130 C CA . SER B 1 90 ? -11.024 -31.035 5.017 1 87.39 90 SER B CA 1
ATOM 3131 C C . SER B 1 90 ? -12.114 -29.969 5.038 1 87.39 90 SER B C 1
ATOM 3133 O O . SER B 1 90 ? -12.752 -29.746 6.07 1 87.39 90 SER B O 1
ATOM 3135 N N . THR B 1 91 ? -12.375 -29.323 3.95 1 86.29 91 THR B N 1
ATOM 3136 C CA . THR B 1 91 ? -13.359 -28.252 3.832 1 86.29 91 THR B CA 1
ATOM 3137 C C . THR B 1 91 ? -14.777 -28.806 3.944 1 86.29 91 THR B C 1
ATOM 3139 O O . THR B 1 91 ? -15.648 -28.176 4.547 1 86.29 91 THR B O 1
ATOM 3142 N N . TYR B 1 92 ? -14.999 -30.042 3.443 1 83.73 92 TYR B N 1
ATOM 3143 C CA . TYR B 1 92 ? -16.344 -30.605 3.389 1 83.73 92 TYR B CA 1
ATOM 3144 C C . TYR B 1 92 ? -16.482 -31.781 4.348 1 83.73 92 TYR B C 1
ATOM 3146 O O . TYR B 1 92 ? -17.282 -32.69 4.115 1 83.73 92 TYR B O 1
ATOM 3154 N N . SER B 1 93 ? -15.69 -31.915 5.31 1 80.32 93 SER B N 1
ATOM 3155 C CA . SER B 1 93 ? -15.609 -33.023 6.256 1 80.32 93 SER B CA 1
ATOM 3156 C C . SER B 1 93 ? -16.974 -33.334 6.861 1 80.32 93 SER B C 1
ATOM 3158 O O . SER B 1 93 ? -17.265 -34.486 7.191 1 80.32 93 SER B O 1
ATOM 3160 N N . ASN B 1 94 ? -17.737 -32.338 7.003 1 74.89 94 ASN B N 1
ATOM 3161 C CA . ASN B 1 94 ? -19.044 -32.539 7.618 1 74.89 94 ASN B CA 1
ATOM 3162 C C . ASN B 1 94 ? -20.049 -33.112 6.623 1 74.89 94 ASN B C 1
ATOM 3164 O O . ASN B 1 94 ? -21.095 -33.631 7.019 1 74.89 94 ASN B O 1
ATOM 3168 N N . GLN B 1 95 ? -19.725 -33.063 5.379 1 74.75 95 GLN B N 1
ATOM 3169 C CA . GLN B 1 95 ? -20.688 -33.445 4.351 1 74.75 95 GLN B CA 1
ATOM 3170 C C . GLN B 1 95 ? -20.267 -34.737 3.657 1 74.75 95 GLN B C 1
ATOM 3172 O O . GLN B 1 95 ? -21.088 -35.403 3.022 1 74.75 95 GLN B O 1
ATOM 3177 N N . LEU B 1 96 ? -19.037 -35.082 3.782 1 74.83 96 LEU B N 1
ATOM 3178 C CA . LEU B 1 96 ? -18.504 -36.247 3.084 1 74.83 96 LEU B CA 1
ATOM 3179 C C . LEU B 1 96 ? -18.173 -37.365 4.066 1 74.83 96 LEU B C 1
ATOM 3181 O O . LEU B 1 96 ? -17.691 -37.104 5.171 1 74.83 96 LEU B O 1
ATOM 3185 N N . TYR B 1 97 ? -18.648 -38.536 3.771 1 69.57 97 TYR B N 1
ATOM 3186 C CA . TYR B 1 97 ? -18.2 -39.658 4.588 1 69.57 97 TYR B CA 1
ATOM 3187 C C . TYR B 1 97 ? -16.684 -39.807 4.525 1 69.57 97 TYR B C 1
ATOM 3189 O O . TYR B 1 97 ? -16.084 -39.667 3.457 1 69.57 97 TYR B O 1
ATOM 3197 N N . LYS B 1 98 ? -15.983 -39.888 5.623 1 62.8 98 LYS B N 1
ATOM 3198 C CA . LYS B 1 98 ? -14.54 -39.852 5.844 1 62.8 98 LYS B CA 1
ATOM 3199 C C . LYS B 1 98 ? -13.803 -40.691 4.805 1 62.8 98 LYS B C 1
ATOM 3201 O O . LYS B 1 98 ? -12.703 -40.334 4.377 1 62.8 98 LYS B O 1
ATOM 3206 N N . ASN B 1 99 ? -14.51 -41.743 4.408 1 71.48 99 ASN B N 1
ATOM 3207 C CA . ASN B 1 99 ? -13.74 -42.657 3.571 1 71.48 99 ASN B CA 1
ATOM 3208 C C . ASN B 1 99 ? -14.322 -42.753 2.164 1 71.48 99 ASN B C 1
ATOM 3210 O O . ASN B 1 99 ? -14.038 -43.704 1.433 1 71.48 99 ASN B O 1
ATOM 3214 N N . THR B 1 100 ? -14.933 -41.695 1.823 1 77.29 100 THR B N 1
ATOM 3215 C CA . THR B 1 100 ? -15.678 -41.719 0.569 1 77.29 100 THR B CA 1
ATOM 3216 C C . THR B 1 100 ? -14.728 -41.772 -0.624 1 77.29 100 THR B C 1
ATOM 3218 O O . THR B 1 100 ? -14.968 -42.508 -1.584 1 77.29 100 THR B O 1
ATOM 3221 N N . PHE B 1 101 ? -13.572 -41.123 -0.541 1 85.67 101 PHE B N 1
ATOM 3222 C CA . PHE B 1 101 ? -12.706 -41.027 -1.71 1 85.67 101 PHE B CA 1
ATOM 3223 C C . PHE B 1 101 ? -11.394 -41.765 -1.473 1 85.67 101 PHE B C 1
ATOM 3225 O O . PHE B 1 101 ? -10.416 -41.551 -2.193 1 85.67 101 PHE B O 1
ATOM 3232 N N . LYS B 1 102 ? -11.374 -42.582 -0.547 1 88.41 102 LYS B N 1
ATOM 3233 C CA . LYS B 1 102 ? -10.135 -43.204 -0.087 1 88.41 102 LYS B CA 1
ATOM 3234 C C . LYS B 1 102 ? -9.49 -44.03 -1.197 1 88.41 102 LYS B C 1
ATOM 3236 O O . LYS B 1 102 ? -8.28 -43.943 -1.418 1 88.41 102 LYS B O 1
ATOM 3241 N N . PRO B 1 103 ? -10.258 -44.891 -1.967 1 89.72 103 PRO B N 1
ATOM 3242 C CA . PRO B 1 103 ? -9.626 -45.672 -3.033 1 89.72 103 PRO B CA 1
ATOM 3243 C C . PRO B 1 103 ? -8.976 -44.796 -4.101 1 89.72 103 PRO B C 1
ATOM 3245 O O . PRO B 1 103 ? -7.874 -45.099 -4.567 1 89.72 103 PRO B O 1
ATOM 3248 N N . PHE B 1 104 ? -9.644 -43.82 -4.449 1 92.86 104 PHE B N 1
ATOM 3249 C CA . PHE B 1 104 ? -9.112 -42.911 -5.458 1 92.86 104 PHE B CA 1
ATOM 3250 C C . PHE B 1 104 ? -7.883 -42.179 -4.933 1 92.86 104 PHE B C 1
ATOM 3252 O O . PHE B 1 104 ? -6.899 -42.01 -5.656 1 92.86 104 PHE B O 1
ATOM 3259 N N . THR B 1 105 ? -7.865 -41.702 -3.709 1 93.24 105 THR B N 1
ATOM 3260 C CA . THR B 1 105 ? -6.729 -41.02 -3.098 1 93.24 105 THR B CA 1
ATOM 3261 C C . THR B 1 105 ? -5.513 -41.941 -3.041 1 93.24 105 THR B C 1
ATOM 3263 O O . THR B 1 105 ? -4.386 -41.505 -3.281 1 93.24 105 THR B O 1
ATOM 3266 N N . ASN B 1 106 ? -5.782 -43.161 -2.741 1 94.05 106 ASN B N 1
ATOM 3267 C CA . ASN B 1 106 ? -4.7 -44.139 -2.717 1 94.05 106 ASN B CA 1
ATOM 3268 C C . ASN B 1 106 ? -4.074 -44.318 -4.097 1 94.05 106 ASN B C 1
ATOM 3270 O O . ASN B 1 106 ? -2.856 -44.465 -4.217 1 94.05 106 ASN B O 1
ATOM 3274 N N . PHE B 1 107 ? -4.882 -44.306 -5.063 1 94.36 107 PHE B N 1
ATOM 3275 C CA . PHE B 1 107 ? -4.409 -44.392 -6.44 1 94.36 107 PHE B CA 1
ATOM 3276 C C . PHE B 1 107 ? -3.506 -43.212 -6.777 1 94.36 107 PHE B C 1
ATOM 3278 O O . PHE B 1 107 ? -2.449 -43.387 -7.388 1 94.36 107 PHE B O 1
ATOM 3285 N N . LEU B 1 108 ? -3.903 -42.049 -6.363 1 95.49 108 LEU B N 1
ATOM 3286 C CA . LEU B 1 108 ? -3.116 -40.845 -6.61 1 95.49 108 LEU B CA 1
ATOM 3287 C C . LEU B 1 108 ? -1.761 -40.93 -5.916 1 95.49 108 LEU B C 1
ATOM 3289 O O . LEU B 1 108 ? -0.743 -40.525 -6.481 1 95.49 108 LEU B O 1
ATOM 3293 N N . ILE B 1 109 ? -1.758 -41.388 -4.714 1 94.78 109 ILE B N 1
ATOM 3294 C CA . ILE B 1 109 ? -0.54 -41.513 -3.921 1 94.78 109 ILE B CA 1
ATOM 3295 C C . ILE B 1 109 ? 0.412 -42.502 -4.589 1 94.78 109 ILE B C 1
ATOM 3297 O O . ILE B 1 109 ? 1.614 -42.243 -4.691 1 94.78 109 ILE B O 1
ATOM 3301 N N . GLU B 1 110 ? -0.107 -43.569 -5.079 1 94.7 110 GLU B N 1
ATOM 3302 C CA . GLU B 1 110 ? 0.701 -44.57 -5.77 1 94.7 110 GLU B CA 1
ATOM 3303 C C . GLU B 1 110 ? 1.316 -43.998 -7.044 1 94.7 110 GLU B C 1
ATOM 3305 O O . GLU B 1 110 ? 2.482 -44.259 -7.347 1 94.7 110 GLU B O 1
ATOM 3310 N N . LYS B 1 111 ? 0.507 -43.385 -7.772 1 92.81 111 LYS B N 1
ATOM 3311 C CA . LYS B 1 111 ? 0.982 -42.757 -9.002 1 92.81 111 LYS B CA 1
ATOM 3312 C C . LYS B 1 111 ? 2.12 -41.78 -8.716 1 92.81 111 LYS B C 1
ATOM 3314 O O . LYS B 1 111 ? 3.134 -41.779 -9.416 1 92.81 111 LYS B O 1
ATOM 3319 N N . ARG B 1 112 ? 1.97 -40.872 -7.764 1 93.15 112 ARG B N 1
ATOM 3320 C CA . ARG B 1 112 ? 3.001 -39.92 -7.364 1 93.15 112 ARG B CA 1
ATOM 3321 C C . ARG B 1 112 ? 4.28 -40.639 -6.947 1 93.15 112 ARG B C 1
ATOM 3323 O O . ARG B 1 112 ? 5.378 -40.241 -7.341 1 93.15 112 ARG B O 1
ATOM 3330 N N . ASP B 1 113 ? 4.156 -41.706 -6.194 1 92.18 113 ASP B N 1
ATOM 3331 C CA . ASP B 1 113 ? 5.301 -42.452 -5.683 1 92.18 113 ASP B CA 1
ATOM 3332 C C . ASP B 1 113 ? 6.087 -43.1 -6.82 1 92.18 113 ASP B C 1
ATOM 3334 O O . ASP B 1 113 ? 7.312 -43.218 -6.748 1 92.18 113 ASP B O 1
ATOM 3338 N N . ARG B 1 114 ? 5.441 -43.479 -7.808 1 92.85 114 ARG B N 1
ATOM 3339 C CA . ARG B 1 114 ? 6.106 -44.038 -8.981 1 92.85 114 ARG B CA 1
ATOM 3340 C C . ARG B 1 114 ? 6.938 -42.979 -9.695 1 92.85 114 ARG B C 1
ATOM 3342 O O . ARG B 1 114 ? 8.023 -43.273 -10.203 1 92.85 114 ARG B O 1
ATOM 3349 N N . LEU B 1 115 ? 6.41 -41.803 -9.689 1 90.99 115 LEU B N 1
ATOM 3350 C CA . LEU B 1 115 ? 7.105 -40.693 -10.332 1 90.99 115 LEU B CA 1
ATOM 3351 C C . LEU B 1 115 ? 8.306 -40.25 -9.502 1 90.99 115 LEU B C 1
ATOM 3353 O O . LEU B 1 115 ? 9.234 -39.631 -10.028 1 90.99 115 LEU B O 1
ATOM 3357 N N . GLN B 1 116 ? 8.282 -40.567 -8.246 1 89.31 116 GLN B N 1
ATOM 3358 C CA . GLN B 1 116 ? 9.313 -40.112 -7.319 1 89.31 116 GLN B CA 1
ATOM 3359 C C . GLN B 1 116 ? 10.401 -41.168 -7.146 1 89.31 116 GLN B C 1
ATOM 3361 O O . GLN B 1 116 ? 11.046 -41.236 -6.098 1 89.31 116 GLN B O 1
ATOM 3366 N N . GLU B 1 117 ? 10.506 -41.897 -8.162 1 88.63 117 GLU B N 1
ATOM 3367 C CA . GLU B 1 117 ? 11.597 -42.865 -8.1 1 88.63 117 GLU B CA 1
ATOM 3368 C C . GLU B 1 117 ? 12.925 -42.181 -7.792 1 88.63 117 GLU B C 1
ATOM 3370 O O . GLU B 1 117 ? 13.334 -41.259 -8.501 1 88.63 117 GLU B O 1
ATOM 3375 N N . MET B 1 118 ? 13.607 -42.676 -6.819 1 84.36 118 MET B N 1
ATOM 3376 C CA . MET B 1 118 ? 14.756 -41.995 -6.229 1 84.36 118 MET B CA 1
ATOM 3377 C C . MET B 1 118 ? 15.842 -41.756 -7.273 1 84.36 118 MET B C 1
ATOM 3379 O O . MET B 1 118 ? 16.365 -40.646 -7.387 1 84.36 118 MET B O 1
ATOM 3383 N N . LYS B 1 119 ? 16.281 -42.796 -7.94 1 88.3 119 LYS B N 1
ATOM 3384 C CA . LYS B 1 119 ? 17.365 -42.665 -8.909 1 88.3 119 LYS B CA 1
ATOM 3385 C C . LYS B 1 119 ? 17.018 -41.642 -9.987 1 88.3 119 LYS B C 1
ATOM 3387 O O . LYS B 1 119 ? 17.87 -40.848 -10.393 1 88.3 119 LYS B O 1
ATOM 3392 N N . ARG B 1 120 ? 15.847 -41.611 -10.38 1 91.01 120 ARG B N 1
ATOM 3393 C CA . ARG B 1 120 ? 15.392 -40.66 -11.388 1 91.01 120 ARG B CA 1
ATOM 3394 C C . ARG B 1 120 ? 15.44 -39.232 -10.855 1 91.01 120 ARG B C 1
ATOM 3396 O O . ARG B 1 120 ? 15.923 -38.325 -11.537 1 91.01 120 ARG B O 1
ATOM 3403 N N . MET B 1 121 ? 15.013 -39.093 -9.683 1 94.03 121 MET B N 1
ATOM 3404 C CA . MET B 1 121 ? 14.978 -37.765 -9.079 1 94.03 121 MET B CA 1
ATOM 3405 C C . MET B 1 121 ? 16.389 -37.246 -8.822 1 94.03 121 MET B C 1
ATOM 3407 O O . MET B 1 121 ? 16.664 -36.06 -9.014 1 94.03 121 MET B O 1
ATOM 3411 N N . GLU B 1 122 ? 17.193 -38.076 -8.411 1 93.53 122 GLU B N 1
ATOM 3412 C CA . GLU B 1 122 ? 18.586 -37.7 -8.191 1 93.53 122 GLU B CA 1
ATOM 3413 C C . GLU B 1 122 ? 19.233 -37.197 -9.478 1 93.53 122 GLU B C 1
ATOM 3415 O O . GLU B 1 122 ? 19.991 -36.226 -9.46 1 93.53 122 GLU B O 1
ATOM 3420 N N . ASN B 1 123 ? 18.973 -37.883 -10.516 1 95.97 123 ASN B N 1
ATOM 3421 C CA . ASN B 1 123 ? 19.51 -37.47 -11.808 1 95.97 123 ASN B CA 1
ATOM 3422 C C . ASN B 1 123 ? 18.979 -36.101 -12.224 1 95.97 123 ASN B C 1
ATOM 3424 O O . ASN B 1 123 ? 19.732 -35.264 -12.726 1 95.97 123 ASN B O 1
ATOM 3428 N N . ILE B 1 124 ? 17.754 -35.925 -12.024 1 96.74 124 ILE B N 1
ATOM 3429 C CA . ILE B 1 124 ? 17.118 -34.658 -12.371 1 96.74 124 ILE B CA 1
ATOM 3430 C C . ILE B 1 124 ? 17.724 -33.531 -11.538 1 96.74 124 ILE B C 1
ATOM 3432 O O . ILE B 1 124 ? 18.087 -32.481 -12.074 1 96.74 124 ILE B O 1
ATOM 3436 N N . PHE B 1 125 ? 17.895 -33.741 -10.232 1 97.34 125 PHE B N 1
ATOM 3437 C CA . PHE B 1 125 ? 18.455 -32.734 -9.338 1 97.34 125 PHE B CA 1
ATOM 3438 C C . PHE B 1 125 ? 19.882 -32.383 -9.743 1 97.34 125 PHE B C 1
ATOM 3440 O O . PHE B 1 125 ? 20.271 -31.214 -9.715 1 97.34 125 PHE B O 1
ATOM 3447 N N . GLN B 1 126 ? 20.587 -33.396 -10.102 1 97.21 126 GLN B N 1
ATOM 3448 C CA . GLN B 1 126 ? 21.971 -33.151 -10.495 1 97.21 126 GLN B CA 1
ATOM 3449 C C . GLN B 1 126 ? 22.041 -32.34 -11.786 1 97.21 126 GLN B C 1
ATOM 3451 O O . GLN B 1 126 ? 22.904 -31.473 -11.934 1 97.21 126 GLN B O 1
ATOM 3456 N N . GLU B 1 127 ? 21.221 -32.689 -12.696 1 97.92 127 GLU B N 1
ATOM 3457 C CA . GLU B 1 127 ? 21.168 -31.925 -13.939 1 97.92 127 GLU B CA 1
ATOM 3458 C C . GLU B 1 127 ? 20.82 -30.463 -13.673 1 97.92 127 GLU B C 1
ATOM 3460 O O . GLU B 1 127 ? 21.455 -29.559 -14.221 1 97.92 127 GLU B O 1
ATOM 3465 N N . ILE B 1 128 ? 19.849 -30.212 -12.855 1 98.45 128 ILE B N 1
ATOM 3466 C CA . ILE B 1 128 ? 19.436 -28.86 -12.496 1 98.45 128 ILE B CA 1
ATOM 3467 C C . ILE B 1 128 ? 20.586 -28.139 -11.795 1 98.45 128 ILE B C 1
ATOM 3469 O O . ILE B 1 128 ? 20.884 -26.984 -12.106 1 98.45 128 ILE B O 1
ATOM 3473 N N . LYS B 1 129 ? 21.209 -28.795 -10.851 1 98.24 129 LYS B N 1
ATOM 3474 C CA . LYS B 1 129 ? 22.329 -28.223 -10.11 1 98.24 129 LYS B CA 1
ATOM 3475 C C . LYS B 1 129 ? 23.445 -27.783 -11.053 1 98.24 129 LYS B C 1
ATOM 3477 O O . LYS B 1 129 ? 24.003 -26.694 -10.899 1 98.24 129 LYS B O 1
ATOM 3482 N N . ASN B 1 130 ? 23.731 -28.65 -12.022 1 97.91 130 ASN B N 1
ATOM 3483 C CA . ASN B 1 130 ? 24.78 -28.327 -12.985 1 97.91 130 ASN B CA 1
ATOM 3484 C C . ASN B 1 130 ? 24.422 -27.095 -13.811 1 97.91 130 ASN B C 1
ATOM 3486 O O . ASN B 1 130 ? 25.252 -26.204 -13.995 1 97.91 130 ASN B O 1
ATOM 3490 N N . ASP B 1 131 ? 23.222 -27.091 -14.309 1 97.34 131 ASP B N 1
ATOM 3491 C CA . ASP B 1 131 ? 22.759 -25.956 -15.101 1 97.34 131 ASP B CA 1
ATOM 3492 C C . ASP B 1 131 ? 22.813 -24.663 -14.291 1 97.34 131 ASP B C 1
ATOM 3494 O O . ASP B 1 131 ? 23.27 -23.631 -14.788 1 97.34 131 ASP B O 1
ATOM 3498 N N . VAL B 1 132 ? 22.409 -24.701 -13.048 1 98.05 132 VAL B N 1
ATOM 3499 C CA . VAL B 1 132 ? 22.327 -23.527 -12.184 1 98.05 132 VAL B CA 1
ATOM 3500 C C . VAL B 1 132 ? 23.733 -23.068 -11.801 1 98.05 132 VAL B C 1
ATOM 3502 O O . VAL B 1 132 ? 24.015 -21.868 -11.775 1 98.05 132 VAL B O 1
ATOM 3505 N N . ALA B 1 133 ? 24.591 -23.997 -11.494 1 97.39 133 ALA B N 1
ATOM 3506 C CA . ALA B 1 133 ? 25.972 -23.67 -11.149 1 97.39 133 ALA B CA 1
ATOM 3507 C C . ALA B 1 133 ? 26.679 -22.979 -12.311 1 97.39 133 ALA B C 1
ATOM 3509 O O . ALA B 1 133 ? 27.427 -22.02 -12.109 1 97.39 133 ALA B O 1
ATOM 3510 N N . GLU B 1 134 ? 26.463 -23.489 -13.452 1 96.88 134 GLU B N 1
ATOM 3511 C CA . GLU B 1 134 ? 27.065 -22.885 -14.636 1 96.88 134 GLU B CA 1
ATOM 3512 C C . GLU B 1 134 ? 26.573 -21.454 -14.836 1 96.88 134 GLU B C 1
ATOM 3514 O O . GLU B 1 134 ? 27.365 -20.556 -15.13 1 96.88 134 GLU B O 1
ATOM 3519 N N . THR B 1 135 ? 25.311 -21.256 -14.717 1 96.58 135 THR B N 1
ATOM 3520 C CA . THR B 1 135 ? 24.737 -19.93 -14.912 1 96.58 135 THR B CA 1
ATOM 3521 C C . THR B 1 135 ? 25.195 -18.975 -13.814 1 96.58 135 THR B C 1
ATOM 3523 O O . THR B 1 135 ? 25.381 -17.781 -14.059 1 96.58 135 THR B O 1
ATOM 3526 N N . LEU B 1 136 ? 25.327 -19.48 -12.597 1 96.28 136 LEU B N 1
ATOM 3527 C CA . LEU B 1 136 ? 25.799 -18.689 -11.465 1 96.28 136 LEU B CA 1
ATOM 3528 C C . LEU B 1 136 ? 27.173 -18.094 -11.754 1 96.28 136 LEU B C 1
ATOM 3530 O O . LEU B 1 136 ? 27.428 -16.929 -11.439 1 96.28 136 LEU B O 1
ATOM 3534 N N . GLU B 1 137 ? 27.986 -18.825 -12.349 1 95.71 137 GLU B N 1
ATOM 3535 C CA . GLU B 1 137 ? 29.318 -18.354 -12.717 1 95.71 137 GLU B CA 1
ATOM 3536 C C . GLU B 1 137 ? 29.242 -17.256 -13.773 1 95.71 137 GLU B C 1
ATOM 3538 O O . GLU B 1 137 ? 29.996 -16.282 -13.719 1 95.71 137 GLU B O 1
ATOM 3543 N N . LYS B 1 138 ? 28.349 -17.412 -14.67 1 95.94 138 LYS B N 1
ATOM 3544 C CA . LYS B 1 138 ? 28.197 -16.449 -15.757 1 95.94 138 LYS B CA 1
ATOM 3545 C C . LYS B 1 138 ? 27.563 -15.153 -15.258 1 95.94 138 LYS B C 1
ATOM 3547 O O . LYS B 1 138 ? 27.831 -14.077 -15.795 1 95.94 138 LYS B O 1
ATOM 3552 N N . MET B 1 139 ? 26.732 -15.225 -14.227 1 95.06 139 MET B N 1
ATOM 3553 C CA . MET B 1 139 ? 26.02 -14.079 -13.669 1 95.06 139 MET B CA 1
ATOM 3554 C C . MET B 1 139 ? 26.997 -13.009 -13.193 1 95.06 139 MET B C 1
ATOM 3556 O O . MET B 1 139 ? 26.68 -11.819 -13.217 1 95.06 139 MET B O 1
ATOM 3560 N N . LYS B 1 140 ? 28.137 -13.423 -12.846 1 92.35 140 LYS B N 1
ATOM 3561 C CA . LYS B 1 140 ? 29.161 -12.514 -12.339 1 92.35 140 LYS B CA 1
ATOM 3562 C C . LYS B 1 140 ? 29.561 -11.49 -13.399 1 92.35 140 LYS B C 1
ATOM 3564 O O . LYS B 1 140 ? 30.03 -10.399 -13.07 1 92.35 140 LYS B O 1
ATOM 3569 N N . THR B 1 141 ? 29.316 -11.803 -14.628 1 93.81 141 THR B N 1
ATOM 3570 C CA . THR B 1 141 ? 29.76 -10.941 -15.718 1 93.81 141 THR B CA 1
ATOM 3571 C C . THR B 1 141 ? 28.603 -10.102 -16.25 1 93.81 141 THR B C 1
ATOM 3573 O O . THR B 1 141 ? 28.792 -9.263 -17.133 1 93.81 141 THR B O 1
ATOM 3576 N N . TRP B 1 142 ? 27.435 -10.368 -15.725 1 95.38 142 TRP B N 1
ATOM 3577 C CA . TRP B 1 142 ? 26.272 -9.646 -16.231 1 95.38 142 TRP B CA 1
ATOM 3578 C C . TRP B 1 142 ? 26.348 -8.168 -15.864 1 95.38 142 TRP B C 1
ATOM 3580 O O . TRP B 1 142 ? 26.674 -7.819 -14.727 1 95.38 142 TRP B O 1
ATOM 3590 N N . GLU B 1 143 ? 26.12 -7.352 -16.832 1 94.53 143 GLU B N 1
ATOM 3591 C CA . GLU B 1 143 ? 26.085 -5.911 -16.602 1 94.53 143 GLU B CA 1
ATOM 3592 C C . GLU B 1 143 ? 24.661 -5.426 -16.347 1 94.53 143 GLU B C 1
ATOM 3594 O O . GLU B 1 143 ? 23.815 -5.471 -17.242 1 94.53 143 GLU B O 1
ATOM 3599 N N . ILE B 1 144 ? 24.448 -5.018 -15.197 1 95.81 144 ILE B N 1
ATOM 3600 C CA . ILE B 1 144 ? 23.167 -4.449 -14.793 1 95.81 144 ILE B CA 1
ATOM 3601 C C . ILE B 1 144 ? 23.37 -3.018 -14.3 1 95.81 144 ILE B C 1
ATOM 3603 O O . ILE B 1 144 ? 24.121 -2.782 -13.35 1 95.81 144 ILE B O 1
ATOM 3607 N N . GLU B 1 145 ? 22.691 -2.105 -14.946 1 95.74 145 GLU B N 1
ATOM 3608 C CA . GLU B 1 145 ? 22.847 -0.693 -14.608 1 95.74 145 GLU B CA 1
ATOM 3609 C C . GLU B 1 145 ? 21.994 -0.317 -13.399 1 95.74 145 GLU B C 1
ATOM 3611 O O . GLU B 1 145 ? 20.877 -0.815 -13.242 1 95.74 145 GLU B O 1
ATOM 3616 N N . ASN B 1 146 ? 22.602 0.537 -12.628 1 94.2 146 ASN B N 1
ATOM 3617 C CA . ASN B 1 146 ? 21.849 1.065 -11.496 1 94.2 146 ASN B CA 1
ATOM 3618 C C . ASN B 1 146 ? 20.953 2.228 -11.913 1 94.2 146 ASN B C 1
ATOM 3620 O O . ASN B 1 146 ? 21.161 3.363 -11.48 1 94.2 146 ASN B O 1
ATOM 3624 N N . SER B 1 147 ? 19.961 1.964 -12.662 1 94.41 147 SER B N 1
ATOM 3625 C CA . SER B 1 147 ? 18.975 2.928 -13.142 1 94.41 147 SER B CA 1
ATOM 3626 C C . SER B 1 147 ? 17.603 2.281 -13.302 1 94.41 147 SER B C 1
ATOM 3628 O O . SER B 1 147 ? 17.5 1.13 -13.73 1 94.41 147 SER B O 1
ATOM 3630 N N . PHE B 1 148 ? 16.67 2.982 -12.931 1 94.67 148 PHE B N 1
ATOM 3631 C CA . PHE B 1 148 ? 15.319 2.464 -13.109 1 94.67 148 PHE B CA 1
ATOM 3632 C C . PHE B 1 148 ? 14.988 2.316 -14.589 1 94.67 148 PHE B C 1
ATOM 3634 O O . PHE B 1 148 ? 14.249 1.408 -14.978 1 94.67 148 PHE B O 1
ATOM 3641 N N . GLU B 1 149 ? 15.562 3.174 -15.389 1 95.01 149 GLU B N 1
ATOM 3642 C CA . GLU B 1 149 ? 15.369 3.123 -16.835 1 95.01 149 GLU B CA 1
ATOM 3643 C C . GLU B 1 149 ? 15.791 1.77 -17.401 1 95.01 149 GLU B C 1
ATOM 3645 O O . GLU B 1 149 ? 15.206 1.287 -18.372 1 95.01 149 GLU B O 1
ATOM 3650 N N . PHE B 1 150 ? 16.733 1.179 -16.755 1 96.61 150 PHE B N 1
ATOM 3651 C CA . PHE B 1 150 ? 17.277 -0.1 -17.197 1 96.61 150 PHE B CA 1
ATOM 3652 C C . PHE B 1 150 ? 16.221 -1.195 -17.113 1 96.61 150 PHE B C 1
ATOM 3654 O O . PHE B 1 150 ? 16.219 -2.125 -17.923 1 96.61 150 PHE B O 1
ATOM 3661 N N . ILE B 1 151 ? 15.256 -1.054 -16.169 1 97.33 151 ILE B N 1
ATOM 3662 C CA . ILE B 1 151 ? 14.351 -2.17 -15.915 1 97.33 151 ILE B CA 1
ATOM 3663 C C . ILE B 1 151 ? 12.96 -1.838 -16.449 1 97.33 151 ILE B C 1
ATOM 3665 O O . ILE B 1 151 ? 12.086 -2.706 -16.506 1 97.33 151 ILE B O 1
ATOM 3669 N N . ILE B 1 152 ? 12.677 -0.639 -16.916 1 97.68 152 ILE B N 1
ATOM 3670 C CA . ILE B 1 152 ? 11.359 -0.155 -17.314 1 97.68 152 ILE B CA 1
ATOM 3671 C C . ILE B 1 152 ? 10.804 -1.032 -18.434 1 97.68 152 ILE B C 1
ATOM 3673 O O . ILE B 1 152 ? 9.658 -1.483 -18.367 1 97.68 152 ILE B O 1
ATOM 3677 N N . PRO B 1 153 ? 11.592 -1.393 -19.469 1 97.89 153 PRO B N 1
ATOM 3678 C CA . PRO B 1 153 ? 11.017 -2.195 -20.551 1 97.89 153 PRO B CA 1
ATOM 3679 C C . PRO B 1 153 ? 10.502 -3.551 -20.071 1 97.89 153 PRO B C 1
ATOM 3681 O O . PRO B 1 153 ? 9.433 -3.995 -20.499 1 97.89 153 PRO B O 1
ATOM 3684 N N . GLY B 1 154 ? 11.269 -4.187 -19.204 1 98.02 154 GLY B N 1
ATOM 3685 C CA . GLY B 1 154 ? 10.845 -5.472 -18.672 1 98.02 154 GLY B CA 1
ATOM 3686 C C . GLY B 1 154 ? 9.614 -5.375 -17.791 1 98.02 154 GLY B C 1
ATOM 3687 O O . GLY B 1 154 ? 8.697 -6.191 -17.904 1 98.02 154 GLY B O 1
ATOM 3688 N N . LEU B 1 155 ? 9.577 -4.383 -16.975 1 97.88 155 LEU B N 1
ATOM 3689 C CA . LEU B 1 155 ? 8.467 -4.159 -16.056 1 97.88 155 LEU B CA 1
ATOM 3690 C C . LEU B 1 155 ? 7.181 -3.861 -16.819 1 97.88 155 LEU B C 1
ATOM 3692 O O . LEU B 1 155 ? 6.125 -4.415 -16.504 1 97.88 155 LEU B O 1
ATOM 3696 N N . ILE B 1 156 ? 7.259 -2.993 -17.813 1 98.33 156 ILE B N 1
ATOM 3697 C CA . ILE B 1 156 ? 6.104 -2.614 -18.62 1 98.33 156 ILE B CA 1
ATOM 3698 C C . ILE B 1 156 ? 5.554 -3.842 -19.342 1 98.33 156 ILE B C 1
ATOM 3700 O O . ILE B 1 156 ? 4.34 -4.054 -19.384 1 98.33 156 ILE B O 1
ATOM 3704 N N . LYS B 1 157 ? 6.413 -4.635 -19.887 1 98.36 157 LYS B N 1
ATOM 3705 C CA . LYS B 1 157 ? 5.997 -5.804 -20.656 1 98.36 157 LYS B CA 1
ATOM 3706 C C . LYS B 1 157 ? 5.271 -6.814 -19.773 1 98.36 157 LYS B C 1
ATOM 3708 O O . LYS B 1 157 ? 4.234 -7.355 -20.163 1 98.36 157 LYS B O 1
ATOM 3713 N N . VAL B 1 158 ? 5.829 -7.083 -18.612 1 98.42 158 VAL B N 1
ATOM 3714 C CA . VAL B 1 158 ? 5.231 -8.073 -17.722 1 98.42 158 VAL B CA 1
ATOM 3715 C C . VAL B 1 158 ? 3.865 -7.583 -17.247 1 98.42 158 VAL B C 1
ATOM 3717 O O . VAL B 1 158 ? 2.888 -8.335 -17.265 1 98.42 158 VAL B O 1
ATOM 3720 N N . TYR B 1 159 ? 3.771 -6.346 -16.872 1 98.65 159 TYR B N 1
ATOM 3721 C CA . TYR B 1 159 ? 2.494 -5.797 -16.427 1 98.65 159 TYR B CA 1
ATOM 3722 C C . TYR B 1 159 ? 1.473 -5.807 -17.558 1 98.65 159 TYR B C 1
ATOM 3724 O O . TYR B 1 159 ? 0.322 -6.202 -17.36 1 98.65 159 TYR B O 1
ATOM 3732 N N . LYS B 1 160 ? 1.878 -5.333 -18.716 1 98.59 160 LYS B N 1
ATOM 3733 C CA . LYS B 1 160 ? 0.995 -5.275 -19.877 1 98.59 160 LYS B CA 1
ATOM 3734 C C . LYS B 1 160 ? 0.439 -6.655 -20.215 1 98.59 160 LYS B C 1
ATOM 3736 O O . LYS B 1 160 ? -0.756 -6.802 -20.478 1 98.59 160 LYS B O 1
ATOM 3741 N N . ARG B 1 161 ? 1.257 -7.653 -20.187 1 98.53 161 ARG B N 1
ATOM 3742 C CA . ARG B 1 161 ? 0.834 -9.015 -20.499 1 98.53 161 ARG B CA 1
ATOM 3743 C C . ARG B 1 161 ? -0.101 -9.557 -19.423 1 98.53 161 ARG B C 1
ATOM 3745 O O . ARG B 1 161 ? -1.029 -10.311 -19.723 1 98.53 161 ARG B O 1
ATOM 3752 N N . GLY B 1 162 ? 0.241 -9.228 -18.159 1 98.6 162 GLY B N 1
ATOM 3753 C CA . GLY B 1 162 ? -0.674 -9.601 -17.092 1 98.6 162 GLY B CA 1
ATOM 3754 C C . GLY B 1 162 ? -2.049 -8.978 -17.24 1 98.6 162 GLY B C 1
ATOM 3755 O O . GLY B 1 162 ? -3.065 -9.655 -17.071 1 98.6 162 GLY B O 1
ATOM 3756 N N . LYS B 1 163 ? -2.093 -7.73 -17.642 1 97.93 163 LYS B N 1
ATOM 3757 C CA . LYS B 1 163 ? -3.348 -7.009 -17.832 1 97.93 163 LYS B CA 1
ATOM 3758 C C . LYS B 1 163 ? -4.147 -7.593 -18.993 1 97.93 163 LYS B C 1
ATOM 3760 O O . LYS B 1 163 ? -5.366 -7.754 -18.896 1 97.93 163 LYS B O 1
ATOM 3765 N N . LYS B 1 164 ? -3.475 -7.832 -20.065 1 98.5 164 LYS B N 1
ATOM 3766 C CA . LYS B 1 164 ? -4.123 -8.449 -21.219 1 98.5 164 LYS B CA 1
ATOM 3767 C C . LYS B 1 164 ? -4.683 -9.824 -20.865 1 98.5 164 LYS B C 1
ATOM 3769 O O . LYS B 1 164 ? -5.792 -10.172 -21.277 1 98.5 164 LYS B O 1
ATOM 3774 N N . ALA B 1 165 ? -3.891 -10.581 -20.164 1 98.63 165 ALA B N 1
ATOM 3775 C CA . ALA B 1 165 ? -4.342 -11.907 -19.75 1 98.63 165 ALA B CA 1
ATOM 3776 C C . ALA B 1 165 ? -5.568 -11.813 -18.847 1 98.63 165 ALA B C 1
ATOM 3778 O O . ALA B 1 165 ? -6.51 -12.596 -18.984 1 98.63 165 ALA B O 1
ATOM 3779 N N . TYR B 1 166 ? -5.557 -10.903 -17.976 1 98.38 166 TYR B N 1
ATOM 3780 C CA . TYR B 1 166 ? -6.717 -10.668 -17.123 1 98.38 166 TYR B CA 1
ATOM 3781 C C . TYR B 1 166 ? -7.954 -10.362 -17.958 1 98.38 166 TYR B C 1
ATOM 3783 O O . TYR B 1 166 ? -9.03 -10.912 -17.71 1 98.38 166 TYR B O 1
ATOM 3791 N N . SER B 1 167 ? -7.78 -9.446 -18.911 1 97.98 167 SER B N 1
ATOM 3792 C CA . SER B 1 167 ? -8.899 -9.071 -19.77 1 97.98 167 SER B CA 1
ATOM 3793 C C . SER B 1 167 ? -9.494 -10.291 -20.466 1 97.98 167 SER B C 1
ATOM 3795 O O . SER B 1 167 ? -10.716 -10.426 -20.556 1 97.98 167 SER B O 1
ATOM 3797 N N . ARG B 1 168 ? -8.691 -11.193 -20.895 1 98.02 168 ARG B N 1
ATOM 3798 C CA . ARG B 1 168 ? -9.138 -12.4 -21.582 1 98.02 168 ARG B CA 1
ATOM 3799 C C . ARG B 1 168 ? -9.896 -13.322 -20.633 1 98.02 168 ARG B C 1
ATOM 3801 O O . ARG B 1 168 ? -10.911 -13.912 -21.009 1 98.02 168 ARG B O 1
ATOM 3808 N N . VAL B 1 169 ? -9.411 -13.395 -19.492 1 98.03 169 VAL B N 1
ATOM 3809 C CA . VAL B 1 169 ? -10.008 -14.282 -18.499 1 98.03 169 VAL B CA 1
ATOM 3810 C C . VAL B 1 169 ? -11.359 -13.725 -18.056 1 98.03 169 VAL B C 1
ATOM 3812 O O . VAL B 1 169 ? -12.303 -14.484 -17.82 1 98.03 169 VAL B O 1
ATOM 3815 N N . SER B 1 170 ? -11.392 -12.397 -17.912 1 95.24 170 SER B N 1
ATOM 3816 C CA . SER B 1 170 ? -12.636 -11.755 -17.502 1 95.24 170 SER B CA 1
ATOM 3817 C C . SER B 1 170 ? -13.748 -12.004 -18.515 1 95.24 170 SER B C 1
ATOM 3819 O O . SER B 1 170 ? -14.924 -12.068 -18.151 1 95.24 170 SER B O 1
ATOM 3821 N N . GLU B 1 171 ? -13.356 -12.212 -19.746 1 95.19 171 GLU B N 1
ATOM 3822 C CA . GLU B 1 171 ? -14.315 -12.513 -20.805 1 95.19 171 GLU B CA 1
ATOM 3823 C C . GLU B 1 171 ? -14.649 -14.002 -20.841 1 95.19 171 GLU B C 1
ATOM 3825 O O . GLU B 1 171 ? -15.809 -14.378 -21.021 1 95.19 171 GLU B O 1
ATOM 3830 N N . ASP B 1 172 ? -13.616 -14.798 -20.655 1 96.03 172 ASP B N 1
ATOM 3831 C CA . ASP B 1 172 ? -13.737 -16.251 -20.727 1 96.03 172 ASP B CA 1
ATOM 3832 C C . ASP B 1 172 ? -12.673 -16.934 -19.871 1 96.03 172 ASP B C 1
ATOM 3834 O O . ASP B 1 172 ? -11.556 -17.175 -20.335 1 96.03 172 ASP B O 1
ATOM 3838 N N . PRO B 1 173 ? -13.082 -17.349 -18.716 1 96.23 173 PRO B N 1
ATOM 3839 C CA . PRO B 1 173 ? -12.095 -17.95 -17.817 1 96.23 173 PRO B CA 1
ATOM 3840 C C . PRO B 1 173 ? -11.828 -19.42 -18.13 1 96.23 173 PRO B C 1
ATOM 3842 O O . PRO B 1 173 ? -11.994 -20.28 -17.261 1 96.23 173 PRO B O 1
ATOM 3845 N N . SER B 1 174 ? -11.277 -19.709 -19.341 1 97.14 174 SER B N 1
ATOM 3846 C CA . SER B 1 174 ? -10.892 -21.072 -19.694 1 97.14 174 SER B CA 1
ATOM 3847 C C . SER B 1 174 ? -9.593 -21.475 -19.003 1 97.14 174 SER B C 1
ATOM 3849 O O . SER B 1 174 ? -8.771 -20.62 -18.667 1 97.14 174 SER B O 1
ATOM 3851 N N . PRO B 1 175 ? -9.316 -22.783 -18.805 1 96.59 175 PRO B N 1
ATOM 3852 C CA . PRO B 1 175 ? -8.138 -23.247 -18.07 1 96.59 175 PRO B CA 1
ATOM 3853 C C . PRO B 1 175 ? -6.827 -22.773 -18.694 1 96.59 175 PRO B C 1
ATOM 3855 O O . PRO B 1 175 ? -5.942 -22.287 -17.985 1 96.59 175 PRO B O 1
ATOM 3858 N N . PRO B 1 176 ? -6.709 -22.86 -20.014 1 97.15 176 PRO B N 1
ATOM 3859 C CA . PRO B 1 176 ? -5.456 -22.359 -20.584 1 97.15 176 PRO B CA 1
ATOM 3860 C C . PRO B 1 176 ? -5.253 -20.865 -20.343 1 97.15 176 PRO B C 1
ATOM 3862 O O . PRO B 1 176 ? -4.129 -20.423 -20.094 1 97.15 176 PRO B O 1
ATOM 3865 N N . LYS B 1 177 ? -6.278 -20.071 -20.415 1 98.35 177 LYS B N 1
ATOM 3866 C CA . LYS B 1 177 ? -6.191 -18.632 -20.18 1 98.35 177 LYS B CA 1
ATOM 3867 C C . LYS B 1 177 ? -5.865 -18.332 -18.72 1 98.35 177 LYS B C 1
ATOM 3869 O O . LYS B 1 177 ? -5.043 -17.46 -18.428 1 98.35 177 LYS B O 1
ATOM 3874 N N . LEU B 1 178 ? -6.495 -19.078 -17.874 1 98.56 178 LEU B N 1
ATOM 3875 C CA . LEU B 1 178 ? -6.237 -18.916 -16.448 1 98.56 178 LEU B CA 1
ATOM 3876 C C . LEU B 1 178 ? -4.792 -19.27 -16.112 1 98.56 178 LEU B C 1
ATOM 3878 O O . LEU B 1 178 ? -4.153 -18.59 -15.307 1 98.56 178 LEU B O 1
ATOM 3882 N N . HIS B 1 179 ? -4.362 -20.275 -16.723 1 97.44 179 HIS B N 1
ATOM 3883 C CA . HIS B 1 179 ? -2.988 -20.712 -16.499 1 97.44 179 HIS B CA 1
ATOM 3884 C C . HIS B 1 179 ? -1.99 -19.663 -16.976 1 97.44 179 HIS B C 1
ATOM 3886 O O . HIS B 1 179 ? -0.996 -19.392 -16.299 1 97.44 179 HIS B O 1
ATOM 3892 N N . GLU B 1 180 ? -2.211 -19.127 -18.079 1 97.87 180 GLU B N 1
ATOM 3893 C CA . GLU B 1 180 ? -1.355 -18.071 -18.61 1 97.87 180 GLU B CA 1
ATOM 3894 C C . GLU B 1 180 ? -1.356 -16.848 -17.697 1 97.87 180 GLU B C 1
ATOM 3896 O O . GLU B 1 180 ? -0.307 -16.252 -17.448 1 97.87 180 GLU B O 1
ATOM 3901 N N . TRP B 1 181 ? -2.511 -16.474 -17.281 1 98.72 181 TRP B N 1
ATOM 3902 C CA . TRP B 1 181 ? -2.627 -15.337 -16.375 1 98.72 181 TRP B CA 1
ATOM 3903 C C . TRP B 1 181 ? -1.841 -15.582 -15.091 1 98.72 181 TRP B C 1
ATOM 3905 O O . TRP B 1 181 ? -1.126 -14.697 -14.615 1 98.72 181 TRP B O 1
ATOM 3915 N N . ARG B 1 182 ? -1.89 -16.739 -14.559 1 98.44 182 ARG B N 1
ATOM 3916 C CA . ARG B 1 182 ? -1.155 -17.086 -13.347 1 98.44 182 ARG B CA 1
ATOM 3917 C C . ARG B 1 182 ? 0.344 -16.879 -13.538 1 98.44 182 ARG B C 1
ATOM 3919 O O . ARG B 1 182 ? 1.017 -16.335 -12.66 1 98.44 182 ARG B O 1
ATOM 3926 N N . LYS B 1 183 ? 0.805 -17.329 -14.607 1 97.77 183 LYS B N 1
ATOM 3927 C CA . LYS B 1 183 ? 2.228 -17.171 -14.895 1 97.77 183 LYS B CA 1
ATOM 3928 C C . LYS B 1 183 ? 2.631 -15.699 -14.882 1 97.77 183 LYS B C 1
ATOM 3930 O O . LYS B 1 183 ? 3.654 -15.335 -14.298 1 97.77 183 LYS B O 1
ATOM 3935 N N . ARG B 1 184 ? 1.786 -14.901 -15.532 1 98.45 184 ARG B N 1
ATOM 3936 C CA . ARG B 1 184 ? 2.079 -13.474 -15.619 1 98.45 184 ARG B CA 1
ATOM 3937 C C . ARG B 1 184 ? 2.049 -12.824 -14.24 1 98.45 184 ARG B C 1
ATOM 3939 O O . ARG B 1 184 ? 2.908 -12.001 -13.918 1 98.45 184 ARG B O 1
ATOM 3946 N N . VAL B 1 185 ? 1.079 -13.204 -13.437 1 98.77 185 VAL B N 1
ATOM 3947 C CA . VAL B 1 185 ? 0.934 -12.654 -12.093 1 98.77 185 VAL B CA 1
ATOM 3948 C C . VAL B 1 185 ? 2.153 -13.022 -11.25 1 98.77 185 VAL B C 1
ATOM 3950 O O . VAL B 1 185 ? 2.683 -12.185 -10.515 1 98.77 185 VAL B O 1
ATOM 3953 N N . LYS B 1 186 ? 2.638 -14.183 -11.346 1 98.47 186 LYS B N 1
ATOM 3954 C CA . LYS B 1 186 ? 3.779 -14.641 -10.558 1 98.47 186 LYS B CA 1
ATOM 3955 C C . LYS B 1 186 ? 5.04 -13.856 -10.907 1 98.47 186 LYS B C 1
ATOM 3957 O O . LYS B 1 186 ? 5.805 -13.475 -10.019 1 98.47 186 LYS B O 1
ATOM 3962 N N . TYR B 1 187 ? 5.179 -13.69 -12.188 1 98.41 187 TYR B N 1
ATOM 3963 C CA . TYR B 1 187 ? 6.367 -12.95 -12.597 1 98.41 187 TYR B CA 1
ATOM 3964 C C . TYR B 1 187 ? 6.335 -11.525 -12.058 1 98.41 187 TYR B C 1
ATOM 3966 O O . TYR B 1 187 ? 7.353 -11.007 -11.592 1 98.41 187 TYR B O 1
ATOM 3974 N N . LEU B 1 188 ? 5.194 -10.924 -12.156 1 98.74 188 LEU B N 1
ATOM 3975 C CA . LEU B 1 188 ? 5.082 -9.569 -11.625 1 98.74 188 LEU B CA 1
ATOM 3976 C C . LEU B 1 188 ? 5.314 -9.556 -10.118 1 98.74 188 LEU B C 1
ATOM 3978 O O . LEU B 1 188 ? 5.995 -8.668 -9.599 1 98.74 188 LEU B O 1
ATOM 3982 N N . ARG B 1 189 ? 4.756 -10.508 -9.458 1 98.6 189 ARG B N 1
ATOM 3983 C CA . ARG B 1 189 ? 4.935 -10.621 -8.014 1 98.6 189 ARG B CA 1
ATOM 3984 C C . ARG B 1 189 ? 6.414 -10.691 -7.65 1 98.6 189 ARG B C 1
ATOM 3986 O O . ARG B 1 189 ? 6.869 -9.992 -6.742 1 98.6 189 ARG B O 1
ATOM 3993 N N . TYR B 1 190 ? 7.157 -11.427 -8.372 1 98.35 190 TYR B N 1
ATOM 3994 C CA . TYR B 1 190 ? 8.573 -11.602 -8.071 1 98.35 190 TYR B CA 1
ATOM 3995 C C . TYR B 1 190 ? 9.359 -10.336 -8.388 1 98.35 190 TYR B C 1
ATOM 3997 O O . TYR B 1 190 ? 10.336 -10.017 -7.706 1 98.35 190 TYR B O 1
ATOM 4005 N N . GLN B 1 191 ? 8.914 -9.686 -9.42 1 98.49 191 GLN B N 1
ATOM 4006 C CA . GLN B 1 191 ? 9.56 -8.412 -9.717 1 98.49 191 GLN B CA 1
ATOM 4007 C C . GLN B 1 191 ? 9.281 -7.385 -8.623 1 98.49 191 GLN B C 1
ATOM 4009 O O . GLN B 1 191 ? 10.176 -6.636 -8.225 1 98.49 191 GLN B O 1
ATOM 4014 N N . LEU B 1 192 ? 8.08 -7.379 -8.121 1 98.29 192 LEU B N 1
ATOM 4015 C CA . LEU B 1 192 ? 7.759 -6.508 -6.995 1 98.29 192 LEU B CA 1
ATOM 4016 C C . LEU B 1 192 ? 8.58 -6.883 -5.766 1 98.29 192 LEU B C 1
ATOM 4018 O O . LEU B 1 192 ? 9.03 -6.008 -5.023 1 98.29 192 LEU B O 1
ATOM 4022 N N . ASP B 1 193 ? 8.751 -8.141 -5.594 1 97.78 193 ASP B N 1
ATOM 4023 C CA . ASP B 1 193 ? 9.576 -8.624 -4.491 1 97.78 193 ASP B CA 1
ATOM 4024 C C . ASP B 1 193 ? 10.985 -8.04 -4.561 1 97.78 193 ASP B C 1
ATOM 4026 O O . ASP B 1 193 ? 11.537 -7.612 -3.545 1 97.78 193 ASP B O 1
ATOM 4030 N N . ILE B 1 194 ? 11.527 -7.957 -5.722 1 97.35 194 ILE B N 1
ATOM 4031 C CA . ILE B 1 194 ? 12.855 -7.4 -5.951 1 97.35 194 ILE B CA 1
ATOM 4032 C C . ILE B 1 194 ? 12.858 -5.913 -5.605 1 97.35 194 ILE B C 1
ATOM 4034 O O . ILE B 1 194 ? 13.842 -5.394 -5.073 1 97.35 194 ILE B O 1
ATOM 4038 N N . LEU B 1 195 ? 11.751 -5.24 -5.797 1 96.36 195 LEU B N 1
ATOM 4039 C CA . LEU B 1 195 ? 11.689 -3.785 -5.703 1 96.36 195 LEU B CA 1
ATOM 4040 C C . LEU B 1 195 ? 11.215 -3.35 -4.32 1 96.36 195 LEU B C 1
ATOM 4042 O O . LEU B 1 195 ? 11.198 -2.156 -4.012 1 96.36 195 LEU B O 1
ATOM 4046 N N . THR B 1 196 ? 10.841 -4.254 -3.453 1 95.98 196 THR B N 1
ATOM 4047 C CA . THR B 1 196 ? 10.249 -3.978 -2.149 1 95.98 196 THR B CA 1
ATOM 4048 C C . THR B 1 196 ? 11.121 -3.012 -1.352 1 95.98 196 THR B C 1
ATOM 4050 O O . THR B 1 196 ? 10.613 -2.068 -0.743 1 95.98 196 THR B O 1
ATOM 4053 N N . PRO B 1 197 ? 12.434 -3.1 -1.418 1 94.59 197 PRO B N 1
ATOM 4054 C CA . PRO B 1 197 ? 13.278 -2.232 -0.593 1 94.59 197 PRO B CA 1
ATOM 4055 C C . PRO B 1 197 ? 13.179 -0.761 -0.991 1 94.59 197 PRO B C 1
ATOM 4057 O O . PRO B 1 197 ? 13.534 0.12 -0.203 1 94.59 197 PRO B O 1
ATOM 4060 N N . LEU B 1 198 ? 12.681 -0.494 -2.151 1 91.79 198 LEU B N 1
ATOM 4061 C CA . LEU B 1 198 ? 12.58 0.887 -2.61 1 91.79 198 LEU B CA 1
ATOM 4062 C C . LEU B 1 198 ? 11.499 1.638 -1.841 1 91.79 198 LEU B C 1
ATOM 4064 O O . LEU B 1 198 ? 11.583 2.857 -1.674 1 91.79 198 LEU B O 1
ATOM 4068 N N . TRP B 1 199 ? 10.506 0.93 -1.417 1 94.4 199 TRP B N 1
ATOM 4069 C CA . TRP B 1 199 ? 9.376 1.482 -0.677 1 94.4 199 TRP B CA 1
ATOM 4070 C C . TRP B 1 199 ? 8.578 0.375 0.003 1 94.4 199 TRP B C 1
ATOM 4072 O O . TRP B 1 199 ? 7.428 0.117 -0.361 1 94.4 199 TRP B O 1
ATOM 4082 N N . PRO B 1 200 ? 9.162 -0.201 0.999 1 96.27 200 PRO B N 1
ATOM 4083 C CA . PRO B 1 200 ? 8.602 -1.41 1.609 1 96.27 200 PRO B CA 1
ATOM 4084 C C . PRO B 1 200 ? 7.158 -1.224 2.07 1 96.27 200 PRO B C 1
ATOM 4086 O O . PRO B 1 200 ? 6.342 -2.14 1.941 1 96.27 200 PRO B O 1
ATOM 4089 N N . GLU B 1 201 ? 6.78 -0.069 2.516 1 96.57 201 GLU B N 1
ATOM 4090 C CA . GLU B 1 201 ? 5.474 0.2 3.111 1 96.57 201 GLU B CA 1
ATOM 4091 C C . GLU B 1 201 ? 4.357 0.047 2.082 1 96.57 201 GLU B C 1
ATOM 4093 O O . GLU B 1 201 ? 3.219 -0.267 2.435 1 96.57 201 GLU B O 1
ATOM 4098 N N . ILE B 1 202 ? 4.734 0.229 0.872 1 97.04 202 ILE B N 1
ATOM 4099 C CA . ILE B 1 202 ? 3.71 0.214 -0.166 1 97.04 202 ILE B CA 1
ATOM 4100 C C . ILE B 1 202 ? 3.865 -1.039 -1.026 1 97.04 202 ILE B C 1
ATOM 4102 O O . ILE B 1 202 ? 2.884 -1.733 -1.305 1 97.04 202 ILE B O 1
ATOM 4106 N N . ILE B 1 203 ? 5.103 -1.353 -1.423 1 96.83 203 ILE B N 1
ATOM 4107 C CA . ILE B 1 203 ? 5.332 -2.41 -2.401 1 96.83 203 ILE B CA 1
ATOM 4108 C C . ILE B 1 203 ? 5.121 -3.773 -1.747 1 96.83 203 ILE B C 1
ATOM 4110 O O . ILE B 1 203 ? 4.619 -4.704 -2.383 1 96.83 203 ILE B O 1
ATOM 4114 N N . ASP B 1 204 ? 5.453 -3.865 -0.47 1 97.69 204 ASP B N 1
ATOM 4115 C CA . ASP B 1 204 ? 5.278 -5.14 0.219 1 97.69 204 ASP B CA 1
ATOM 4116 C C . ASP B 1 204 ? 3.805 -5.537 0.275 1 97.69 204 ASP B C 1
ATOM 4118 O O . ASP B 1 204 ? 3.439 -6.643 -0.128 1 97.69 204 ASP B O 1
ATOM 4122 N N . PRO B 1 205 ? 2.941 -4.659 0.728 1 97.96 205 PRO B N 1
ATOM 4123 C CA . PRO B 1 205 ? 1.522 -5.019 0.695 1 97.96 205 PRO B CA 1
ATOM 4124 C C . PRO B 1 205 ? 1.014 -5.291 -0.72 1 97.96 205 PRO B C 1
ATOM 4126 O O . PRO B 1 205 ? 0.151 -6.15 -0.915 1 97.96 205 PRO B O 1
ATOM 4129 N N . LEU B 1 206 ? 1.486 -4.523 -1.668 1 97.43 206 LEU B N 1
ATOM 4130 C CA . LEU B 1 206 ? 1.094 -4.74 -3.056 1 97.43 206 LEU B CA 1
ATOM 4131 C C . LEU B 1 206 ? 1.51 -6.13 -3.527 1 97.43 206 LEU B C 1
ATOM 4133 O O . LEU B 1 206 ? 0.72 -6.84 -4.153 1 97.43 206 LEU B O 1
ATOM 4137 N N . GLU B 1 207 ? 2.735 -6.488 -3.25 1 98.42 207 GLU B N 1
ATOM 4138 C CA . GLU B 1 207 ? 3.218 -7.829 -3.569 1 98.42 207 GLU B CA 1
ATOM 4139 C C . GLU B 1 207 ? 2.363 -8.898 -2.896 1 98.42 207 GLU B C 1
ATOM 4141 O O . GLU B 1 207 ? 2.046 -9.922 -3.506 1 98.42 207 GLU B O 1
ATOM 4146 N N . ASP B 1 208 ? 1.959 -8.694 -1.698 1 98.35 208 ASP B N 1
ATOM 4147 C CA . ASP B 1 208 ? 1.108 -9.62 -0.958 1 98.35 208 ASP B CA 1
ATOM 4148 C C . ASP B 1 208 ? -0.239 -9.805 -1.654 1 98.35 208 ASP B C 1
ATOM 4150 O O . ASP B 1 208 ? -0.796 -10.905 -1.657 1 98.35 208 ASP B O 1
ATOM 4154 N N . GLU B 1 209 ? -0.749 -8.734 -2.12 1 98.08 209 GLU B N 1
ATOM 4155 C CA . GLU B 1 209 ? -2.021 -8.824 -2.83 1 98.08 209 GLU B CA 1
ATOM 4156 C C . GLU B 1 209 ? -1.89 -9.673 -4.091 1 98.08 209 GLU B C 1
ATOM 4158 O O . GLU B 1 209 ? -2.781 -10.464 -4.408 1 98.08 209 GLU B O 1
ATOM 4163 N N . TYR B 1 210 ? -0.792 -9.503 -4.795 1 98.54 210 TYR B N 1
ATOM 4164 C CA . TYR B 1 210 ? -0.54 -10.362 -5.946 1 98.54 210 TYR B CA 1
ATOM 4165 C C . TYR B 1 210 ? -0.355 -11.812 -5.514 1 98.54 210 TYR B C 1
ATOM 4167 O O . TYR B 1 210 ? -0.742 -12.735 -6.234 1 98.54 210 TYR B O 1
ATOM 4175 N N . HIS B 1 211 ? 0.239 -11.993 -4.36 1 98.41 211 HIS B N 1
ATOM 4176 C CA . HIS B 1 211 ? 0.408 -13.338 -3.821 1 98.41 211 HIS B CA 1
ATOM 4177 C C . HIS B 1 211 ? -0.94 -14.005 -3.572 1 98.41 211 HIS B C 1
ATOM 4179 O O . HIS B 1 211 ? -1.13 -15.176 -3.909 1 98.41 211 HIS B O 1
ATOM 4185 N N . LYS B 1 212 ? -1.862 -13.357 -3.026 1 98.25 212 LYS B N 1
ATOM 4186 C CA . LYS B 1 212 ? -3.207 -13.884 -2.821 1 98.25 212 LYS B CA 1
ATOM 4187 C C . LYS B 1 212 ? -3.857 -14.265 -4.148 1 98.25 212 LYS B C 1
ATOM 4189 O O . LYS B 1 212 ? -4.492 -15.316 -4.256 1 98.25 212 LYS B O 1
ATOM 4194 N N . LEU B 1 213 ? -3.642 -13.316 -5.115 1 98.6 213 LEU B N 1
ATOM 4195 C CA . LEU B 1 213 ? -4.17 -13.598 -6.446 1 98.6 213 LEU B CA 1
ATOM 4196 C C . LEU B 1 213 ? -3.572 -14.885 -7.006 1 98.6 213 LEU B C 1
ATOM 4198 O O . LEU B 1 213 ? -4.297 -15.733 -7.531 1 98.6 213 LEU B O 1
ATOM 4202 N N . THR B 1 214 ? -2.261 -15.054 -6.858 1 98.26 214 THR B N 1
ATOM 4203 C CA . THR B 1 214 ? -1.606 -16.259 -7.356 1 98.26 214 THR B CA 1
ATOM 4204 C C . THR B 1 214 ? -2.12 -17.495 -6.623 1 98.26 214 THR B C 1
ATOM 4206 O O . THR B 1 214 ? -2.21 -18.576 -7.208 1 98.26 214 THR B O 1
ATOM 4209 N N . ASP B 1 215 ? -2.453 -17.324 -5.398 1 97.6 215 ASP B N 1
ATOM 4210 C CA . ASP B 1 215 ? -2.982 -18.443 -4.624 1 97.6 215 ASP B CA 1
ATOM 4211 C C . ASP B 1 215 ? -4.335 -18.896 -5.169 1 97.6 215 ASP B C 1
ATOM 4213 O O . ASP B 1 215 ? -4.566 -20.093 -5.354 1 97.6 215 ASP B O 1
ATOM 4217 N N . PHE B 1 216 ? -5.203 -17.962 -5.426 1 98.29 216 PHE B N 1
ATOM 4218 C CA . PHE B 1 216 ? -6.502 -18.311 -5.989 1 98.29 216 PHE B CA 1
ATOM 4219 C C . PHE B 1 216 ? -6.34 -19.006 -7.336 1 98.29 216 PHE B C 1
ATOM 4221 O O . PHE B 1 216 ? -6.993 -20.017 -7.602 1 98.29 216 PHE B O 1
ATOM 4228 N N . LEU B 1 217 ? -5.479 -18.465 -8.149 1 98.58 217 LEU B N 1
ATOM 4229 C CA . LEU B 1 217 ? -5.248 -19.032 -9.473 1 98.58 217 LEU B CA 1
ATOM 4230 C C . LEU B 1 217 ? -4.586 -20.402 -9.37 1 98.58 217 LEU B C 1
ATOM 4232 O O . LEU B 1 217 ? -4.87 -21.296 -10.17 1 98.58 217 LEU B O 1
ATOM 4236 N N . GLY B 1 218 ? -3.705 -20.537 -8.422 1 97.58 218 GLY B N 1
ATOM 4237 C CA . GLY B 1 218 ? -3.038 -21.81 -8.198 1 97.58 218 GLY B CA 1
ATOM 4238 C C . GLY B 1 218 ? -3.974 -22.896 -7.703 1 97.58 218 GLY B C 1
ATOM 4239 O O . GLY B 1 218 ? -3.922 -24.032 -8.178 1 97.58 218 GLY B O 1
ATOM 4240 N N . ASP B 1 219 ? -4.791 -22.547 -6.774 1 97.21 219 ASP B N 1
ATOM 4241 C CA . ASP B 1 219 ? -5.774 -23.49 -6.251 1 97.21 219 ASP B CA 1
ATOM 4242 C C . ASP B 1 219 ? -6.747 -23.931 -7.343 1 97.21 219 ASP B C 1
ATOM 4244 O O . ASP B 1 219 ? -7.094 -25.111 -7.433 1 97.21 219 ASP B O 1
ATOM 4248 N N . ASP B 1 220 ? -7.164 -23.008 -8.142 1 98.11 220 ASP B N 1
ATOM 4249 C CA . ASP B 1 220 ? -8.03 -23.338 -9.269 1 98.11 220 ASP B CA 1
ATOM 4250 C C . ASP B 1 220 ? -7.35 -24.327 -10.213 1 98.11 220 ASP B C 1
ATOM 4252 O O . ASP B 1 220 ? -7.968 -25.3 -10.652 1 98.11 220 ASP B O 1
ATOM 4256 N N . ARG B 1 221 ? -6.117 -24.051 -10.569 1 97.81 221 ARG B N 1
ATOM 4257 C CA . ARG B 1 221 ? -5.369 -24.91 -11.482 1 97.81 221 ARG B CA 1
ATOM 4258 C C . ARG B 1 221 ? -5.241 -26.323 -10.923 1 97.81 221 ARG B C 1
ATOM 4260 O O . ARG B 1 221 ? -5.417 -27.303 -11.65 1 97.81 221 ARG B O 1
ATOM 4267 N N . ASP B 1 222 ? -4.952 -26.424 -9.664 1 97.43 222 ASP B N 1
ATOM 4268 C CA . ASP B 1 222 ? -4.787 -27.733 -9.04 1 97.43 222 ASP B CA 1
ATOM 4269 C C . ASP B 1 222 ? -6.087 -28.532 -9.086 1 97.43 222 ASP B C 1
ATOM 4271 O O . ASP B 1 222 ? -6.074 -29.736 -9.352 1 97.43 222 ASP B O 1
ATOM 4275 N N . LEU B 1 223 ? -7.169 -27.887 -8.863 1 97.6 223 LEU B N 1
ATOM 4276 C CA . LEU B 1 223 ? -8.467 -28.55 -8.916 1 97.6 223 LEU B CA 1
ATOM 4277 C C . LEU B 1 223 ? -8.811 -28.958 -10.344 1 97.6 223 LEU B C 1
ATOM 4279 O O . LEU B 1 223 ? -9.417 -30.009 -10.565 1 97.6 223 LEU B O 1
ATOM 4283 N N . PHE B 1 224 ? -8.432 -28.149 -11.271 1 97.79 224 PHE B N 1
ATOM 4284 C CA . PHE B 1 224 ? -8.625 -28.502 -12.672 1 97.79 224 PHE B CA 1
ATOM 4285 C C . PHE B 1 224 ? -7.844 -29.763 -13.026 1 97.79 224 PHE B C 1
ATOM 4287 O O . PHE B 1 224 ? -8.371 -30.661 -13.686 1 97.79 224 PHE B O 1
ATOM 4294 N N . MET B 1 225 ? -6.657 -29.791 -12.589 1 97 225 MET B N 1
ATOM 4295 C CA . MET B 1 225 ? -5.835 -30.971 -12.842 1 97 225 MET B CA 1
ATOM 4296 C C . MET B 1 225 ? -6.436 -32.205 -12.178 1 97 225 MET B C 1
ATOM 4298 O O . MET B 1 225 ? -6.434 -33.291 -12.76 1 97 225 MET B O 1
ATOM 4302 N N . LEU B 1 226 ? -6.927 -32.01 -10.976 1 96.91 226 LEU B N 1
ATOM 4303 C CA . LEU B 1 226 ? -7.576 -33.11 -10.271 1 96.91 226 LEU B CA 1
ATOM 4304 C C . LEU B 1 226 ? -8.78 -33.622 -11.054 1 96.91 226 LEU B C 1
ATOM 4306 O O . LEU B 1 226 ? -8.957 -34.833 -11.207 1 96.91 226 LEU B O 1
ATOM 4310 N N . LYS B 1 227 ? -9.562 -32.705 -11.537 1 97.05 227 LYS B N 1
ATOM 4311 C CA . LYS B 1 227 ? -10.726 -33.087 -12.331 1 97.05 227 LYS B CA 1
ATOM 4312 C C . LYS B 1 227 ? -10.313 -33.894 -13.559 1 97.05 227 LYS B C 1
ATOM 4314 O O . LYS B 1 227 ? -10.969 -34.875 -13.913 1 97.05 227 LYS B O 1
ATOM 4319 N N . ASN B 1 228 ? -9.259 -33.473 -14.188 1 96.32 228 ASN B N 1
ATOM 4320 C CA . ASN B 1 228 ? -8.749 -34.187 -15.354 1 96.32 228 ASN B CA 1
ATOM 4321 C C . ASN B 1 228 ? -8.33 -35.611 -14.999 1 96.32 228 ASN B C 1
ATOM 4323 O O . ASN B 1 228 ? -8.565 -36.542 -15.772 1 96.32 228 ASN B O 1
ATOM 4327 N N . VAL B 1 229 ? -7.725 -35.749 -13.863 1 95.87 229 VAL B N 1
ATOM 4328 C CA . VAL B 1 229 ? -7.306 -37.074 -13.417 1 95.87 229 VAL B CA 1
ATOM 4329 C C . VAL B 1 229 ? -8.534 -37.942 -13.152 1 95.87 229 VAL B C 1
ATOM 4331 O O . VAL B 1 229 ? -8.551 -39.126 -13.495 1 95.87 229 VAL B O 1
ATOM 4334 N N . ILE B 1 230 ? -9.548 -37.401 -12.558 1 94.96 230 ILE B N 1
ATOM 4335 C CA . ILE B 1 230 ? -10.791 -38.12 -12.299 1 94.96 230 ILE B CA 1
ATOM 4336 C C . ILE B 1 230 ? -11.409 -38.576 -13.619 1 94.96 230 ILE B C 1
ATOM 4338 O O . ILE B 1 230 ? -11.766 -39.746 -13.773 1 94.96 230 ILE B O 1
ATOM 4342 N N . ASP B 1 231 ? -11.469 -37.691 -14.558 1 95.71 231 ASP B N 1
ATOM 4343 C CA . ASP B 1 231 ? -12.1 -37.974 -15.843 1 95.71 231 ASP B CA 1
ATOM 4344 C C . ASP B 1 231 ? -11.403 -39.131 -16.554 1 95.71 231 ASP B C 1
ATOM 4346 O O . ASP B 1 231 ? -12.047 -39.912 -17.258 1 95.71 231 ASP B O 1
ATOM 4350 N N . ASN B 1 232 ? -10.151 -39.288 -16.284 1 95.07 232 ASN B N 1
ATOM 4351 C CA . ASN B 1 232 ? -9.374 -40.304 -16.986 1 95.07 232 ASN B CA 1
ATOM 4352 C C . ASN B 1 232 ? -9.255 -41.585 -16.165 1 95.07 232 ASN B C 1
ATOM 4354 O O . ASN B 1 232 ? -8.707 -42.582 -16.638 1 95.07 232 ASN B O 1
ATOM 4358 N N . ASN B 1 233 ? -9.82 -41.592 -14.914 1 94.23 233 ASN B N 1
ATOM 4359 C CA . ASN B 1 233 ? -9.664 -42.748 -14.038 1 94.23 233 ASN B CA 1
ATOM 4360 C C . ASN B 1 233 ? -10.922 -42.997 -13.21 1 94.23 233 ASN B C 1
ATOM 4362 O O . ASN B 1 233 ? -10.837 -43.285 -12.015 1 94.23 233 ASN B O 1
ATOM 4366 N N . GLU B 1 234 ? -12.009 -42.884 -13.769 1 89.78 234 GLU B N 1
ATOM 4367 C CA . GLU B 1 234 ? -13.282 -43.022 -13.068 1 89.78 234 GLU B CA 1
ATOM 4368 C C . GLU B 1 234 ? -13.439 -44.421 -12.479 1 89.78 234 GLU B C 1
ATOM 4370 O O . GLU B 1 234 ? -14.117 -44.601 -11.466 1 89.78 234 GLU B O 1
ATOM 4375 N N . HIS B 1 235 ? -12.851 -45.375 -13.069 1 89.21 235 HIS B N 1
ATOM 4376 C CA . HIS B 1 235 ? -12.96 -46.771 -12.659 1 89.21 235 HIS B CA 1
ATOM 4377 C C . HIS B 1 235 ? -12.279 -47.005 -11.314 1 89.21 235 HIS B C 1
ATOM 4379 O O . HIS B 1 235 ? -12.45 -48.062 -10.703 1 89.21 235 HIS B O 1
ATOM 4385 N N . ARG B 1 236 ? -11.56 -45.986 -10.849 1 91.02 236 ARG B N 1
ATOM 4386 C CA . ARG B 1 236 ? -10.845 -46.112 -9.583 1 91.02 236 ARG B CA 1
ATOM 4387 C C . ARG B 1 236 ? -11.74 -45.731 -8.409 1 91.02 236 ARG B C 1
ATOM 4389 O O . ARG B 1 236 ? -11.335 -45.844 -7.25 1 91.02 236 ARG B O 1
ATOM 4396 N N . PHE B 1 237 ? -12.966 -45.296 -8.701 1 90.56 237 PHE B N 1
ATOM 4397 C CA . PHE B 1 237 ? -13.945 -44.985 -7.666 1 90.56 237 PHE B CA 1
ATOM 4398 C C . PHE B 1 237 ? -14.787 -46.21 -7.331 1 90.56 237 PHE B C 1
ATOM 4400 O O . PHE B 1 237 ? -14.938 -47.112 -8.158 1 90.56 237 PHE B O 1
ATOM 4407 N N . GLU B 1 238 ? -15.283 -46.198 -6.111 1 86.53 238 GLU B N 1
ATOM 4408 C CA . GLU B 1 238 ? -16.157 -47.294 -5.703 1 86.53 238 GLU B CA 1
ATOM 4409 C C . GLU B 1 238 ? -17.509 -47.212 -6.406 1 86.53 238 GLU B C 1
ATOM 4411 O O . GLU B 1 238 ? -18.15 -48.237 -6.65 1 86.53 238 GLU B O 1
ATOM 4416 N N . SER B 1 239 ? -17.925 -46.054 -6.606 1 88.18 239 SER B N 1
ATOM 4417 C CA . SER B 1 239 ? -19.202 -45.855 -7.283 1 88.18 239 SER B CA 1
ATOM 4418 C C . SER B 1 239 ? -19.15 -44.651 -8.218 1 88.18 239 SER B C 1
ATOM 4420 O O . SER B 1 239 ? -18.385 -43.713 -7.988 1 88.18 239 SER B O 1
ATOM 4422 N N . GLU B 1 240 ? -19.994 -44.748 -9.192 1 89.93 240 GLU B N 1
ATOM 4423 C CA . GLU B 1 240 ? -20.115 -43.633 -10.126 1 89.93 240 GLU B CA 1
ATOM 4424 C C . GLU B 1 240 ? -20.658 -42.387 -9.432 1 89.93 240 GLU B C 1
ATOM 4426 O O . GLU B 1 240 ? -20.32 -41.263 -9.808 1 89.93 240 GLU B O 1
ATOM 4431 N N . GLU B 1 241 ? -21.442 -42.604 -8.461 1 88.77 241 GLU B N 1
ATOM 4432 C CA . GLU B 1 241 ? -22.02 -41.503 -7.698 1 88.77 241 GLU B CA 1
ATOM 4433 C C . GLU B 1 241 ? -20.942 -40.723 -6.951 1 88.77 241 GLU B C 1
ATOM 4435 O O . GLU B 1 241 ? -21.019 -39.498 -6.84 1 88.77 241 GLU B O 1
ATOM 4440 N N . ASP B 1 242 ? -19.942 -41.402 -6.562 1 87.85 242 ASP B N 1
ATOM 4441 C CA . ASP B 1 242 ? -18.853 -40.763 -5.83 1 87.85 242 ASP B CA 1
ATOM 4442 C C . ASP B 1 242 ? -18.047 -39.839 -6.741 1 87.85 242 ASP B C 1
ATOM 4444 O O . ASP B 1 242 ? -17.689 -38.727 -6.346 1 87.85 242 ASP B O 1
ATOM 4448 N N . SER B 1 243 ? -17.74 -40.344 -7.898 1 91.97 243 SER B N 1
ATOM 4449 C CA . SER B 1 243 ? -16.985 -39.53 -8.845 1 91.97 243 SER B CA 1
ATOM 4450 C C . SER B 1 243 ? -17.778 -38.301 -9.275 1 91.97 243 SER B C 1
ATOM 4452 O O . SER B 1 243 ? -17.228 -37.202 -9.372 1 91.97 243 SER B O 1
ATOM 4454 N N . LYS B 1 244 ? -19.096 -38.453 -9.469 1 93.41 244 LYS B N 1
ATOM 4455 C CA . LYS B 1 244 ? -19.9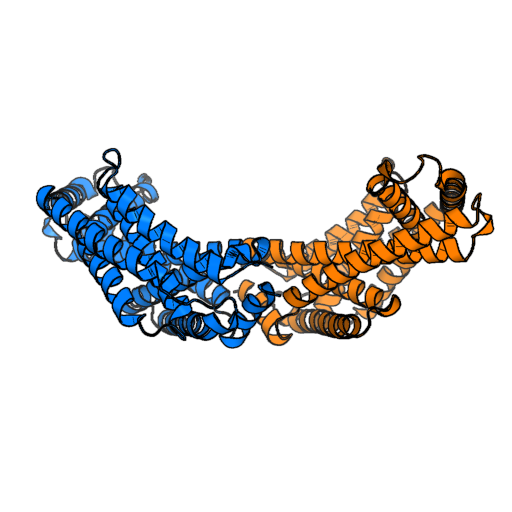58 -37.338 -9.85 1 93.41 244 LYS B CA 1
ATOM 4456 C C . LYS B 1 244 ? -20.024 -36.291 -8.742 1 93.41 244 LYS B C 1
ATOM 4458 O O . LYS B 1 244 ? -20.009 -35.089 -9.015 1 93.41 244 LYS B O 1
ATOM 4463 N N . LEU B 1 245 ? -20.062 -36.768 -7.586 1 90.11 245 LEU B N 1
ATOM 4464 C CA . LEU B 1 245 ? -20.119 -35.876 -6.433 1 90.11 245 LEU B CA 1
ATOM 4465 C C . LEU B 1 245 ? -18.832 -35.067 -6.308 1 90.11 245 LEU B C 1
ATOM 4467 O O . LEU B 1 245 ? -18.875 -33.852 -6.097 1 90.11 245 LEU B O 1
ATOM 4471 N N . LEU B 1 246 ? -17.699 -35.718 -6.396 1 91.87 246 LEU B N 1
ATOM 4472 C CA . LEU B 1 246 ? -16.414 -35.035 -6.284 1 91.87 246 LEU B CA 1
ATOM 4473 C C . LEU B 1 246 ? -16.248 -34.003 -7.394 1 91.87 246 LEU B C 1
ATOM 4475 O O . LEU B 1 246 ? -15.778 -32.89 -7.147 1 91.87 246 LEU B O 1
ATOM 4479 N N . LYS B 1 247 ? -16.621 -34.318 -8.585 1 95.53 247 LYS B N 1
ATOM 4480 C CA . LYS B 1 247 ? -16.526 -33.401 -9.717 1 95.53 247 LYS B CA 1
ATOM 4481 C C . LYS B 1 247 ? -17.398 -32.167 -9.499 1 95.53 247 LYS B C 1
ATOM 4483 O O . LYS B 1 247 ? -17.01 -31.055 -9.863 1 95.53 247 LYS B O 1
ATOM 4488 N N . ALA B 1 248 ? -18.561 -32.358 -8.895 1 94.34 248 ALA B N 1
ATOM 4489 C CA . ALA B 1 248 ? -19.463 -31.245 -8.614 1 94.34 248 ALA B CA 1
ATOM 4490 C C . ALA B 1 248 ? -18.855 -30.292 -7.588 1 94.34 248 ALA B C 1
ATOM 4492 O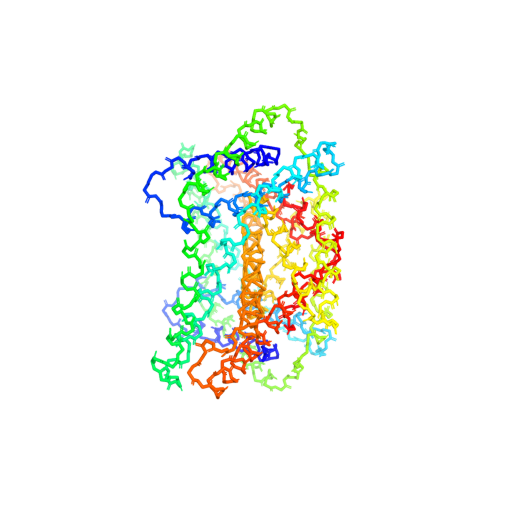 O . ALA B 1 248 ? -18.95 -29.071 -7.734 1 94.34 248 ALA B O 1
ATOM 4493 N N . ILE B 1 249 ? -18.219 -30.89 -6.61 1 93.49 249 ILE B N 1
ATOM 4494 C CA . ILE B 1 249 ? -17.579 -30.098 -5.565 1 93.49 249 ILE B CA 1
ATOM 4495 C C . ILE B 1 249 ? -16.414 -29.307 -6.158 1 93.49 249 ILE B C 1
ATOM 4497 O O . ILE B 1 249 ? -16.245 -28.123 -5.86 1 93.49 249 ILE B O 1
ATOM 4501 N N . ILE B 1 250 ? -15.646 -29.94 -6.949 1 96.81 250 ILE B N 1
ATOM 4502 C CA . ILE B 1 250 ? -14.502 -29.316 -7.604 1 96.81 250 ILE B CA 1
ATOM 4503 C C . ILE B 1 250 ? -14.973 -28.138 -8.453 1 96.81 250 ILE B C 1
ATOM 4505 O O . ILE B 1 250 ? -14.402 -27.047 -8.385 1 96.81 250 ILE B O 1
ATOM 4509 N N . SER B 1 251 ? -16.032 -28.358 -9.214 1 96.94 251 SER B N 1
ATOM 4510 C CA . SER B 1 251 ? -16.553 -27.315 -10.093 1 96.94 251 SER B CA 1
ATOM 4511 C C . SER B 1 251 ? -17.025 -26.105 -9.296 1 96.94 251 SER B C 1
ATOM 4513 O O . SER B 1 251 ? -16.786 -24.962 -9.692 1 96.94 251 SER B O 1
ATOM 4515 N N . SER B 1 252 ? -17.636 -26.424 -8.232 1 96.18 252 SER B N 1
ATOM 4516 C CA . SER B 1 252 ? -18.127 -25.347 -7.379 1 96.18 252 SER B CA 1
ATOM 4517 C C . SER B 1 252 ? -16.975 -24.553 -6.772 1 96.18 252 SER B C 1
ATOM 4519 O O . SER B 1 252 ? -16.993 -23.321 -6.777 1 96.18 252 SER B O 1
ATOM 4521 N N . GLN B 1 253 ? -15.96 -25.25 -6.317 1 96.51 253 GLN B N 1
ATOM 4522 C CA . GLN B 1 253 ? -14.811 -24.601 -5.696 1 96.51 253 GLN B CA 1
ATOM 4523 C C . GLN B 1 253 ? -14.016 -23.794 -6.719 1 96.51 253 GLN B C 1
ATOM 4525 O O . GLN B 1 253 ? -13.545 -22.694 -6.42 1 96.51 253 GLN B O 1
ATOM 4530 N N . ARG B 1 254 ? -13.884 -24.309 -7.831 1 97.84 254 ARG B N 1
ATOM 4531 C CA . ARG B 1 254 ? -13.17 -23.604 -8.891 1 97.84 254 ARG B CA 1
ATOM 4532 C C . ARG B 1 254 ? -13.868 -22.295 -9.244 1 97.84 254 ARG B C 1
ATOM 4534 O O . ARG B 1 254 ? -13.213 -21.267 -9.43 1 97.84 254 ARG B O 1
ATOM 4541 N N . MET B 1 255 ? -15.161 -22.341 -9.316 1 97.5 255 MET B N 1
ATOM 4542 C CA . MET B 1 255 ? -15.921 -21.133 -9.62 1 97.5 255 MET B CA 1
ATOM 4543 C C . MET B 1 255 ? -15.668 -20.053 -8.574 1 97.5 255 MET B C 1
ATOM 4545 O O . MET B 1 255 ? -15.526 -18.876 -8.911 1 97.5 255 MET B O 1
ATOM 4549 N N . GLU B 1 256 ? -15.574 -20.52 -7.377 1 96.81 256 GLU B N 1
ATOM 4550 C CA . GLU B 1 256 ? -15.32 -19.578 -6.291 1 96.81 256 GLU B CA 1
ATOM 4551 C C . GLU B 1 256 ? -13.927 -18.966 -6.407 1 96.81 256 GLU B C 1
ATOM 4553 O O . GLU B 1 256 ? -13.761 -17.754 -6.251 1 96.81 256 GLU B O 1
ATOM 4558 N N . TYR B 1 257 ? -12.915 -19.757 -6.654 1 97.97 257 TYR B N 1
ATOM 4559 C CA . TYR B 1 257 ? -11.546 -19.272 -6.792 1 97.97 257 TYR B CA 1
ATOM 4560 C C . TYR B 1 257 ? -11.421 -18.324 -7.978 1 97.97 257 TYR B C 1
ATOM 4562 O O . TYR B 1 257 ? -10.736 -17.302 -7.895 1 97.97 257 TYR B O 1
ATOM 4570 N N . GLN B 1 258 ? -12.078 -18.654 -9.051 1 98.28 258 GLN B N 1
ATOM 4571 C CA . GLN B 1 258 ? -12.023 -17.834 -10.256 1 98.28 258 GLN B CA 1
ATOM 4572 C C . GLN B 1 258 ? -12.671 -16.472 -10.025 1 98.28 258 GLN B C 1
ATOM 4574 O O . GLN B 1 258 ? -12.137 -15.444 -10.448 1 98.28 258 GLN B O 1
ATOM 4579 N N . GLN B 1 259 ? -13.764 -16.489 -9.357 1 96.92 259 GLN B N 1
ATOM 4580 C CA . GLN B 1 259 ? -14.444 -15.234 -9.054 1 96.92 259 GLN B CA 1
ATOM 4581 C C . GLN B 1 259 ? -13.574 -14.333 -8.183 1 96.92 259 GLN B C 1
ATOM 4583 O O . GLN B 1 259 ? -13.467 -13.131 -8.436 1 96.92 259 GLN B O 1
ATOM 4588 N N . GLU B 1 260 ? -12.977 -14.959 -7.231 1 96.86 260 GLU B N 1
ATOM 4589 C CA . GLU B 1 260 ? -12.101 -14.182 -6.359 1 96.86 260 GLU B CA 1
ATOM 4590 C C . GLU B 1 260 ? -10.893 -13.647 -7.125 1 96.86 260 GLU B C 1
ATOM 4592 O O . GLU B 1 260 ? -10.499 -12.493 -6.945 1 96.86 260 GLU B O 1
ATOM 4597 N N . ALA B 1 261 ? -10.337 -14.443 -7.905 1 98.18 261 ALA B N 1
ATOM 4598 C CA . ALA B 1 261 ? -9.19 -14.025 -8.707 1 98.18 261 ALA B CA 1
ATOM 4599 C C . ALA B 1 261 ? -9.547 -12.839 -9.598 1 98.18 261 ALA B C 1
ATOM 4601 O O . ALA B 1 261 ? -8.776 -11.883 -9.707 1 98.18 261 ALA B O 1
ATOM 4602 N N . ILE B 1 262 ? -10.693 -12.923 -10.205 1 97.12 262 ILE B N 1
ATOM 4603 C CA . ILE B 1 262 ? -11.13 -11.874 -11.12 1 97.12 262 ILE B CA 1
ATOM 4604 C C . ILE B 1 262 ? -11.337 -10.571 -10.35 1 97.12 262 ILE B C 1
ATOM 4606 O O . ILE B 1 262 ? -10.982 -9.494 -10.833 1 97.12 262 ILE B O 1
ATOM 4610 N N . LYS B 1 263 ? -11.845 -10.705 -9.161 1 94.58 263 LYS B N 1
ATOM 4611 C CA . LYS B 1 263 ? -12.008 -9.53 -8.311 1 94.58 263 LYS B CA 1
ATOM 4612 C C . LYS B 1 263 ? -10.659 -8.894 -7.988 1 94.58 263 LYS B C 1
ATOM 4614 O O . LYS B 1 263 ? -10.51 -7.672 -8.059 1 94.58 263 LYS B O 1
ATOM 4619 N N . TYR B 1 264 ? -9.711 -9.711 -7.672 1 96.48 264 TYR B N 1
ATOM 4620 C CA . TYR B 1 264 ? -8.367 -9.212 -7.4 1 96.48 264 TYR B CA 1
ATOM 4621 C C . TYR B 1 264 ? -7.757 -8.582 -8.647 1 96.48 264 TYR B C 1
ATOM 4623 O O . TYR B 1 264 ? -7.114 -7.533 -8.567 1 96.48 264 TYR B O 1
ATOM 4631 N N . GLY B 1 265 ? -7.955 -9.275 -9.744 1 97.11 265 GLY B N 1
ATOM 4632 C CA . GLY B 1 265 ? -7.428 -8.753 -10.995 1 97.11 265 GLY B CA 1
ATOM 4633 C C . GLY B 1 265 ? -7.947 -7.367 -11.328 1 97.11 265 GLY B C 1
ATOM 4634 O O . GLY B 1 265 ? -7.194 -6.515 -11.805 1 97.11 265 GLY B O 1
ATOM 4635 N N . LYS B 1 266 ? -9.222 -7.129 -11.099 1 94.99 266 LYS B N 1
ATOM 4636 C CA . LYS B 1 266 ? -9.839 -5.832 -11.361 1 94.99 266 LYS B CA 1
ATOM 4637 C C . LYS B 1 266 ? -9.132 -4.721 -10.591 1 94.99 266 LYS B C 1
ATOM 4639 O O . LYS B 1 266 ? -8.893 -3.639 -11.131 1 94.99 266 LYS B O 1
ATOM 4644 N N . LYS B 1 267 ? -8.776 -5.032 -9.36 1 95.54 267 LYS B N 1
ATOM 4645 C CA . LYS B 1 267 ? -8.113 -4.052 -8.504 1 95.54 267 LYS B CA 1
ATOM 4646 C C . LYS B 1 267 ? -6.652 -3.871 -8.905 1 95.54 267 LYS B C 1
ATOM 4648 O O . LYS B 1 267 ? -6.182 -2.743 -9.068 1 95.54 267 LYS B O 1
ATOM 4653 N N . LEU B 1 268 ? -5.992 -4.931 -9.163 1 97.44 268 LEU B N 1
ATOM 4654 C CA . LEU B 1 268 ? -4.538 -4.934 -9.283 1 97.44 268 LEU B CA 1
ATOM 4655 C C . LEU B 1 268 ? -4.107 -4.481 -10.674 1 97.44 268 LEU B C 1
ATOM 4657 O O . LEU B 1 268 ? -2.969 -4.044 -10.864 1 97.44 268 LEU B O 1
ATOM 4661 N N . TYR B 1 269 ? -5.043 -4.587 -11.641 1 97.37 269 TYR B N 1
ATOM 4662 C CA . TYR B 1 269 ? -4.712 -4.167 -12.998 1 97.37 269 TYR B CA 1
ATOM 4663 C C . TYR B 1 269 ? -5.538 -2.955 -13.41 1 97.37 269 TYR B C 1
ATOM 4665 O O . TYR B 1 269 ? -5.887 -2.803 -14.584 1 97.37 269 TYR B O 1
ATOM 4673 N N . SER B 1 270 ? -5.871 -2.103 -12.478 1 94.63 270 SER B N 1
ATOM 4674 C CA . SER B 1 270 ? -6.73 -0.948 -12.717 1 94.63 270 SER B CA 1
ATOM 4675 C C . SER B 1 270 ? -5.964 0.178 -13.402 1 94.63 270 SER B C 1
ATOM 4677 O O . SER B 1 270 ? -6.555 0.996 -14.111 1 94.63 270 SER B O 1
ATOM 4679 N N . LEU B 1 271 ? -4.626 0.236 -13.248 1 95.51 271 LEU B N 1
ATOM 4680 C CA . LEU B 1 271 ? -3.82 1.313 -13.813 1 95.51 271 LEU B CA 1
ATOM 4681 C C . LEU B 1 271 ? -3.373 0.97 -15.23 1 95.51 271 LEU B C 1
ATOM 4683 O O . LEU B 1 271 ? -3.072 -0.188 -15.528 1 95.51 271 LEU B O 1
ATOM 4687 N N . PRO B 1 272 ? -3.28 1.982 -16.064 1 96.56 272 PRO B N 1
ATOM 4688 C CA . PRO B 1 272 ? -2.571 1.751 -17.325 1 96.56 272 PRO B CA 1
ATOM 4689 C C . PRO B 1 272 ? -1.104 1.381 -17.117 1 96.56 272 PRO B C 1
ATOM 4691 O O . PRO B 1 272 ? -0.501 1.769 -16.113 1 96.56 272 PRO B O 1
ATOM 4694 N N . LYS B 1 273 ? -0.538 0.668 -18.083 1 96.32 273 LYS B N 1
ATOM 4695 C CA . LYS B 1 273 ? 0.802 0.109 -17.932 1 96.32 273 LYS B CA 1
ATOM 4696 C C . LYS B 1 273 ? 1.824 1.203 -17.637 1 96.32 273 LYS B C 1
ATOM 4698 O O . LYS B 1 273 ? 2.715 1.019 -16.804 1 96.32 273 LYS B O 1
ATOM 4703 N N . LYS B 1 274 ? 1.734 2.354 -18.274 1 95.28 274 LYS B N 1
ATOM 4704 C CA . LYS B 1 274 ? 2.704 3.43 -18.091 1 95.28 274 LYS B CA 1
ATOM 4705 C C . LYS B 1 274 ? 2.608 4.025 -16.69 1 95.28 274 LYS B C 1
ATOM 4707 O O . LYS B 1 274 ? 3.627 4.324 -16.065 1 95.28 274 LYS B O 1
ATOM 4712 N N . GLU B 1 275 ? 1.379 4.177 -16.208 1 95.79 275 GLU B N 1
ATOM 4713 C CA . GLU B 1 275 ? 1.163 4.782 -14.897 1 95.79 275 GLU B CA 1
ATOM 4714 C C . GLU B 1 275 ? 1.574 3.832 -13.777 1 95.79 275 GLU B C 1
ATOM 4716 O O . GLU B 1 275 ? 2.056 4.27 -12.73 1 95.79 275 GLU B O 1
ATOM 4721 N N . PHE B 1 276 ? 1.324 2.537 -13.989 1 96.56 276 PHE B N 1
ATOM 4722 C CA . PHE B 1 276 ? 1.79 1.553 -13.02 1 96.56 276 PHE B CA 1
ATOM 4723 C C . PHE B 1 276 ? 3.302 1.632 -12.853 1 96.56 276 PHE B C 1
ATOM 4725 O O . PHE B 1 276 ? 3.808 1.654 -11.728 1 96.56 276 PHE B O 1
ATOM 4732 N N . VAL B 1 277 ? 3.969 1.753 -13.943 1 95.77 277 VAL B N 1
ATOM 4733 C CA . VAL B 1 277 ? 5.427 1.78 -13.922 1 95.77 277 VAL B CA 1
ATOM 4734 C C . VAL B 1 277 ? 5.911 3.106 -13.34 1 95.77 277 VAL B C 1
ATOM 4736 O O . VAL B 1 277 ? 6.879 3.139 -12.575 1 95.77 277 VAL B O 1
ATOM 4739 N N . ASN B 1 278 ? 5.284 4.197 -13.688 1 91.66 278 ASN B N 1
ATOM 4740 C CA . ASN B 1 278 ? 5.618 5.495 -13.112 1 91.66 278 ASN B CA 1
ATOM 4741 C C . ASN B 1 278 ? 5.472 5.488 -11.593 1 91.66 278 ASN B C 1
ATOM 4743 O O . ASN B 1 278 ? 6.271 6.103 -10.886 1 91.66 278 ASN B O 1
ATOM 4747 N N . PHE B 1 279 ? 4.448 4.881 -11.159 1 93.26 279 PHE B N 1
ATOM 4748 C CA . PHE B 1 279 ? 4.212 4.754 -9.726 1 93.26 279 PHE B CA 1
ATOM 4749 C C . PHE B 1 279 ? 5.376 4.042 -9.046 1 93.26 279 PHE B C 1
ATOM 4751 O O . PHE B 1 279 ? 5.89 4.514 -8.03 1 93.26 279 PHE B O 1
ATOM 4758 N N . LEU B 1 280 ? 5.829 2.981 -9.643 1 95.04 280 LEU B N 1
ATOM 4759 C CA . LEU B 1 280 ? 6.952 2.245 -9.074 1 95.04 280 LEU B CA 1
ATOM 4760 C C . LEU B 1 280 ? 8.246 3.041 -9.205 1 95.04 280 LEU B C 1
ATOM 4762 O O . LEU B 1 280 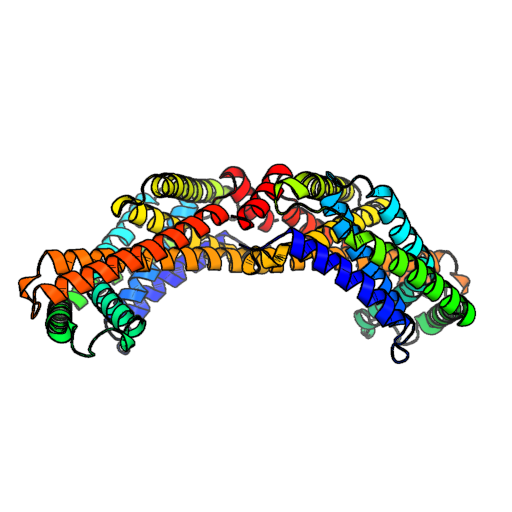? 9.106 2.986 -8.322 1 95.04 280 LEU B O 1
ATOM 4766 N N . GLU B 1 281 ? 8.384 3.747 -10.303 1 93.68 281 GLU B N 1
ATOM 4767 C CA . GLU B 1 281 ? 9.58 4.551 -10.537 1 93.68 281 GLU B CA 1
ATOM 4768 C C . GLU B 1 281 ? 9.72 5.65 -9.488 1 93.68 281 GLU B C 1
ATOM 4770 O O . GLU B 1 281 ? 10.835 6.025 -9.119 1 93.68 281 GLU B O 1
ATOM 4775 N N . SER B 1 282 ? 8.627 6.127 -9.029 1 90.24 282 SER B N 1
ATOM 4776 C CA . SER B 1 282 ? 8.651 7.195 -8.035 1 90.24 282 SER B CA 1
ATOM 4777 C C . SER B 1 282 ? 9.297 6.726 -6.735 1 90.24 282 SER B C 1
ATOM 4779 O O . SER B 1 282 ? 9.743 7.544 -5.927 1 90.24 282 SER B O 1
ATOM 4781 N N . SER B 1 283 ? 9.294 5.458 -6.496 1 85.58 283 SER B N 1
ATOM 4782 C CA . SER B 1 283 ? 9.908 4.881 -5.304 1 85.58 283 SER B CA 1
ATOM 4783 C C . SER B 1 283 ? 11.429 4.95 -5.378 1 85.58 283 SER B C 1
ATOM 4785 O O . SER B 1 283 ? 12.113 4.777 -4.367 1 85.58 283 SER B O 1
ATOM 4787 N N . TRP B 1 284 ? 11.965 5.023 -6.568 1 82.49 284 TRP B N 1
ATOM 4788 C CA . TRP B 1 284 ? 13.409 5.079 -6.769 1 82.49 284 TRP B CA 1
ATOM 4789 C C . TRP B 1 284 ? 13.955 6.459 -6.415 1 82.49 284 TRP B C 1
ATOM 4791 O O . TRP B 1 284 ? 15.098 6.585 -5.97 1 82.49 284 TRP B O 1
ATOM 4801 N N . SER B 1 285 ? 13.126 7.553 -6.354 1 68.56 285 SER B N 1
ATOM 4802 C CA . SER B 1 285 ? 13.629 8.905 -6.133 1 68.56 285 SER B CA 1
ATOM 4803 C C . SER B 1 285 ? 13.721 9.223 -4.644 1 68.56 285 SER B C 1
ATOM 4805 O O . SER B 1 285 ? 12.962 8.68 -3.839 1 68.56 285 SER B O 1
#

Nearest PDB structures (foldseek):
  1l7c-assembly4_B  TM=2.434E-01  e=1.847E+00  Mus musculus
  3dyj-assembly2_B  TM=2.064E-01  e=1.140E+00  Mus musculus
  5h5m-assembly2_B  TM=2.191E-01  e=1.300E+00  Caenorhabditis elegans
  8e12-assembly1_B  TM=2.898E-01  e=5.780E+00  synthetic construct
  6wi9-assembly1_R  TM=1.794E-01  e=1.847E+00  Homo sapiens

Radius of gyration: 30.4 Å; Cα contacts (8 Å, |Δi|>4): 596; chains: 2; bounding box: 61×88×58 Å